Protein 7ANV (pdb70)

Secondary structure (DSSP, 8-state):
----GGGSBTTTTT----SEEEEEEEEES-HHHHHHHHHHHGGGPPBHHHHHHHHHHHHT----EEEEEEE-HHHHHHHT---TTSS-HHHHH-HHHHHHHHT--B----B---HHHHHS---EEEEEEESSHHHHHHHHHHHHHHTTTTSTT--EEEEEEEEEEPPPGGGTTB-TTS-B-S----EETTT--SPPTT--EE-GGGTSTTSTT------GGGTT-EEEEEEEEEE-HHHHHHHHHH-----TT--S-HHHHHHHHHHHHHSB-TTS-BTTTSSSS--HHHHT-TTTTT---S-TT-TTSTTTTSSS-TTSHHHHH--GGGTTTS-HHHHHTT--EE--EEESPPPPHHHHHHT---S--EEEEEEEES-TTTTHHHIIIIIIT-TT--TTS-TT---B--TTT---SSSS---EE---STTSTT--EEPPSS-SEEEEEEEEEEE--HHHIIIII--

Radius of gyration: 21.98 Å; Cα contacts (8 Å, |Δi|>4): 1091; chains: 1; bounding box: 57×52×67 Å

Nearest PDB structures (foldseek):
  7anv-assembly1_A  TM=1.002E+00  e=0.000E+00  Geotrichum candidum
  4uzi-assembly1_A  TM=9.443E-01  e=9.315E-54  Auricularia auricula-judae
  5ikg-assembly1_A  TM=9.451E-01  e=1.792E-53  Auricularia auricula-judae
  4w7m-assembly2_B  TM=9.453E-01  e=2.273E-53  Auricularia auricula-judae
  4w7k-assembly2_B  TM=9.443E-01  e=9.476E-53  Auricularia auricula-judae

B-factor: mean 27.67, std 11.86, range [14.43, 96.62]

Solvent-accessible surface area: 19637 Å² total; per-residue (Å²): 127,124,23,79,43,92,24,0,0,0,0,0,0,17,1,5,18,45,114,4,0,6,0,7,0,0,80,1,72,64,28,77,24,0,73,118,32,0,123,107,0,13,109,34,12,10,11,0,37,75,0,79,140,12,85,133,41,70,124,121,161,83,113,34,28,5,2,0,0,0,0,2,51,32,0,0,155,95,16,66,17,104,8,104,72,0,12,76,95,6,2,68,56,13,0,70,75,15,0,104,110,0,14,5,30,4,123,69,101,78,1,47,11,36,89,8,10,52,126,95,76,10,5,0,0,1,0,0,0,0,40,30,84,132,22,2,75,164,48,19,115,74,4,39,75,31,0,12,41,87,35,136,138,38,0,5,100,75,12,42,56,17,81,0,38,34,24,82,64,144,58,104,31,22,22,8,8,8,8,55,49,50,40,23,32,3,0,0,102,56,32,50,110,135,51,47,53,40,30,33,68,0,62,18,0,8,0,0,0,34,30,95,18,24,90,71,103,46,23,108,28,0,102,5,0,0,1,0,0,0,5,21,16,20,7,14,8,5,26,0,48,82,13,10,94,109,43,31,12,146,30,94,67,112,130,47,65,89,131,78,0,13,91,2,1,1,2,0,0,16,1,11,12,82,33,0,0,0,0,15,59,14,24,95,129,52,42,76,138,3,8,170,42,70,107,105,12,6,83,17,83,1,34,145,33,83,5,106,78,155,81,4,3,61,64,1,0,3,0,0,47,27,5,2,32,22,3,10,12,5,41,57,152,54,53,108,76,50,25,15,29,48,26,21,5,72,40,25,2,15,9,28,70,65,45,42,108,99,0,139,128,56,92,135,22,128,78,67,0,0,32,0,31,0,0,0,2,4,20,3,52,38,0,11,15,58,10,11,58,39,7,0,23,53,41,78,15,2,107,37,26,28,139,126,38,58,0,0,21,0,0,20,35,1,11,16,104,112,113,116,15,79,6,54,0,3,0,8,26,11,87,73,22,92,90,95,28,80,8,42,123,102,29,2,11,20,5,66,0,2,29,1,0,0,0,0,2,15,49,5,0,121,119,37,0,9,52

Sequence (467 aa):
APLDLNNIQGDILGGLPKKTETYFFFKITDAAAFRKHLKQQLIPLITTTAQVQKDRKAIDEHLPLAGVNIAFSHAGLKKLGINDDNLGDTAFKAGQLADAQNLGDPGTGFVPDWDPAFKEKDIHGVILVAGDSHETVDKKLQEIEAIFGVGGPHASIHEVLTIQGDVRPGDEKGHEHFGFQDGISQPAVKGFDTNPNPGQAPVRPGVILVGRDGDSVARPSWAKDGSFLVFRKLQQLVPEFNKFLEENPIKLPGNNLTPEEGSELLGARLVGRWKSGAPIDITPLQDDPELAKDPQRNNNFRRFDHPFADEQDSQTRCPFAAHIRKTNPRADLEDASPTSVESRRIIRRGIPYGPEVTPEEKESKKTKHDRGLLFVCYQSNIENGFQFIQKSWANNPNFPPSKPNPVTTPGFDPIIGQAANNDGARTMSGTDPNNQANELSLPTELFVVPRGGEYFFSPSISALKDTFAA

Foldseek 3Di:
DFDPQQFAQQCQFLRADAQKKKKFFKDFPALQLVQALLLVCLVQGQTVVNSVVVVVVVVVPDWDKHKFKWFALLLCVVNVNDFVFAFDCDRNVKVQNCCLLLQAFPPPVGHQFACLQRPHRGTMIMMMHTHDPVSRVVVVVVSCVSQQNPHPSHRIDGSDMAMFGADDDPQGCFWQLLARDDQAAAQEPSRNPPAAAQRHYFHNLQFFPPGPLVPGPGPPQRGSKWKKWWWQKWFWNLLLLVLLLVQFFQAPVRPDDSVLRSQLLVLQLAQHRSLLQGQQVVQRDHDNVQSVDSNRSNNGQLVVPHQADVLSLLRHQCLRLCCLQQVRRLCVVDDPSLNSNAGKAWHKGKHDDHQDPCCNVVSGDDTTIGMGTIIITSHCVSYVVCSSNVGQQQQCPDPSHHPVDRQWHSLQSHHYNDSQGFTWGASSRSVGRNDIDTRDSDHRIRTNRIIMIMGTTSVSSVPPSHD

Structure (mmCIF, N/CA/C/O backbone):
data_7ANV
#
_entry.id   7ANV
#
_cell.length_a   59.085
_cell.length_b   69.107
_cell.length_c   114.390
_cell.angle_alpha   90.000
_cell.angle_beta   90.000
_cell.angle_gamma   90.000
#
_symmetry.space_group_name_H-M   'P 21 21 21'
#
loop_
_entity.id
_entity.type
_entity.pdbx_description
1 polymer 'ancestral D-type dye decolorizing peroxidase'
2 non-polymer 'PROTOPORPHYRIN IX CONTAINING FE'
3 non-polymer GLYCEROL
4 non-polymer 'SULFATE ION'
5 non-polymer 'OXYGEN MOLECULE'
6 water water
#
loop_
_atom_site.group_PDB
_atom_site.id
_atom_site.type_symbol
_atom_site.label_atom_id
_atom_site.label_alt_id
_atom_site.label_comp_id
_atom_site.label_asym_id
_atom_site.label_entity_id
_atom_site.label_seq_id
_atom_site.pdbx_PDB_ins_code
_atom_site.Cartn_x
_atom_site.Cartn_y
_atom_site.Cartn_z
_atom_site.occupancy
_atom_site.B_iso_or_equiv
_atom_site.auth_seq_id
_atom_site.auth_comp_id
_atom_site.auth_asym_id
_atom_site.auth_atom_id
_atom_site.pdbx_PDB_model_num
ATOM 1 N N . ALA A 1 1 ? -18.250 5.634 -23.680 1.00 45.19 24 ALA A N 1
ATOM 2 C CA . ALA A 1 1 ? -18.170 6.836 -22.793 1.00 44.14 24 ALA A CA 1
ATOM 3 C C . ALA A 1 1 ? -16.714 7.265 -22.635 1.00 42.07 24 ALA A C 1
ATOM 4 O O . ALA A 1 1 ? -15.796 6.438 -22.782 1.00 39.08 24 ALA A O 1
ATOM 6 N N . PRO A 1 2 ? -16.456 8.560 -22.314 1.00 38.95 25 PRO A N 1
ATOM 7 C CA . PRO A 1 2 ? -15.095 9.013 -22.055 1.00 37.66 25 PRO A CA 1
ATOM 8 C C . PRO A 1 2 ? -14.531 8.200 -20.876 1.00 35.22 25 PRO A C 1
ATOM 9 O O . PRO A 1 2 ? -15.276 7.637 -20.081 1.00 34.87 25 PRO A O 1
ATOM 13 N N . LEU A 1 3 ? -13.222 8.106 -20.817 1.00 32.70 26 LEU A N 1
ATOM 14 C CA . LEU A 1 3 ? -12.556 7.422 -19.684 1.00 31.96 26 LEU A CA 1
ATOM 15 C C . LEU A 1 3 ? -12.634 8.321 -18.456 1.00 32.36 26 LEU A C 1
ATOM 16 O O . LEU A 1 3 ? -12.391 9.557 -18.595 1.00 34.21 26 LEU A O 1
ATOM 21 N N . ASP A 1 4 ? -12.958 7.746 -17.302 1.00 29.91 27 ASP A N 1
ATOM 22 C CA . ASP A 1 4 ? -12.901 8.503 -16.040 1.00 27.87 27 ASP A CA 1
ATOM 23 C C . ASP A 1 4 ? -11.535 8.218 -15.448 1.00 24.47 27 ASP A C 1
ATOM 24 O O . ASP A 1 4 ? -11.334 7.154 -14.853 1.00 22.82 27 ASP A O 1
ATOM 29 N N . LEU A 1 5 ? -10.618 9.145 -15.642 1.00 22.30 28 LEU A N 1
ATOM 30 C CA . LEU A 1 5 ? -9.218 8.881 -15.267 1.00 21.05 28 LEU A CA 1
ATOM 31 C C . LEU A 1 5 ? -9.071 8.892 -13.745 1.00 19.79 28 LEU A C 1
ATOM 32 O O . LEU A 1 5 ? -8.051 8.417 -13.285 1.00 19.05 28 LEU A O 1
ATOM 37 N N . ASN A 1 6 ? -10.053 9.396 -12.990 1.00 19.67 29 ASN A N 1
ATOM 38 C CA . ASN A 1 6 ? -10.002 9.353 -11.524 1.00 20.08 29 ASN A CA 1
ATOM 39 C C . ASN A 1 6 ? -10.552 8.028 -10.991 1.00 20.11 29 ASN A C 1
ATOM 40 O O . ASN A 1 6 ? -10.583 7.895 -9.734 1.00 19.60 29 ASN A O 1
ATOM 45 N N . ASN A 1 7 ? -10.937 7.102 -11.876 1.00 19.90 30 ASN A N 1
ATOM 46 C CA . ASN A 1 7 ? -11.364 5.742 -11.472 1.00 20.21 30 ASN A CA 1
ATOM 47 C C . ASN A 1 7 ? -10.310 4.688 -11.790 1.00 20.60 30 ASN A C 1
ATOM 48 O O . ASN A 1 7 ? -10.519 3.502 -11.436 1.00 20.21 30 ASN A O 1
ATOM 53 N N . ILE A 1 8 ? -9.235 5.058 -12.476 1.00 19.31 31 ILE A N 1
ATOM 54 C CA . ILE A 1 8 ? -8.261 4.107 -13.049 1.00 19.22 31 ILE A CA 1
ATOM 55 C C . ILE A 1 8 ? -6.987 4.274 -12.237 1.00 18.17 31 ILE A C 1
ATOM 56 O O . ILE A 1 8 ? -6.546 5.419 -12.046 1.00 19.02 31 ILE A O 1
ATOM 61 N N . GLN A 1 9 ? -6.423 3.197 -11.766 1.00 16.96 32 GLN A N 1
ATOM 62 C CA . GLN A 1 9 ? -5.125 3.254 -11.074 1.00 16.92 32 GLN A CA 1
ATOM 63 C C . GLN A 1 9 ? -4.030 3.792 -12.005 1.00 16.61 32 GLN A C 1
ATOM 64 O O . GLN A 1 9 ? -3.895 3.311 -13.141 1.00 16.36 32 GLN A O 1
ATOM 70 N N . GLY A 1 10 ? -3.223 4.737 -11.499 1.00 17.21 33 GLY A N 1
ATOM 71 C CA . GLY A 1 10 ? -2.336 5.577 -12.323 1.00 17.45 33 GLY A CA 1
ATOM 72 C C . GLY A 1 10 ? -1.142 4.874 -12.924 1.00 17.40 33 GLY A C 1
ATOM 73 O O . GLY A 1 10 ? -0.483 5.485 -13.777 1.00 17.81 33 GLY A O 1
ATOM 74 N N . ASP A 1 11 ? -0.787 3.658 -12.535 1.00 17.64 34 ASP A N 1
ATOM 75 C CA . ASP A 1 11 ? 0.325 2.976 -13.264 1.00 17.20 34 ASP A CA 1
ATOM 76 C C . ASP A 1 11 ? -0.156 2.476 -14.622 1.00 17.04 34 ASP A C 1
ATOM 77 O O . ASP A 1 11 ? 0.694 2.219 -15.489 1.00 17.30 34 ASP A O 1
ATOM 82 N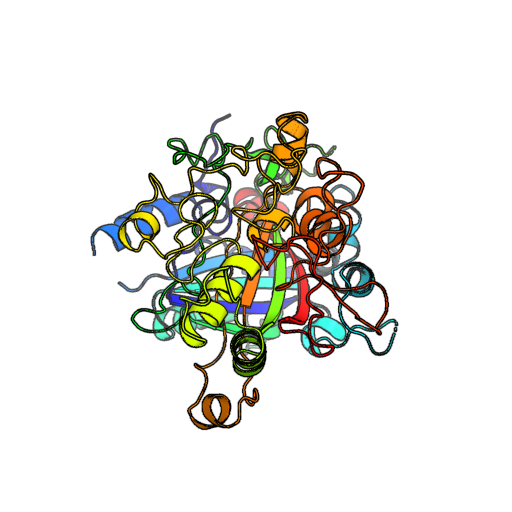 N . ILE A 1 12 ? -1.478 2.309 -14.799 1.00 17.26 35 ILE A N 1
ATOM 83 C CA . ILE A 1 12 ? -2.047 1.671 -16.012 1.00 17.58 35 ILE A CA 1
ATOM 84 C C . ILE A 1 12 ? -1.963 2.668 -17.173 1.00 18.48 35 ILE A C 1
ATOM 85 O O . ILE A 1 12 ? -1.241 2.412 -18.169 1.00 18.67 35 ILE A O 1
ATOM 90 N N . LEU A 1 13 ? -2.705 3.762 -17.079 1.00 18.72 36 LEU A N 1
ATOM 91 C CA . LEU A 1 13 ? -2.683 4.861 -18.060 1.00 18.81 36 LEU A CA 1
ATOM 92 C C . LEU A 1 13 ? -1.845 5.984 -17.440 1.00 19.46 36 LEU A C 1
ATOM 93 O O . LEU A 1 13 ? -2.118 6.341 -16.265 1.00 20.14 36 LEU A O 1
ATOM 98 N N . GLY A 1 14 ? -0.872 6.498 -18.198 1.00 19.02 37 GLY A N 1
ATOM 99 C CA . GLY A 1 14 ? 0.079 7.533 -17.755 1.00 20.00 37 GLY A CA 1
ATOM 100 C C . GLY A 1 14 ? 1.325 6.925 -17.153 1.00 19.22 37 GLY A C 1
ATOM 101 O O . GLY A 1 14 ? 2.429 7.179 -17.669 1.00 19.44 37 GLY A O 1
ATOM 102 N N . GLY A 1 15 ? 1.127 6.066 -16.163 1.00 18.73 38 GLY A N 1
ATOM 103 C CA . GLY A 1 15 ? 2.200 5.393 -15.413 1.00 18.31 38 GLY A CA 1
ATOM 104 C C . GLY A 1 15 ? 2.740 6.229 -14.277 1.00 18.95 38 GLY A C 1
ATOM 105 O O . GLY A 1 15 ? 2.852 7.459 -14.399 1.00 18.66 38 GLY A O 1
ATOM 106 N N . LEU A 1 16 ? 3.064 5.572 -13.163 1.00 18.59 39 LEU A N 1
ATOM 107 C CA . LEU A 1 16 ? 3.605 6.275 -11.976 1.00 18.74 39 LEU A CA 1
ATOM 108 C C . LEU A 1 16 ? 5.004 6.782 -12.279 1.00 19.46 39 LEU A C 1
ATOM 109 O O . LEU A 1 16 ? 5.871 6.012 -12.654 1.00 18.85 39 LEU A O 1
ATOM 114 N N . PRO A 1 17 ? 5.248 8.096 -12.200 1.00 20.47 40 PRO A N 1
ATOM 115 C CA . PRO A 1 17 ? 6.581 8.642 -12.461 1.00 21.38 40 PRO A CA 1
ATOM 116 C C . PRO A 1 17 ? 7.525 8.235 -11.328 1.00 20.98 40 PRO A C 1
ATOM 117 O O . PRO A 1 17 ? 7.053 8.061 -10.208 1.00 20.72 40 PRO A O 1
ATOM 121 N N . LYS A 1 18 ? 8.796 8.010 -11.642 1.00 21.12 41 LYS A N 1
ATOM 122 C CA . LYS A 1 18 ? 9.686 7.377 -10.642 1.00 20.38 41 LYS A CA 1
ATOM 123 C C . LYS A 1 18 ? 11.162 7.539 -10.989 1.00 20.83 41 LYS A C 1
ATOM 124 O O . LYS A 1 18 ? 11.538 7.524 -12.199 1.00 20.84 41 LYS A O 1
ATOM 130 N N . LYS A 1 19 ? 11.980 7.589 -9.947 1.00 20.97 42 LYS A N 1
ATOM 131 C CA . LYS A 1 19 ? 13.437 7.288 -10.022 1.00 22.94 42 LYS A CA 1
ATOM 132 C C . LYS A 1 19 ? 13.680 5.947 -9.313 1.00 21.64 42 LYS A C 1
ATOM 133 O O . LYS A 1 19 ? 14.676 5.311 -9.569 1.00 21.07 42 LYS A O 1
ATOM 139 N N . THR A 1 20 ? 12.785 5.568 -8.404 1.00 21.03 43 THR A N 1
ATOM 140 C CA . THR A 1 20 ? 12.878 4.309 -7.637 1.00 20.12 43 THR A CA 1
ATOM 141 C C . THR A 1 20 ? 11.463 3.798 -7.381 1.00 19.60 43 THR A C 1
ATOM 142 O O . THR A 1 20 ? 10.510 4.600 -7.313 1.00 18.42 43 THR A O 1
ATOM 146 N N . GLU A 1 21 ? 11.325 2.500 -7.214 1.00 18.93 44 GLU A N 1
ATOM 147 C CA . GLU A 1 21 ? 9.988 1.911 -7.031 1.00 19.54 44 GLU A CA 1
ATOM 148 C C . GLU A 1 21 ? 10.187 0.639 -6.226 1.00 20.09 44 GLU A C 1
ATOM 149 O O . GLU A 1 21 ? 11.085 -0.136 -6.585 1.00 21.91 44 GLU A O 1
ATOM 155 N N . THR A 1 22 ? 9.321 0.396 -5.254 1.00 18.67 45 THR A N 1
ATOM 156 C CA . THR A 1 22 ? 9.384 -0.811 -4.426 1.00 19.22 45 THR A CA 1
ATOM 157 C C . THR A 1 22 ? 8.113 -1.605 -4.680 1.00 19.15 45 THR A C 1
ATOM 158 O O . THR A 1 22 ? 7.025 -1.018 -4.770 1.00 19.57 45 THR A O 1
ATOM 162 N N . TYR A 1 23 ? 8.272 -2.900 -4.908 1.00 18.55 46 TYR A N 1
ATOM 163 C CA . TYR A 1 23 ? 7.155 -3.853 -5.010 1.00 18.47 46 TYR A CA 1
ATOM 164 C C . TYR A 1 23 ? 7.093 -4.616 -3.699 1.00 18.56 46 TYR A C 1
ATOM 165 O O . TYR A 1 23 ? 8.056 -5.309 -3.375 1.00 19.45 46 TYR A O 1
ATOM 174 N N . PHE A 1 24 ? 5.979 -4.477 -2.989 1.00 18.60 47 PHE A N 1
ATOM 175 C CA . PHE A 1 24 ? 5.718 -5.145 -1.688 1.00 19.50 47 PHE A CA 1
ATOM 176 C C . PHE A 1 24 ? 4.703 -6.260 -1.932 1.00 19.21 47 PHE A C 1
ATOM 177 O O . PHE A 1 24 ? 3.479 -5.988 -2.112 1.00 19.36 47 PHE A O 1
ATOM 185 N N . PHE A 1 25 ? 5.201 -7.498 -1.991 1.00 19.31 48 PHE A N 1
ATOM 186 C CA . PHE A 1 25 ? 4.356 -8.678 -2.294 1.00 20.23 48 PHE A CA 1
ATOM 187 C C . PHE A 1 25 ? 3.875 -9.208 -0.949 1.00 20.33 48 PHE A C 1
ATOM 188 O O . PHE A 1 25 ? 4.674 -9.389 -0.004 1.00 21.44 48 PHE A O 1
ATOM 196 N N . PHE A 1 26 ? 2.578 -9.402 -0.815 1.00 20.64 49 PHE A N 1
ATOM 197 C CA . PHE A 1 26 ? 2.010 -9.735 0.504 1.00 21.12 49 PHE A CA 1
ATOM 198 C C . PHE A 1 26 ? 1.061 -10.912 0.411 1.00 22.34 49 PHE A C 1
ATOM 199 O O . PHE A 1 26 ? 0.524 -11.237 -0.649 1.00 21.13 49 PHE A O 1
ATOM 207 N N . LYS A 1 27 ? 0.932 -11.562 1.562 1.00 23.47 50 LYS A N 1
ATOM 208 C CA . LYS A 1 27 ? -0.090 -12.581 1.844 1.00 25.28 50 LYS A CA 1
ATOM 209 C C . LYS A 1 27 ? -1.077 -11.937 2.804 1.00 24.70 50 LYS A C 1
ATOM 210 O O . LYS A 1 27 ? -0.638 -11.262 3.768 1.00 24.78 50 LYS A O 1
ATOM 216 N N . ILE A 1 28 ? -2.365 -12.128 2.544 1.00 23.60 51 ILE A N 1
ATOM 217 C CA . ILE A 1 28 ? -3.459 -11.712 3.454 1.00 23.84 51 ILE A CA 1
ATOM 218 C C . ILE A 1 28 ? -3.584 -12.783 4.537 1.00 25.34 51 ILE A C 1
ATOM 219 O O . ILE A 1 28 ? -3.899 -13.950 4.200 1.00 26.17 51 ILE A O 1
ATOM 224 N N . THR A 1 29 ? -3.384 -12.394 5.799 1.00 25.94 52 THR A N 1
ATOM 225 C CA . THR A 1 29 ? -3.443 -13.336 6.954 1.00 27.40 52 THR A CA 1
ATOM 226 C C . THR A 1 29 ? -4.757 -13.147 7.710 1.00 28.30 52 THR A C 1
ATOM 227 O O . THR A 1 29 ? -5.071 -13.993 8.552 1.00 28.26 52 THR A O 1
ATOM 231 N N . ASP A 1 30 ? -5.460 -12.036 7.510 1.00 27.27 53 ASP A N 1
ATOM 232 C CA . ASP A 1 30 ? -6.749 -11.777 8.221 1.00 28.80 53 ASP A CA 1
ATOM 233 C C . ASP A 1 30 ? -7.634 -11.027 7.222 1.00 28.10 53 ASP A C 1
ATOM 234 O O . ASP A 1 30 ? -7.469 -9.808 7.150 1.00 27.60 53 ASP A O 1
ATOM 239 N N . ALA A 1 31 ? -8.525 -11.739 6.513 1.00 28.53 54 ALA A N 1
ATOM 240 C CA . ALA A 1 31 ? -9.392 -11.212 5.430 1.00 28.49 54 ALA A CA 1
ATOM 241 C C . ALA A 1 31 ? -10.294 -10.085 5.931 1.00 28.24 54 ALA A C 1
ATOM 242 O O . ALA A 1 31 ? -10.341 -9.046 5.273 1.00 27.46 54 ALA A O 1
ATOM 244 N N . ALA A 1 32 ? -10.996 -10.265 7.057 1.00 28.76 55 ALA A N 1
ATOM 245 C CA . ALA A 1 32 ? -11.930 -9.249 7.589 1.00 28.18 55 ALA A CA 1
ATOM 246 C C . ALA A 1 32 ? -11.158 -7.981 7.927 1.00 27.60 55 ALA A C 1
ATOM 247 O O . ALA A 1 32 ? -11.572 -6.879 7.491 1.00 27.53 55 ALA A O 1
ATOM 249 N N . ALA A 1 33 ? -10.006 -8.117 8.576 1.00 26.68 56 ALA A N 1
ATOM 250 C CA . ALA A 1 33 ? -9.218 -6.930 8.960 1.00 26.56 56 ALA A CA 1
ATOM 251 C C . ALA A 1 33 ? -8.670 -6.274 7.704 1.00 24.65 56 ALA A C 1
ATOM 252 O O . ALA A 1 33 ? -8.671 -5.040 7.617 1.00 25.43 56 ALA A O 1
ATOM 254 N N . PHE A 1 34 ? -8.221 -7.075 6.741 1.00 24.80 57 PHE A N 1
ATOM 255 C CA . PHE A 1 34 ? -7.642 -6.556 5.481 1.00 23.97 57 PHE A CA 1
ATOM 256 C C . PHE A 1 34 ? -8.661 -5.664 4.754 1.00 23.89 57 PHE A C 1
ATOM 257 O O . PHE A 1 34 ? -8.327 -4.580 4.267 1.00 23.33 57 PHE A O 1
ATOM 265 N N . ARG A 1 35 ? -9.913 -6.093 4.709 1.00 24.94 58 ARG A N 1
ATOM 266 C CA . ARG A 1 35 ? -10.957 -5.343 3.982 1.00 26.47 58 ARG A CA 1
ATOM 267 C C . ARG A 1 35 ? -11.203 -4.016 4.708 1.00 25.94 58 ARG A C 1
ATOM 268 O O . ARG A 1 35 ? -11.445 -3.013 4.016 1.00 25.22 58 ARG A O 1
ATOM 276 N N . LYS A 1 36 ? -11.111 -3.970 6.037 1.00 27.57 59 LYS A N 1
ATOM 277 C CA . LYS A 1 36 ? -11.285 -2.709 6.817 1.00 28.29 59 LYS A CA 1
ATOM 278 C C . LYS A 1 36 ? -10.096 -1.804 6.560 1.00 26.24 59 LYS A C 1
ATOM 279 O O . LYS A 1 36 ? -10.311 -0.598 6.296 1.00 25.95 59 LYS A O 1
ATOM 285 N N . HIS A 1 37 ? -8.883 -2.365 6.637 1.00 24.89 60 HIS A N 1
ATOM 286 C CA . HIS A 1 37 ? -7.614 -1.632 6.403 1.00 23.54 60 HIS A CA 1
ATOM 287 C C . HIS A 1 37 ? -7.593 -1.008 5.012 1.00 23.84 60 HIS A C 1
ATOM 288 O O . HIS A 1 37 ? -7.163 0.150 4.867 1.00 23.21 60 HIS A O 1
ATOM 295 N N . LEU A 1 38 ? -8.062 -1.754 4.017 1.00 24.04 61 LEU A N 1
ATOM 296 C CA . LEU A 1 38 ? -8.054 -1.299 2.609 1.00 23.69 61 LEU A CA 1
ATOM 297 C C . LEU A 1 38 ? -8.850 -0.006 2.455 1.00 23.32 61 LEU A C 1
ATOM 298 O O . LEU A 1 38 ? -8.450 0.838 1.642 1.00 22.31 61 LEU A O 1
ATOM 303 N N . LYS A 1 39 ? -9.877 0.217 3.268 1.00 25.10 62 LYS A N 1
ATOM 304 C CA . LYS A 1 39 ? -10.672 1.472 3.229 1.00 25.74 62 LYS A CA 1
ATOM 305 C C . LYS A 1 39 ? -9.751 2.684 3.472 1.00 24.78 62 LYS A C 1
ATOM 306 O O . LYS A 1 39 ? -9.947 3.736 2.843 1.00 24.33 62 LYS A O 1
ATOM 312 N N A GLN A 1 40 ? -8.764 2.526 4.352 0.50 23.82 63 GLN A N 1
ATOM 313 N N B GLN A 1 40 ? -8.764 2.534 4.358 0.50 23.40 63 GLN A N 1
ATOM 314 C CA A GLN A 1 40 ? -7.799 3.584 4.718 0.50 24.41 63 GLN A CA 1
ATOM 315 C CA B GLN A 1 40 ? -7.805 3.602 4.715 0.50 23.73 63 GLN A CA 1
ATOM 316 C C A GLN A 1 40 ? -6.696 3.691 3.660 0.50 22.70 63 GLN A C 1
ATOM 317 C C B GLN A 1 40 ? -6.657 3.670 3.701 0.50 22.32 63 GLN A C 1
ATOM 318 O O A GLN A 1 40 ? -6.131 4.783 3.537 0.50 23.14 63 GLN A O 1
ATOM 319 O O B GLN A 1 40 ? -5.990 4.704 3.677 0.50 22.86 63 GLN A O 1
ATOM 330 N N . LEU A 1 41 ? -6.436 2.646 2.876 1.00 22.26 64 LEU A N 1
ATOM 331 C CA . LEU A 1 41 ? -5.433 2.748 1.783 1.00 21.32 64 LEU A CA 1
ATOM 332 C C . LEU A 1 41 ? -6.019 3.531 0.602 1.00 21.36 64 LEU A C 1
ATOM 333 O O . LEU A 1 41 ? -5.267 4.177 -0.110 1.00 22.20 64 LEU A O 1
ATOM 338 N N . ILE A 1 42 ? -7.306 3.401 0.341 1.00 22.02 65 ILE A N 1
ATOM 339 C CA . ILE A 1 42 ? -7.901 3.939 -0.915 1.00 22.90 65 ILE A CA 1
ATOM 340 C C . ILE A 1 42 ? -7.530 5.405 -1.148 1.00 23.80 65 ILE A C 1
ATOM 341 O O . ILE A 1 42 ? -7.181 5.768 -2.276 1.00 22.45 65 ILE A O 1
ATOM 346 N N . PRO A 1 43 ? -7.592 6.317 -0.152 1.00 24.94 66 PRO A N 1
ATOM 347 C CA . PRO A 1 43 ? -7.191 7.706 -0.388 1.00 25.21 66 PRO A CA 1
ATOM 348 C C . PRO A 1 43 ? -5.737 7.889 -0.834 1.00 23.96 66 PRO A C 1
ATOM 349 O O . PRO A 1 43 ? -5.444 8.907 -1.364 1.00 24.97 66 PRO A O 1
ATOM 353 N N . LEU A 1 44 ? -4.865 6.915 -0.619 1.00 23.59 67 LEU A N 1
ATOM 354 C CA . LEU A 1 44 ? -3.419 6.983 -0.982 1.00 22.38 67 LEU A CA 1
ATOM 355 C C . LEU A 1 44 ? -3.235 6.508 -2.418 1.00 21.41 67 LEU A C 1
ATOM 356 O O . LEU A 1 44 ? -2.133 6.722 -2.957 1.00 20.46 67 LEU A O 1
ATOM 361 N N . ILE A 1 45 ? -4.229 5.839 -3.000 1.00 21.15 68 ILE A N 1
ATOM 362 C CA . ILE A 1 45 ? -4.043 5.184 -4.330 1.00 20.66 68 ILE A CA 1
ATOM 363 C C . ILE A 1 45 ? -4.021 6.304 -5.377 1.00 20.11 68 ILE A C 1
ATOM 364 O O . ILE A 1 45 ? -4.972 7.076 -5.459 1.00 21.11 68 ILE A O 1
ATOM 369 N N . THR A 1 46 ? -2.961 6.348 -6.167 1.00 18.84 69 THR A N 1
ATOM 370 C CA . THR A 1 46 ? -2.742 7.353 -7.222 1.00 18.41 69 THR A CA 1
ATOM 371 C C . THR A 1 46 ? -3.516 6.954 -8.472 1.00 18.03 69 THR A C 1
ATOM 372 O O . THR A 1 46 ? -3.264 5.854 -9.003 1.00 17.62 69 THR A O 1
ATOM 376 N N . THR A 1 47 ? -4.425 7.809 -8.881 1.00 18.44 70 THR A N 1
ATOM 377 C CA . THR A 1 47 ? -5.240 7.568 -10.098 1.00 18.19 70 THR A CA 1
ATOM 378 C C . THR A 1 47 ? -4.509 8.134 -11.304 1.00 18.17 70 THR A C 1
ATOM 379 O O . THR A 1 47 ? -3.584 8.959 -11.130 1.00 19.03 70 THR A O 1
ATOM 383 N N . THR A 1 48 ? -4.985 7.792 -12.493 1.00 17.90 71 THR A N 1
ATOM 384 C CA . THR A 1 48 ? -4.410 8.371 -13.731 1.00 18.33 71 THR A CA 1
ATOM 385 C C . THR A 1 48 ? -4.603 9.888 -13.694 1.00 18.33 71 THR A C 1
ATOM 386 O O . THR A 1 48 ? -3.683 10.626 -14.146 1.00 18.83 71 THR A O 1
ATOM 390 N N . ALA A 1 49 ? -5.756 10.375 -13.218 1.00 18.33 72 ALA A N 1
ATOM 391 C CA . ALA A 1 49 ? -5.994 11.827 -13.085 1.00 19.27 72 ALA A CA 1
ATOM 392 C C . ALA A 1 49 ? -4.841 12.449 -12.280 1.00 19.11 72 ALA A C 1
ATOM 393 O O . ALA A 1 49 ? -4.285 13.489 -12.717 1.00 19.67 72 ALA A O 1
ATOM 395 N N . GLN A 1 50 ? -4.493 11.869 -11.122 1.00 18.98 73 GLN A N 1
ATOM 396 C CA . GLN A 1 50 ? -3.446 12.424 -10.248 1.00 19.69 73 GLN A CA 1
ATOM 397 C C . GLN A 1 50 ? -2.095 12.312 -10.952 1.00 19.63 73 GLN A C 1
ATOM 398 O O . GLN A 1 50 ? -1.309 13.246 -10.891 1.00 19.66 73 GLN A O 1
ATOM 404 N N . VAL A 1 51 ? -1.831 11.212 -11.637 1.00 19.40 74 VAL A N 1
ATOM 405 C CA . VAL A 1 51 ? -0.546 11.088 -12.402 1.00 20.58 74 VAL A CA 1
ATOM 406 C C . VAL A 1 51 ? -0.396 12.235 -13.403 1.00 21.57 74 VAL A C 1
ATOM 407 O O . VAL A 1 51 ? 0.703 12.791 -13.556 1.00 22.44 74 VAL A O 1
ATOM 411 N N . GLN A 1 52 ? -1.462 12.577 -14.110 1.00 22.11 75 GLN A N 1
ATOM 412 C CA . GLN A 1 52 ? -1.401 13.651 -15.129 1.00 24.03 75 GLN A CA 1
ATOM 413 C C . GLN A 1 52 ? -1.089 14.973 -14.438 1.00 24.72 75 GLN A C 1
ATOM 414 O O . GLN A 1 52 ? -0.304 15.754 -14.992 1.00 25.53 75 GLN A O 1
ATOM 420 N N . LYS A 1 53 ? -1.667 15.210 -13.265 1.00 25.79 76 LYS A N 1
ATOM 421 C CA . LYS A 1 53 ? -1.282 16.379 -12.447 1.00 27.22 76 LYS A CA 1
ATOM 422 C C . LYS A 1 53 ? 0.182 16.294 -12.047 1.00 28.28 76 LYS A C 1
ATOM 423 O O . LYS A 1 53 ? 0.868 17.314 -12.172 1.00 31.01 76 LYS A O 1
ATOM 429 N N . ASP A 1 54 ? 0.613 15.149 -11.533 1.00 27.87 77 ASP A N 1
ATOM 430 C CA . ASP A 1 54 ? 2.006 14.927 -11.051 1.00 29.07 77 ASP A CA 1
ATOM 431 C C . ASP A 1 54 ? 3.004 15.170 -12.194 1.00 31.41 77 ASP A C 1
ATOM 432 O O . ASP A 1 54 ? 4.023 15.823 -11.964 1.00 34.02 77 ASP A O 1
ATOM 437 N N . ARG A 1 55 ? 2.714 14.662 -13.391 1.00 31.22 78 ARG A N 1
ATOM 438 C CA . ARG A 1 55 ? 3.632 14.774 -14.557 1.00 33.59 78 ARG A CA 1
ATOM 439 C C . ARG A 1 55 ? 3.708 16.247 -14.971 1.00 36.09 78 ARG A C 1
ATOM 440 O O . ARG A 1 55 ? 4.818 16.698 -15.296 1.00 37.88 78 ARG A O 1
ATOM 448 N N . LYS A 1 56 ? 2.586 16.975 -14.936 1.00 37.51 79 LYS A N 1
ATOM 449 C CA . LYS A 1 56 ? 2.542 18.442 -15.177 1.00 41.24 79 LYS A CA 1
ATOM 450 C C . LYS A 1 56 ? 3.457 19.140 -14.157 1.00 43.54 79 LYS A C 1
ATOM 451 O O . LYS A 1 56 ? 4.147 20.077 -14.565 1.00 46.01 79 LYS A O 1
ATOM 457 N N . ALA A 1 57 ? 3.500 18.690 -12.898 1.00 43.27 80 ALA A N 1
ATOM 458 C CA . ALA A 1 57 ? 4.340 19.306 -11.838 1.00 45.11 80 ALA A CA 1
ATOM 459 C C . ALA A 1 57 ? 5.823 18.969 -12.065 1.00 47.11 80 ALA A C 1
ATOM 460 O O . ALA A 1 57 ? 6.674 19.874 -11.906 1.00 47.21 80 ALA A O 1
ATOM 462 N N . ILE A 1 58 ? 6.154 17.726 -12.421 1.00 46.01 81 ILE A N 1
ATOM 463 C CA . ILE A 1 58 ? 7.560 17.341 -12.741 1.00 48.89 81 ILE A CA 1
ATOM 464 C C . ILE A 1 58 ? 8.023 18.165 -13.949 1.00 52.11 81 ILE A C 1
ATOM 465 O O . ILE A 1 58 ? 9.109 18.754 -13.856 1.00 54.50 81 ILE A O 1
ATOM 470 N N . ASP A 1 59 ? 7.223 18.236 -15.024 1.00 55.58 82 ASP A N 1
ATOM 471 C CA . ASP A 1 59 ? 7.587 18.942 -16.287 1.00 58.51 82 ASP A CA 1
ATOM 472 C C . ASP A 1 59 ? 7.834 20.437 -16.039 1.00 61.98 82 ASP A C 1
ATOM 473 O O . ASP A 1 59 ? 8.454 21.059 -16.906 1.00 64.90 82 ASP A O 1
ATOM 478 N N . GLU A 1 60 ? 7.374 20.989 -14.913 1.00 63.16 83 GLU A N 1
ATOM 479 C CA . GLU A 1 60 ? 7.508 22.427 -14.568 1.00 65.65 83 GLU A CA 1
ATOM 480 C C . GLU A 1 60 ? 8.629 22.665 -13.545 1.00 70.14 83 GLU A C 1
ATOM 481 O O . GLU A 1 60 ? 8.766 23.830 -13.105 1.00 72.45 83 GLU A O 1
ATOM 487 N N . HIS A 1 61 ? 9.398 21.633 -13.177 1.00 72.07 84 HIS A N 1
ATOM 488 C CA . HIS A 1 61 ? 10.385 21.656 -12.058 1.00 74.58 84 HIS A CA 1
ATOM 489 C C . HIS A 1 61 ? 11.802 21.466 -12.615 1.00 75.48 84 HIS A C 1
ATOM 490 O O . HIS A 1 61 ? 11.995 21.785 -13.812 1.00 76.82 84 HIS A O 1
ATOM 497 N N . LEU A 1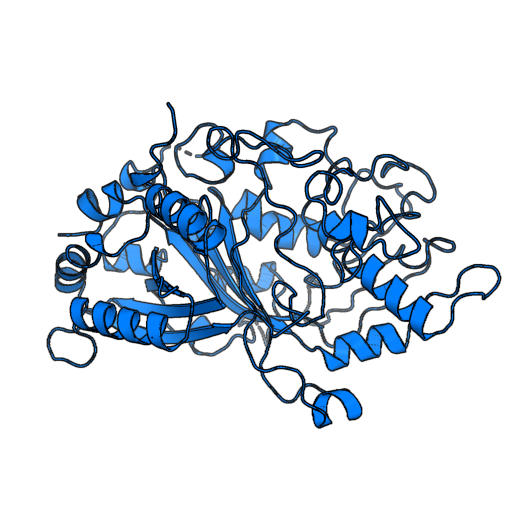 75 ? 11.755 17.169 -6.338 1.00 56.27 98 LEU A N 1
ATOM 498 C CA . LEU A 1 75 ? 10.300 17.304 -6.031 1.00 53.94 98 LEU A CA 1
ATOM 499 C C . LEU A 1 75 ? 9.803 16.037 -5.334 1.00 47.37 98 LEU A C 1
ATOM 500 O O . LEU A 1 75 ? 9.682 14.998 -5.983 1.00 44.78 98 LEU A O 1
ATOM 505 N N . PRO A 1 76 ? 9.507 16.077 -4.009 1.00 46.08 99 PRO A N 1
ATOM 506 C CA . PRO A 1 76 ? 9.068 14.887 -3.277 1.00 43.18 99 PRO A CA 1
ATOM 507 C C . PRO A 1 76 ? 7.704 14.452 -3.826 1.00 41.69 99 PRO A C 1
ATOM 508 O O . PRO A 1 76 ? 6.769 15.232 -3.775 1.00 41.54 99 PRO A O 1
ATOM 512 N N . LEU A 1 77 ? 7.627 13.234 -4.362 1.00 35.88 100 LEU A N 1
ATOM 513 C CA . LEU A 1 77 ? 6.416 12.757 -5.052 1.00 34.17 100 LEU A CA 1
ATOM 514 C C . LEU A 1 77 ? 6.363 11.238 -4.940 1.00 30.18 100 LEU A C 1
ATOM 515 O O . LEU A 1 77 ? 7.370 10.618 -5.354 1.00 29.61 100 LEU A O 1
ATOM 520 N N . ALA A 1 78 ? 5.271 10.684 -4.404 1.00 27.73 101 ALA A N 1
ATOM 521 C CA . ALA A 1 78 ? 5.068 9.226 -4.268 1.00 26.19 101 ALA A CA 1
ATOM 522 C C . ALA A 1 78 ? 3.844 8.822 -5.085 1.00 26.34 101 ALA A C 1
ATOM 523 O O . ALA A 1 78 ? 2.923 9.631 -5.238 1.00 30.06 101 ALA A O 1
ATOM 525 N N . GLY A 1 79 ? 3.852 7.625 -5.649 1.00 21.54 102 GLY A N 1
ATOM 526 C CA . GLY A 1 79 ? 2.642 7.082 -6.266 1.00 21.28 102 GLY A CA 1
ATOM 527 C C . GLY A 1 79 ? 2.394 5.695 -5.709 1.00 19.13 102 GLY A C 1
ATOM 528 O O . GLY A 1 79 ? 3.372 5.013 -5.420 1.00 20.30 102 GLY A O 1
ATOM 529 N N . VAL A 1 80 ? 1.151 5.318 -5.502 1.00 18.38 103 VAL A N 1
ATOM 530 C CA . VAL A 1 80 ? 0.773 4.033 -4.844 1.00 17.70 103 VAL A CA 1
ATOM 531 C C . VAL A 1 80 ? -0.287 3.356 -5.685 1.00 17.15 103 VAL A C 1
ATOM 532 O O . VAL A 1 80 ? -1.294 3.984 -5.974 1.00 17.39 103 VAL A O 1
ATOM 536 N N . ASN A 1 81 ? -0.070 2.084 -6.038 1.00 17.00 104 ASN A N 1
ATOM 537 C CA . ASN A 1 81 ? -1.116 1.250 -6.669 1.00 16.55 104 ASN A CA 1
ATOM 538 C C . ASN A 1 81 ? -1.124 -0.093 -5.933 1.00 16.51 104 ASN A C 1
ATOM 539 O O . ASN A 1 81 ? -0.167 -0.432 -5.204 1.00 16.58 104 ASN A O 1
ATOM 544 N N . ILE A 1 82 ? -2.189 -0.847 -6.139 1.00 16.90 105 ILE A N 1
ATOM 545 C CA . ILE A 1 82 ? -2.350 -2.180 -5.530 1.00 17.25 105 ILE A CA 1
ATOM 546 C C . ILE A 1 82 ? -2.990 -3.124 -6.537 1.00 17.37 105 ILE A C 1
ATOM 547 O O . ILE A 1 82 ? -3.923 -2.733 -7.263 1.00 18.29 105 ILE A O 1
ATOM 552 N N . ALA A 1 83 ? -2.557 -4.388 -6.488 1.00 17.14 106 ALA A N 1
ATOM 553 C CA . ALA A 1 83 ? -3.064 -5.417 -7.411 1.00 16.42 106 ALA A CA 1
ATOM 554 C C . ALA A 1 83 ? -3.141 -6.729 -6.634 1.00 16.36 106 ALA A C 1
ATOM 555 O O . ALA A 1 83 ? -2.348 -6.942 -5.710 1.00 17.19 106 ALA A O 1
ATOM 557 N N . PHE A 1 84 ? -4.018 -7.606 -7.091 1.00 17.16 107 PHE A N 1
ATOM 558 C CA . PHE A 1 84 ? -4.384 -8.866 -6.406 1.00 17.50 107 PHE A CA 1
ATOM 559 C C . PHE A 1 84 ? -4.146 -10.021 -7.362 1.00 18.48 107 PHE A C 1
ATOM 560 O O . PHE A 1 84 ? -4.544 -9.953 -8.524 1.00 19.03 107 PHE A O 1
ATOM 568 N N . SER A 1 85 ? -3.604 -11.121 -6.840 1.00 19.13 108 SER A N 1
ATOM 569 C CA . SER A 1 85 ? -3.526 -12.406 -7.582 1.00 19.41 108 SER A CA 1
ATOM 570 C C . SER A 1 85 ? -4.874 -13.116 -7.442 1.00 20.62 108 SER A C 1
ATOM 571 O O . SER A 1 85 ? -5.656 -12.792 -6.495 1.00 20.44 108 SER A O 1
ATOM 574 N N . HIS A 1 86 ? -5.107 -14.152 -8.253 1.00 21.44 109 HIS A N 1
ATOM 575 C CA . HIS A 1 86 ? -6.278 -15.042 -8.054 1.00 23.43 109 HIS A CA 1
ATOM 576 C C . HIS A 1 86 ? -6.295 -15.581 -6.608 1.00 23.79 109 HIS A C 1
ATOM 577 O O . HIS A 1 86 ? -7.413 -15.632 -6.007 1.00 24.20 109 HIS A O 1
ATOM 584 N N . ALA A 1 87 ? -5.150 -16.034 -6.059 1.00 23.86 110 ALA A N 1
ATOM 585 C CA . ALA A 1 87 ? -5.043 -16.568 -4.672 1.00 25.05 110 ALA A CA 1
ATOM 586 C C . ALA A 1 87 ? -5.533 -15.514 -3.651 1.00 23.68 110 ALA A C 1
ATOM 587 O O . ALA A 1 87 ? -6.237 -15.871 -2.690 1.00 24.44 110 ALA A O 1
ATOM 589 N N . GLY A 1 88 ? -5.256 -14.229 -3.906 1.00 22.62 111 GLY A N 1
ATOM 590 C CA . GLY A 1 88 ? -5.725 -13.128 -3.045 1.00 21.79 111 GLY A CA 1
ATOM 591 C C . GLY A 1 88 ? -7.226 -12.959 -3.127 1.00 22.21 111 GLY A C 1
ATOM 592 O O . GLY A 1 88 ? -7.842 -12.792 -2.082 1.00 23.36 111 GLY A O 1
ATOM 593 N N . LEU A 1 89 ? -7.814 -12.994 -4.328 1.00 22.66 112 LEU A N 1
ATOM 594 C CA . LEU A 1 89 ? -9.281 -12.841 -4.496 1.00 23.74 112 LEU A CA 1
ATOM 595 C C . LEU A 1 89 ? -9.937 -14.013 -3.786 1.00 25.29 112 LEU A C 1
ATOM 596 O O . LEU A 1 89 ? -10.982 -13.827 -3.146 1.00 25.28 112 LEU A O 1
ATOM 601 N N . LYS A 1 90 ? -9.367 -15.207 -3.931 1.00 27.42 113 LYS A N 1
ATOM 602 C CA . LYS A 1 90 ? -9.980 -16.397 -3.270 1.00 29.81 113 LYS A CA 1
ATOM 603 C C . LYS A 1 90 ? -9.990 -16.169 -1.757 1.00 29.45 113 LYS A C 1
ATOM 604 O O . LYS A 1 90 ? -11.031 -16.395 -1.100 1.00 29.64 113 LYS A O 1
ATOM 610 N N . LYS A 1 91 ? -8.849 -15.771 -1.208 1.00 28.21 114 LYS A N 1
ATOM 611 C CA . LYS A 1 91 ? -8.703 -15.500 0.230 1.00 29.00 114 LYS A CA 1
ATOM 612 C C . LYS A 1 91 ? -9.777 -14.511 0.702 1.00 27.54 114 LYS A C 1
ATOM 613 O O . LYS A 1 91 ? -10.299 -14.682 1.831 1.00 27.62 114 LYS A O 1
ATOM 619 N N . LEU A 1 92 ? -10.092 -13.499 -0.093 1.00 26.92 115 LEU A N 1
ATOM 620 C CA . LEU A 1 92 ? -11.074 -12.440 0.261 1.00 26.91 115 LEU A CA 1
ATOM 621 C C . LEU A 1 92 ? -12.519 -12.894 -0.010 1.00 28.85 115 LEU A C 1
ATOM 622 O O . LEU A 1 92 ? -13.442 -12.116 0.343 1.00 29.53 115 LEU A O 1
ATOM 627 N N . GLY A 1 93 ? -12.710 -14.048 -0.637 1.00 29.42 116 GLY A N 1
ATOM 628 C CA . GLY A 1 93 ? -14.035 -14.589 -0.992 1.00 30.89 116 GLY A CA 1
ATOM 629 C C . GLY A 1 93 ? -14.646 -13.841 -2.163 1.00 31.32 116 GLY A C 1
ATOM 630 O O . GLY A 1 93 ? -15.870 -13.843 -2.301 1.00 32.16 116 GLY A O 1
ATOM 631 N N . ILE A 1 94 ? -13.825 -13.231 -3.013 1.00 30.33 117 ILE A N 1
ATOM 632 C CA . ILE A 1 94 ? -14.320 -12.520 -4.225 1.00 30.85 117 ILE A CA 1
ATOM 633 C C . ILE A 1 94 ? -14.364 -13.536 -5.358 1.00 30.86 117 ILE A C 1
ATOM 634 O O . ILE A 1 94 ? -13.317 -14.081 -5.715 1.00 31.47 117 ILE A O 1
ATOM 639 N N . ASN A 1 95 ? -15.557 -13.829 -5.861 1.00 33.31 118 ASN A N 1
ATOM 640 C CA . ASN A 1 95 ? -15.759 -14.860 -6.900 1.00 35.57 118 ASN A CA 1
ATOM 641 C C . ASN A 1 95 ? -15.197 -14.325 -8.223 1.00 34.91 118 ASN A C 1
ATOM 642 O O . ASN A 1 95 ? -15.780 -13.400 -8.793 1.00 35.72 118 ASN A O 1
ATOM 647 N N . ASP A 1 96 ? -14.124 -14.912 -8.733 1.00 35.24 119 ASP A N 1
ATOM 648 C CA . ASP A 1 96 ? -13.525 -14.387 -9.984 1.00 36.27 119 ASP A CA 1
ATOM 649 C C . ASP A 1 96 ? -13.745 -15.403 -11.110 1.00 39.98 119 ASP A C 1
ATOM 650 O O . ASP A 1 96 ? -12.883 -15.524 -11.969 1.00 40.60 119 ASP A O 1
ATOM 655 N N . ASP A 1 97 ? -14.869 -16.109 -11.098 1.00 45.86 120 ASP A N 1
ATOM 656 C CA . ASP A 1 97 ? -15.203 -17.134 -12.128 1.00 50.90 120 ASP A CA 1
ATOM 657 C C . ASP A 1 97 ? -15.164 -16.541 -13.543 1.00 52.47 120 ASP A C 1
ATOM 658 O O . ASP A 1 97 ? -14.775 -17.314 -14.443 1.00 55.59 120 ASP A O 1
ATOM 663 N N . ASN A 1 98 ? -15.502 -15.252 -13.731 1.00 51.37 121 ASN A N 1
ATOM 664 C CA . ASN A 1 98 ? -15.553 -14.534 -15.042 1.00 49.15 121 ASN A CA 1
ATOM 665 C C . ASN A 1 98 ? -14.388 -13.541 -15.198 1.00 48.17 121 ASN A C 1
ATOM 666 O O . ASN A 1 98 ? -14.342 -12.782 -16.209 1.00 48.86 121 ASN A O 1
ATOM 671 N N . LEU A 1 99 ? -13.458 -13.515 -14.262 1.00 42.31 122 LEU A N 1
ATOM 672 C CA . LEU A 1 99 ? -12.296 -12.606 -14.392 1.00 44.02 122 LEU A CA 1
ATOM 673 C C . LEU A 1 99 ? -11.169 -13.253 -15.215 1.00 42.47 122 LEU A C 1
ATOM 674 O O . LEU A 1 99 ? -10.618 -14.323 -14.827 1.00 43.52 122 LEU A O 1
ATOM 679 N N . GLY A 1 100 ? -10.772 -12.561 -16.278 1.00 40.18 123 GLY A N 1
ATOM 680 C CA . GLY A 1 100 ? -9.706 -13.030 -17.169 1.00 38.76 123 GLY A CA 1
ATOM 681 C C . GLY A 1 100 ? -10.029 -14.424 -17.638 1.00 35.29 123 GLY A C 1
ATOM 682 O O . GLY A 1 100 ? -11.191 -14.681 -18.036 1.00 35.47 123 GLY A O 1
ATOM 683 N N . ASP A 1 101 ? -8.992 -15.239 -17.764 1.00 35.49 124 ASP A N 1
ATOM 684 C CA . ASP A 1 101 ? -9.141 -16.599 -18.356 1.00 36.21 124 ASP A CA 1
ATOM 685 C C . ASP A 1 101 ? -8.110 -17.428 -17.621 1.00 33.17 124 ASP A C 1
ATOM 686 O O . ASP A 1 101 ? -7.724 -16.969 -16.474 1.00 36.63 124 ASP A O 1
ATOM 691 N N . THR A 1 102 ? -7.801 -18.598 -18.171 1.00 32.13 125 THR A N 1
ATOM 692 C CA . THR A 1 102 ? -6.999 -19.624 -17.480 1.00 29.89 125 THR A CA 1
ATOM 693 C C . THR A 1 102 ? -5.768 -18.900 -16.946 1.00 27.31 125 THR A C 1
ATOM 694 O O . THR A 1 102 ? -5.363 -19.244 -15.854 1.00 26.50 125 THR A O 1
ATOM 698 N N . ALA A 1 103 ? -5.182 -17.914 -17.652 1.00 25.64 126 ALA A N 1
ATOM 699 C CA . ALA A 1 103 ? -3.823 -17.488 -17.248 1.00 23.07 126 ALA A CA 1
ATOM 700 C C . ALA A 1 103 ? -3.865 -16.900 -15.831 1.00 22.20 126 ALA A C 1
ATOM 701 O O . ALA A 1 103 ? -3.057 -17.289 -14.996 1.00 21.60 126 ALA A O 1
ATOM 703 N N . PHE A 1 104 ? -4.713 -15.913 -15.590 1.00 22.09 127 PHE A N 1
ATOM 704 C CA . PHE A 1 104 ? -4.783 -15.245 -14.282 1.00 21.76 127 PHE A CA 1
ATOM 705 C C . PHE A 1 104 ? -5.180 -16.277 -13.220 1.00 22.97 127 PHE A C 1
ATOM 706 O O . PHE A 1 104 ? -4.605 -16.316 -12.118 1.00 21.32 127 PHE A O 1
ATOM 714 N N . LYS A 1 105 ? -6.173 -17.108 -13.542 1.00 23.91 128 LYS A N 1
ATOM 715 C CA . LYS A 1 105 ? -6.722 -18.062 -12.540 1.00 26.59 128 LYS A CA 1
ATOM 716 C C . LYS A 1 105 ? -5.652 -19.089 -12.172 1.00 24.80 128 LYS A C 1
ATOM 717 O O . LYS A 1 105 ? -5.582 -19.479 -11.004 1.00 24.45 128 LYS A O 1
ATOM 723 N N . ALA A 1 106 ? -4.831 -19.517 -13.121 1.00 23.69 129 ALA A N 1
ATOM 724 C CA . ALA A 1 106 ? -3.865 -20.614 -12.917 1.00 23.98 129 ALA A CA 1
ATOM 725 C C . ALA A 1 106 ? -2.602 -20.109 -12.194 1.00 22.75 129 ALA A C 1
ATOM 726 O O . ALA A 1 106 ? -1.963 -20.940 -11.482 1.00 23.95 129 ALA A O 1
ATOM 728 N N . GLY A 1 107 ? -2.268 -18.829 -12.324 1.00 21.98 130 GLY A N 1
ATOM 729 C CA . GLY A 1 107 ? -1.071 -18.227 -11.716 1.00 20.60 130 GLY A CA 1
ATOM 730 C C . GLY A 1 107 ? 0.136 -18.413 -12.610 1.00 21.11 130 GLY A C 1
ATOM 731 O O . GLY A 1 107 ? 0.131 -19.339 -13.469 1.00 21.10 130 GLY A O 1
ATOM 732 N N . GLN A 1 108 ? 1.149 -17.586 -12.451 1.00 20.12 131 GLN A N 1
ATOM 733 C CA . GLN A 1 108 ? 2.320 -17.644 -13.364 1.00 20.16 131 GLN A CA 1
ATOM 734 C C . GLN A 1 108 ? 3.159 -18.912 -13.158 1.00 21.26 131 GLN A C 1
ATOM 735 O O . GLN A 1 108 ? 3.787 -19.385 -14.136 1.00 20.55 131 GLN A O 1
ATOM 741 N N . LEU A 1 109 ? 3.238 -19.456 -11.930 1.00 22.03 132 LEU A N 1
ATOM 742 C CA . LEU A 1 109 ? 4.085 -20.640 -11.687 1.00 23.64 132 LEU A CA 1
ATOM 743 C C . LEU A 1 109 ? 3.645 -21.763 -12.617 1.00 24.04 132 LEU A C 1
ATOM 744 O O . LEU A 1 109 ? 4.528 -22.379 -13.222 1.00 24.51 132 LEU A O 1
ATOM 749 N N . ALA A 1 110 ? 2.334 -21.972 -12.759 1.00 23.36 133 ALA A N 1
ATOM 750 C CA . ALA A 1 110 ? 1.738 -22.989 -13.637 1.00 24.40 133 ALA A CA 1
ATOM 751 C C . ALA A 1 110 ? 2.125 -22.737 -15.113 1.00 24.17 133 ALA A C 1
ATOM 752 O O . ALA A 1 110 ? 2.079 -23.681 -15.934 1.00 25.68 133 ALA A O 1
ATOM 754 N N . ASP A 1 111 ? 2.414 -21.494 -15.479 1.00 22.96 134 ASP A N 1
ATOM 755 C CA . ASP A 1 111 ? 2.703 -21.108 -16.882 1.00 22.20 134 ASP A CA 1
ATOM 756 C C . ASP A 1 111 ? 4.216 -21.137 -17.143 1.00 21.56 134 ASP A C 1
ATOM 757 O O . ASP A 1 111 ? 4.635 -21.048 -18.327 1.00 20.62 134 ASP A O 1
ATOM 762 N N . ALA A 1 112 ? 5.048 -21.259 -16.119 1.00 21.29 135 ALA A N 1
ATOM 763 C CA . ALA A 1 112 ? 6.520 -21.128 -16.296 1.00 22.07 135 ALA A CA 1
ATOM 764 C C . ALA A 1 112 ? 7.060 -22.068 -17.384 1.00 22.85 135 ALA A C 1
ATOM 765 O O . ALA A 1 112 ? 7.940 -21.653 -18.155 1.00 22.68 135 ALA A O 1
ATOM 767 N N . GLN A 1 113 ? 6.624 -23.327 -17.402 1.00 23.42 136 GLN A N 1
ATOM 768 C CA . GLN A 1 113 ? 7.184 -24.308 -18.358 1.00 25.32 136 GLN A CA 1
ATOM 769 C C . GLN A 1 113 ? 6.929 -23.797 -19.782 1.00 23.66 136 GLN A C 1
ATOM 770 O O . GLN A 1 113 ? 7.851 -23.758 -20.575 1.00 22.37 136 GLN A O 1
ATOM 776 N N . ASN A 1 114 ? 5.705 -23.374 -20.074 1.00 23.62 137 ASN A N 1
ATOM 777 C CA . ASN A 1 114 ? 5.281 -22.966 -21.434 1.00 22.76 137 ASN A CA 1
ATOM 778 C C . ASN A 1 114 ? 5.914 -21.617 -21.782 1.00 21.86 137 ASN A C 1
ATOM 779 O O . ASN A 1 114 ? 6.184 -21.387 -22.969 1.00 21.93 137 ASN A O 1
ATOM 784 N N . LEU A 1 115 ? 6.182 -20.758 -20.798 1.00 20.39 138 LEU A N 1
ATOM 785 C CA . LEU A 1 115 ? 6.894 -19.487 -21.040 1.00 19.98 138 LEU A CA 1
ATOM 786 C C . LEU A 1 115 ? 8.326 -19.814 -21.466 1.00 20.53 138 LEU A C 1
ATOM 787 O O . LEU A 1 115 ? 8.977 -18.913 -22.001 1.00 19.32 138 LEU A O 1
ATOM 792 N N . GLY A 1 116 ? 8.797 -21.022 -21.138 1.00 20.78 139 GLY A N 1
ATOM 793 C CA . GLY A 1 116 ? 10.160 -21.500 -21.472 1.00 22.08 139 GLY A CA 1
ATOM 794 C C . GLY A 1 116 ? 11.165 -21.253 -20.360 1.00 22.53 139 GLY A C 1
ATOM 795 O O . GLY A 1 116 ? 12.393 -21.433 -20.593 1.00 22.83 139 GLY A O 1
ATOM 796 N N . ASP A 1 117 ? 10.704 -20.956 -19.156 1.00 22.56 140 ASP A N 1
ATOM 797 C CA . ASP A 1 117 ? 11.634 -20.641 -18.041 1.00 23.45 140 ASP A CA 1
ATOM 798 C C . ASP A 1 117 ? 12.496 -21.864 -17.760 1.00 26.20 140 ASP A C 1
ATOM 799 O O . ASP A 1 117 ? 12.043 -23.011 -17.853 1.00 26.55 140 ASP A O 1
ATOM 804 N N . PRO A 1 118 ? 13.771 -21.643 -17.417 1.00 27.57 141 PRO A N 1
ATOM 805 C CA . PRO A 1 118 ? 14.637 -22.741 -17.024 1.00 31.03 141 PRO A CA 1
ATOM 806 C C . PRO A 1 118 ? 14.017 -23.479 -15.828 1.00 32.80 141 PRO A C 1
ATOM 807 O O . PRO A 1 118 ? 13.404 -22.865 -14.932 1.00 32.94 141 PRO A O 1
ATOM 811 N N . GLY A 1 119 ? 14.142 -24.800 -15.839 1.00 35.02 142 GLY A N 1
ATOM 812 C CA . GLY A 1 119 ? 13.682 -25.638 -14.723 1.00 38.98 142 GLY A CA 1
ATOM 813 C C . GLY A 1 119 ? 14.737 -26.682 -14.410 1.00 42.70 142 GLY A C 1
ATOM 814 O O . GLY A 1 119 ? 15.684 -26.844 -15.224 1.00 43.00 142 GLY A O 1
ATOM 815 N N . THR A 1 120 ? 14.613 -27.314 -13.249 1.00 66.28 143 THR A N 1
ATOM 816 C CA . THR A 1 120 ? 15.200 -28.648 -12.950 1.00 73.25 143 THR A CA 1
ATOM 817 C C . THR A 1 120 ? 14.057 -29.671 -13.039 1.00 76.92 143 THR A C 1
ATOM 818 O O . THR A 1 120 ? 14.252 -30.827 -12.625 1.00 84.35 143 THR A O 1
ATOM 822 N N . GLY A 1 121 ? 12.919 -29.255 -13.619 1.00 76.68 144 GLY A N 1
ATOM 823 C CA . GLY A 1 121 ? 11.703 -30.073 -13.792 1.00 80.24 144 GLY A CA 1
ATOM 824 C C . GLY A 1 121 ? 12.009 -31.527 -14.120 1.00 86.31 144 GLY A C 1
ATOM 825 O O . GLY A 1 121 ? 12.726 -31.745 -15.114 1.00 88.52 144 GLY A O 1
ATOM 826 N N . PHE A 1 127 ? 7.752 -30.697 -13.190 1.00 64.70 150 PHE A N 1
ATOM 827 C CA . PHE A 1 127 ? 8.440 -29.428 -13.587 1.00 58.57 150 PHE A CA 1
ATOM 828 C C . PHE A 1 127 ? 8.300 -28.333 -12.517 1.00 55.30 150 PHE A C 1
ATOM 829 O O . PHE A 1 127 ? 7.169 -27.842 -12.249 1.00 55.84 150 PHE A O 1
ATOM 837 N N . VAL A 1 128 ? 9.448 -27.855 -12.029 1.00 52.81 151 VAL A N 1
ATOM 838 C CA . VAL A 1 128 ? 9.562 -26.691 -11.105 1.00 48.89 151 VAL A CA 1
ATOM 839 C C . VAL A 1 128 ? 10.558 -25.714 -11.713 1.00 44.82 151 VAL A C 1
ATOM 840 O O . VAL A 1 128 ? 11.672 -26.100 -12.051 1.00 45.86 151 VAL A O 1
ATOM 844 N N . PRO A 1 129 ? 10.177 -24.442 -11.920 1.00 40.26 152 PRO A N 1
ATOM 845 C CA . PRO A 1 129 ? 11.078 -23.480 -12.546 1.00 38.27 152 PRO A CA 1
ATOM 846 C C . PRO A 1 129 ? 12.183 -23.091 -11.575 1.00 38.11 152 PRO A C 1
ATOM 847 O O . PRO A 1 129 ? 11.932 -23.164 -10.373 1.00 37.99 152 PRO A O 1
ATOM 851 N N . ASP A 1 130 ? 13.314 -22.616 -12.091 1.00 38.43 153 ASP A N 1
ATOM 852 C CA . ASP A 1 130 ? 14.460 -22.172 -11.251 1.00 39.71 153 ASP A CA 1
ATOM 853 C C . ASP A 1 130 ? 14.202 -20.746 -10.740 1.00 36.87 153 ASP A C 1
ATOM 854 O O . ASP A 1 130 ? 15.071 -19.861 -10.930 1.00 37.49 153 ASP A O 1
ATOM 859 N N . TRP A 1 131 ? 13.065 -20.529 -10.082 1.00 34.03 154 TRP A N 1
ATOM 860 C CA . TRP A 1 131 ? 12.640 -19.195 -9.576 1.00 31.08 154 TRP A CA 1
ATOM 861 C C . TRP A 1 131 ? 13.247 -18.886 -8.203 1.00 32.73 154 TRP A C 1
ATOM 862 O O . TRP A 1 131 ? 13.692 -19.850 -7.507 1.00 34.92 154 TRP A O 1
ATOM 873 N N . ASP A 1 132 ? 13.225 -17.614 -7.784 1.00 31.84 155 ASP A N 1
ATOM 874 C CA . ASP A 1 132 ? 13.522 -17.245 -6.376 1.00 34.51 155 ASP A CA 1
ATOM 875 C C . ASP A 1 132 ? 12.469 -17.947 -5.518 1.00 35.43 155 ASP A C 1
ATOM 876 O O . ASP A 1 132 ? 11.302 -18.023 -5.919 1.00 33.33 155 ASP A O 1
ATOM 881 N N . PRO A 1 133 ? 12.848 -18.437 -4.319 1.00 39.60 156 PRO A N 1
ATOM 882 C CA . PRO A 1 133 ? 11.926 -19.142 -3.422 1.00 41.74 156 PRO A CA 1
ATOM 883 C C . PRO A 1 133 ? 10.572 -18.448 -3.195 1.00 40.94 156 PRO A C 1
ATOM 884 O O . PRO A 1 133 ? 9.575 -19.114 -3.222 1.00 41.47 156 PRO A O 1
ATOM 888 N N . ALA A 1 134 ? 10.555 -17.119 -3.030 1.00 41.41 157 ALA A N 1
ATOM 889 C CA . ALA A 1 134 ? 9.337 -16.350 -2.687 1.00 41.49 157 ALA A CA 1
ATOM 890 C C . ALA A 1 134 ? 8.284 -16.520 -3.784 1.00 39.34 157 ALA A C 1
ATOM 891 O O . ALA A 1 134 ? 7.112 -16.577 -3.462 1.00 40.50 157 ALA A O 1
ATOM 893 N N . PHE A 1 135 ? 8.692 -16.633 -5.053 1.00 36.47 158 PHE A N 1
ATOM 894 C CA . PHE A 1 135 ? 7.767 -16.723 -6.208 1.00 35.58 158 PHE A CA 1
ATOM 895 C C . PHE A 1 135 ? 7.317 -18.172 -6.452 1.00 39.46 158 PHE A C 1
ATOM 896 O O . PHE A 1 135 ? 6.275 -18.433 -7.113 1.00 37.62 158 PHE A O 1
ATOM 904 N N . LYS A 1 136 ? 8.117 -19.094 -5.922 1.00 43.82 159 LYS A N 1
ATOM 905 C CA . LYS A 1 136 ? 8.074 -20.536 -6.252 1.00 50.20 159 LYS A CA 1
ATOM 906 C C . LYS A 1 136 ? 7.320 -21.199 -5.106 1.00 54.91 159 LYS A C 1
ATOM 907 O O . LYS A 1 136 ? 6.362 -21.939 -5.377 1.00 60.59 159 LYS A O 1
ATOM 913 N N . GLU A 1 137 ? 7.700 -20.868 -3.870 1.00 57.75 160 GLU A N 1
ATOM 914 C CA . GLU A 1 137 ? 7.284 -21.585 -2.634 1.00 63.08 160 GLU A CA 1
ATOM 915 C C . GLU A 1 137 ? 5.984 -20.999 -2.076 1.00 63.08 160 GLU A C 1
ATOM 916 O O . GLU A 1 137 ? 5.207 -21.761 -1.485 1.00 66.16 160 GLU A O 1
ATOM 922 N N . LYS A 1 138 ? 5.746 -19.705 -2.271 1.00 59.84 161 LYS A N 1
ATOM 923 C CA . LYS A 1 138 ? 4.953 -18.913 -1.299 1.00 61.42 161 LYS A CA 1
ATOM 924 C C . LYS A 1 138 ? 3.633 -18.422 -1.913 1.00 60.80 161 LYS A C 1
ATOM 925 O O . LYS A 1 138 ? 3.557 -18.316 -3.154 1.00 60.67 161 LYS A O 1
ATOM 931 N N . ASP A 1 139 ? 2.640 -18.156 -1.049 1.00 61.35 162 ASP A N 1
ATOM 932 C CA . ASP A 1 139 ? 1.263 -17.748 -1.421 1.00 62.50 162 ASP A CA 1
ATOM 933 C C . ASP A 1 139 ? 1.215 -16.210 -1.487 1.00 58.92 162 ASP A C 1
ATOM 934 O O . ASP A 1 139 ? 0.938 -15.528 -0.473 1.00 60.25 162 ASP A O 1
ATOM 939 N N . ILE A 1 140 ? 1.512 -15.683 -2.666 1.00 26.55 163 ILE A N 1
ATOM 940 C CA . ILE A 1 140 ? 1.416 -14.225 -2.943 1.00 23.69 163 ILE A CA 1
ATOM 941 C C . ILE A 1 140 ? -0.047 -13.905 -3.292 1.00 22.59 163 ILE A C 1
ATOM 942 O O . ILE A 1 140 ? -0.595 -14.423 -4.324 1.00 22.09 163 ILE A O 1
ATOM 947 N N . HIS A 1 141 ? -0.635 -13.015 -2.505 1.00 20.53 164 HIS A N 1
ATOM 948 C CA . HIS A 1 141 ? -2.053 -12.594 -2.626 1.00 20.48 164 HIS A CA 1
ATOM 949 C C . HIS A 1 141 ? -2.170 -11.258 -3.356 1.00 19.03 164 HIS A C 1
ATOM 950 O O . HIS A 1 141 ? -3.227 -10.977 -3.896 1.00 18.80 164 HIS A O 1
ATOM 957 N N . GLY A 1 142 ? -1.097 -10.493 -3.384 1.00 18.52 165 GLY A N 1
ATOM 958 C CA . GLY A 1 142 ? -1.159 -9.156 -3.995 1.00 18.51 165 GLY A CA 1
ATOM 959 C C . GLY A 1 142 ? 0.188 -8.492 -3.989 1.00 18.41 165 GLY A C 1
ATOM 960 O O . GLY A 1 142 ? 1.134 -9.007 -3.360 1.00 18.37 165 GLY A O 1
ATOM 961 N N . VAL A 1 143 ? 0.210 -7.296 -4.541 1.00 17.92 166 VAL A N 1
ATOM 962 C CA . VAL A 1 143 ? 1.420 -6.475 -4.551 1.00 18.21 166 VAL A CA 1
ATOM 963 C C . VAL A 1 143 ? 0.974 -5.038 -4.407 1.00 17.92 166 VAL A C 1
ATOM 964 O O . VAL A 1 143 ? 0.000 -4.604 -5.037 1.00 18.26 166 VAL A O 1
ATOM 968 N N . ILE A 1 144 ? 1.713 -4.330 -3.590 1.00 18.05 167 ILE A N 1
ATOM 969 C CA . ILE A 1 144 ? 1.585 -2.857 -3.477 1.00 18.09 167 ILE A CA 1
ATOM 970 C C . ILE A 1 144 ? 2.795 -2.300 -4.177 1.00 18.20 167 ILE A C 1
ATOM 971 O O . ILE A 1 144 ? 3.921 -2.689 -3.836 1.00 18.36 167 ILE A O 1
ATOM 976 N N . LEU A 1 145 ? 2.559 -1.375 -5.101 1.00 17.72 168 LEU A N 1
ATOM 977 C CA . LEU A 1 145 ? 3.612 -0.659 -5.856 1.00 18.49 168 LEU A CA 1
ATOM 978 C C . LEU A 1 145 ? 3.776 0.715 -5.230 1.00 18.28 168 LEU A C 1
ATOM 979 O O . LEU A 1 145 ? 2.770 1.464 -5.131 1.00 18.56 168 LEU A O 1
ATOM 984 N N . VAL A 1 146 ? 4.972 1.080 -4.846 1.00 17.44 169 VAL A N 1
ATOM 985 C CA . VAL A 1 146 ? 5.225 2.453 -4.350 1.00 18.45 169 VAL A CA 1
ATOM 986 C C . VAL A 1 146 ? 6.368 3.049 -5.189 1.00 18.96 169 VAL A C 1
ATOM 987 O O . VAL A 1 146 ? 7.507 2.570 -5.111 1.00 19.87 169 VAL A O 1
ATOM 991 N N . ALA A 1 147 ? 6.058 4.076 -5.961 1.00 19.62 170 ALA A N 1
ATOM 992 C CA . ALA A 1 147 ? 6.982 4.743 -6.900 1.00 20.41 170 ALA A CA 1
ATOM 993 C C . ALA A 1 147 ? 7.292 6.139 -6.345 1.00 22.16 170 ALA A C 1
ATOM 994 O O . ALA A 1 147 ? 6.445 6.720 -5.694 1.00 25.24 170 ALA A O 1
ATOM 996 N N . GLY A 1 148 ? 8.514 6.621 -6.474 1.00 21.03 171 GLY A N 1
ATOM 997 C CA . GLY A 1 148 ? 8.843 7.942 -5.937 1.00 21.69 171 GLY A CA 1
ATOM 998 C C . GLY A 1 148 ? 10.082 8.528 -6.556 1.00 21.43 171 GLY A C 1
ATOM 999 O O . GLY A 1 148 ? 10.804 7.853 -7.324 1.00 20.63 171 GLY A O 1
ATOM 1000 N N . ASP A 1 149 ? 10.335 9.761 -6.173 1.00 21.75 172 ASP A N 1
ATOM 1001 C CA . ASP A 1 149 ? 11.504 10.542 -6.606 1.00 23.71 172 ASP A CA 1
ATOM 1002 C C . ASP A 1 149 ? 12.783 10.049 -5.917 1.00 23.44 172 ASP A C 1
ATOM 1003 O O . ASP A 1 149 ? 13.860 10.351 -6.417 1.00 23.83 172 ASP A O 1
ATOM 1008 N N . SER A 1 150 ? 12.673 9.370 -4.773 1.00 22.94 173 SER A N 1
ATOM 1009 C CA . SER A 1 150 ? 13.844 9.067 -3.911 1.00 23.75 173 SER A CA 1
ATOM 1010 C C . SER A 1 150 ? 13.523 7.878 -3.011 1.00 23.56 173 SER A C 1
ATOM 1011 O O . SER A 1 150 ? 12.319 7.584 -2.779 1.00 22.34 173 SER A O 1
ATOM 1014 N N . HIS A 1 151 ? 14.553 7.238 -2.493 1.00 23.70 174 HIS A N 1
ATOM 1015 C CA . HIS A 1 151 ? 14.375 6.175 -1.464 1.00 24.27 174 HIS A CA 1
ATOM 1016 C C . HIS A 1 151 ? 13.649 6.771 -0.255 1.00 24.62 174 HIS A C 1
ATOM 1017 O O . HIS A 1 151 ? 12.768 6.099 0.292 1.00 24.95 174 HIS A O 1
ATOM 1024 N N . GLU A 1 152 ? 13.978 8.001 0.141 1.00 24.92 175 GLU A N 1
ATOM 1025 C CA . GLU A 1 152 ? 13.364 8.661 1.320 1.00 26.55 175 GLU A CA 1
ATOM 1026 C C . GLU A 1 152 ? 11.841 8.720 1.147 1.00 24.44 175 GLU A C 1
ATOM 1027 O O . GLU A 1 152 ? 11.066 8.335 2.084 1.00 23.78 175 GLU A O 1
ATOM 1033 N N . THR A 1 153 ? 11.394 9.187 -0.020 1.00 23.80 176 THR A N 1
ATOM 1034 C CA . THR A 1 153 ? 9.953 9.341 -0.332 1.00 23.54 176 THR A CA 1
ATOM 1035 C C . THR A 1 153 ? 9.257 7.980 -0.297 1.00 22.14 176 THR A C 1
ATOM 1036 O O . THR A 1 153 ? 8.171 7.844 0.317 1.00 21.92 176 THR A O 1
ATOM 1040 N N . VAL A 1 154 ? 9.836 6.988 -0.954 1.00 21.37 177 VAL A N 1
ATOM 1041 C CA . VAL A 1 154 ? 9.205 5.642 -1.039 1.00 21.05 177 VAL A CA 1
ATOM 1042 C C . VAL A 1 154 ? 9.169 5.016 0.363 1.00 21.71 177 VAL A C 1
ATOM 1043 O O . VAL A 1 154 ? 8.134 4.503 0.756 1.00 20.56 177 VAL A O 1
ATOM 1047 N N . ASP A 1 155 ? 10.265 5.091 1.107 1.00 22.81 178 ASP A N 1
ATOM 1048 C CA . ASP A 1 155 ? 10.379 4.453 2.449 1.00 23.57 178 ASP A CA 1
ATOM 1049 C C . ASP A 1 155 ? 9.344 5.054 3.389 1.00 23.33 178 ASP A C 1
ATOM 1050 O O . ASP A 1 155 ? 8.734 4.307 4.162 1.00 21.65 178 ASP A O 1
ATOM 1055 N N . LYS A 1 156 ? 9.168 6.369 3.329 1.00 22.83 179 LYS A N 1
ATOM 1056 C CA . LYS A 1 156 ? 8.205 7.081 4.186 1.00 23.65 179 LYS A CA 1
ATOM 1057 C C . LYS A 1 156 ? 6.811 6.588 3.840 1.00 21.70 179 LYS A C 1
ATOM 1058 O O . LYS A 1 156 ? 6.009 6.292 4.755 1.00 21.30 179 LYS A O 1
ATOM 1064 N N . LYS A 1 157 ? 6.501 6.505 2.539 1.00 20.85 180 LYS A N 1
ATOM 1065 C CA . LYS A 1 157 ? 5.152 6.077 2.121 1.00 20.79 180 LYS A CA 1
ATOM 1066 C C . LYS A 1 157 ? 4.923 4.603 2.525 1.00 20.11 180 LYS A C 1
ATOM 1067 O O . LYS A 1 157 ? 3.801 4.229 2.948 1.00 19.76 180 LYS A O 1
ATOM 1073 N N . LEU A 1 158 ? 5.920 3.753 2.344 1.00 20.31 181 LEU A N 1
ATOM 1074 C CA . LEU A 1 158 ? 5.829 2.340 2.780 1.00 21.82 181 LEU A CA 1
ATOM 1075 C C . LEU A 1 158 ? 5.560 2.251 4.289 1.00 21.87 181 LEU A C 1
ATOM 1076 O O . LEU A 1 158 ? 4.810 1.368 4.686 1.00 22.73 181 LEU A O 1
ATOM 1081 N N . GLN A 1 159 ? 6.177 3.080 5.139 1.00 22.61 182 GLN A N 1
ATOM 1082 C CA . GLN A 1 159 ? 5.900 3.017 6.600 1.00 23.02 182 GLN A CA 1
ATOM 1083 C C . GLN A 1 159 ? 4.420 3.351 6.827 1.00 22.43 182 GLN A C 1
ATOM 1084 O O . GLN A 1 159 ? 3.809 2.781 7.722 1.00 22.33 182 GLN A O 1
ATOM 1090 N N . GLU A 1 160 ? 3.878 4.305 6.087 1.00 21.09 183 GLU A N 1
ATOM 1091 C CA . GLU A 1 160 ? 2.457 4.707 6.233 1.00 21.48 183 GLU A CA 1
ATOM 1092 C C . GLU A 1 160 ? 1.557 3.528 5.826 1.00 20.89 183 GLU A C 1
ATOM 1093 O O . GLU A 1 160 ? 0.587 3.200 6.564 1.00 20.83 183 GLU A O 1
ATOM 1099 N N . ILE A 1 161 ? 1.858 2.897 4.696 1.00 20.45 184 ILE A N 1
ATOM 1100 C CA . ILE A 1 161 ? 1.066 1.745 4.169 1.00 19.98 184 ILE A CA 1
ATOM 1101 C C . ILE A 1 161 ? 1.196 0.566 5.132 1.00 19.91 184 ILE A C 1
ATOM 1102 O O . ILE A 1 161 ? 0.171 -0.037 5.442 1.00 20.24 184 ILE A O 1
ATOM 1107 N N . GLU A 1 162 ? 2.404 0.284 5.622 1.00 19.61 185 GLU A N 1
ATOM 1108 C CA . GLU A 1 162 ? 2.549 -0.764 6.654 1.00 21.09 185 GLU A CA 1
ATOM 1109 C C . GLU A 1 162 ? 1.637 -0.451 7.859 1.00 20.93 185 GLU A C 1
ATOM 1110 O O . GLU A 1 162 ? 0.955 -1.381 8.364 1.00 22.06 185 GLU A O 1
ATOM 1116 N N . ALA A 1 163 ? 1.589 0.793 8.328 1.00 21.21 186 ALA A N 1
ATOM 1117 C CA . ALA A 1 163 ? 0.757 1.174 9.495 1.00 21.66 186 ALA A CA 1
ATOM 1118 C C . ALA A 1 163 ? -0.711 0.867 9.188 1.00 21.52 186 ALA A C 1
ATOM 1119 O O . ALA A 1 163 ? -1.458 0.377 10.083 1.00 20.79 186 ALA A O 1
ATOM 1121 N N . ILE A 1 164 ? -1.145 1.242 7.999 1.00 21.31 187 ILE A N 1
ATOM 1122 C CA . ILE A 1 164 ? -2.566 1.045 7.591 1.00 21.30 187 ILE A CA 1
ATOM 1123 C C . ILE A 1 164 ? -2.902 -0.438 7.716 1.00 20.39 187 ILE A C 1
ATOM 1124 O O . ILE A 1 164 ? -3.991 -0.734 8.185 1.00 21.72 187 ILE A O 1
ATOM 1129 N N . PHE A 1 165 ? -2.022 -1.356 7.305 1.00 20.52 188 PHE A N 1
ATOM 1130 C CA . PHE A 1 165 ? -2.284 -2.820 7.362 1.00 20.65 188 PHE A CA 1
ATOM 1131 C C . PHE A 1 165 ? -1.793 -3.454 8.673 1.00 21.30 188 PHE A C 1
ATOM 1132 O O . PHE A 1 165 ? -1.839 -4.684 8.814 1.00 21.88 188 PHE A O 1
ATOM 1140 N N . GLY A 1 166 ? -1.338 -2.652 9.624 1.00 21.37 189 GLY A N 1
ATOM 1141 C CA . GLY A 1 166 ? -0.965 -3.144 10.959 1.00 21.83 189 GLY A CA 1
ATOM 1142 C C . GLY A 1 166 ? 0.324 -3.950 10.970 1.00 22.43 189 GLY A C 1
ATOM 1143 O O . GLY A 1 166 ? 0.582 -4.636 11.994 1.00 23.46 189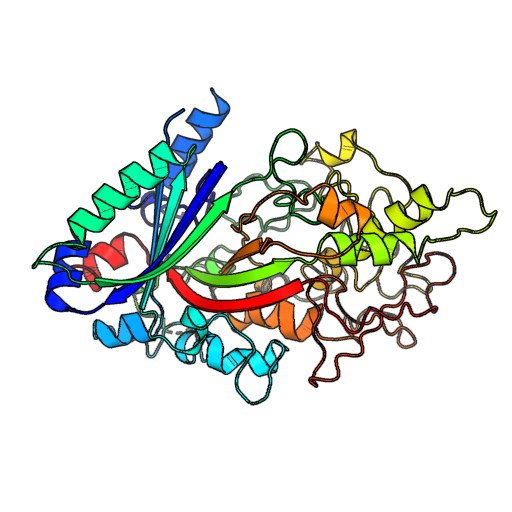 GLY A O 1
ATOM 1144 N N . VAL A 1 167 ? 1.154 -3.835 9.931 1.00 21.64 190 VAL A N 1
ATOM 1145 C CA . VAL A 1 167 ? 2.420 -4.606 9.809 1.00 22.32 190 VAL A CA 1
ATOM 1146 C C . VAL A 1 167 ? 3.342 -4.203 10.958 1.00 23.35 190 VAL A C 1
ATOM 1147 O O . VAL A 1 167 ? 3.564 -3.001 11.132 1.00 24.79 190 VAL A O 1
ATOM 1151 N N . GLY A 1 168 ? 3.895 -5.177 11.669 1.00 24.65 191 GLY A N 1
ATOM 1152 C CA . GLY A 1 168 ? 4.800 -4.933 12.808 1.00 24.94 191 GLY A CA 1
ATOM 1153 C C . GLY A 1 168 ? 4.076 -4.789 14.137 1.00 25.28 191 GLY A C 1
ATOM 1154 O O . GLY A 1 168 ? 4.736 -4.423 15.132 1.00 25.63 191 GLY A O 1
ATOM 1155 N N . GLY A 1 169 ? 2.759 -4.962 14.157 1.00 24.77 192 GLY A N 1
ATOM 1156 C CA . GLY A 1 169 ? 1.913 -4.798 15.338 1.00 26.30 192 GLY A CA 1
ATOM 1157 C C . GLY A 1 169 ? 0.856 -5.893 15.391 1.00 27.28 192 GLY A C 1
ATOM 1158 O O . GLY A 1 169 ? 0.725 -6.710 14.482 1.00 26.64 192 GLY A O 1
ATOM 1159 N N . PRO A 1 170 ? 0.053 -5.929 16.467 1.00 30.10 193 PRO A N 1
ATOM 1160 C CA . PRO A 1 170 ? -0.883 -7.027 16.672 1.00 30.67 193 PRO A CA 1
ATOM 1161 C C . PRO A 1 170 ? -2.149 -6.900 15.815 1.00 29.96 193 PRO A C 1
ATOM 1162 O O . PRO A 1 170 ? -2.879 -7.864 15.773 1.00 30.59 193 PRO A O 1
ATOM 1166 N N . HIS A 1 171 ? -2.342 -5.777 15.111 1.00 28.20 194 HIS A N 1
ATOM 1167 C CA . HIS A 1 171 ? -3.476 -5.600 14.161 1.00 27.63 194 HIS A CA 1
ATOM 1168 C C . HIS A 1 171 ? -3.106 -6.074 12.745 1.00 25.87 194 HIS A C 1
ATOM 1169 O O . HIS A 1 171 ? -3.958 -5.887 11.844 1.00 25.95 194 HIS A O 1
ATOM 1176 N N . ALA A 1 172 ? -1.917 -6.617 12.492 1.00 24.88 195 ALA A N 1
ATOM 1177 C CA . ALA A 1 172 ? -1.488 -6.948 11.108 1.00 24.11 195 ALA A CA 1
ATOM 1178 C C . ALA A 1 172 ? -2.569 -7.786 10.406 1.00 24.90 195 ALA A C 1
ATOM 1179 O O . ALA A 1 172 ? -3.030 -8.812 10.971 1.00 25.16 195 ALA A O 1
ATOM 1181 N N . SER A 1 173 ? -2.911 -7.411 9.183 1.00 23.57 196 SER A N 1
ATOM 1182 C CA . SER A 1 173 ? -3.840 -8.141 8.299 1.00 23.68 196 SER A CA 1
ATOM 1183 C C . SER A 1 173 ? -3.069 -8.775 7.143 1.00 22.95 196 SER A C 1
ATOM 1184 O O . SER A 1 173 ? -3.687 -9.543 6.387 1.00 22.93 196 SER A O 1
ATOM 1187 N N . ILE A 1 174 ? -1.794 -8.435 6.959 1.00 22.99 197 ILE A N 1
ATOM 1188 C CA . ILE A 1 174 ? -0.947 -8.993 5.873 1.00 23.66 197 ILE A CA 1
ATOM 1189 C C . ILE A 1 174 ? 0.427 -9.328 6.439 1.00 24.96 197 ILE A C 1
ATOM 1190 O O . ILE A 1 174 ? 0.802 -8.765 7.484 1.00 24.92 197 ILE A O 1
ATOM 1195 N N . HIS A 1 175 ? 1.130 -10.180 5.709 1.00 25.45 198 HIS A N 1
ATOM 1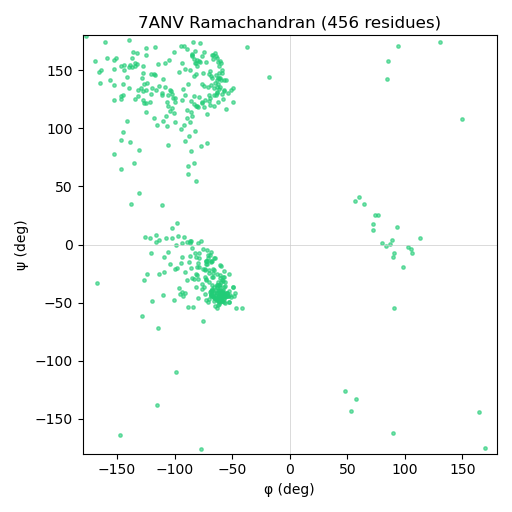196 C CA . HIS A 1 175 ? 2.510 -10.647 5.965 1.00 27.31 198 HIS A CA 1
ATOM 1197 C C . HIS A 1 175 ? 3.290 -10.335 4.689 1.00 25.57 198 HIS A C 1
ATOM 1198 O O . HIS A 1 175 ? 2.812 -10.681 3.568 1.00 26.16 198 HIS A O 1
ATOM 1205 N N . GLU A 1 176 ? 4.461 -9.745 4.818 1.00 25.24 199 GLU A N 1
ATOM 1206 C CA . GLU A 1 176 ? 5.378 -9.486 3.677 1.00 25.27 199 GLU A CA 1
ATOM 1207 C C . GLU A 1 176 ? 5.934 -10.830 3.183 1.00 25.86 199 GLU A C 1
ATOM 1208 O O . GLU A 1 176 ? 6.507 -11.572 4.010 1.00 26.11 199 GLU A O 1
ATOM 1214 N N . VAL A 1 177 ? 5.806 -11.144 1.900 1.00 24.33 200 VAL A N 1
ATOM 1215 C CA . VAL A 1 177 ? 6.414 -12.358 1.278 1.00 25.10 200 VAL A CA 1
ATOM 1216 C C . VAL A 1 177 ? 7.763 -11.967 0.706 1.00 24.92 200 VAL A C 1
ATOM 1217 O O . VAL A 1 177 ? 8.744 -12.704 0.846 1.00 26.35 200 VAL A O 1
ATOM 1221 N N . LEU A 1 178 ? 7.821 -10.795 0.086 1.00 24.11 201 LEU A N 1
ATOM 1222 C CA . LEU A 1 178 ? 9.019 -10.361 -0.654 1.00 25.22 201 LEU A CA 1
ATOM 1223 C C . LEU A 1 178 ? 8.876 -8.859 -0.892 1.00 24.22 201 LEU A C 1
ATOM 1224 O O . LEU A 1 178 ? 7.762 -8.397 -1.248 1.00 22.16 201 LEU A O 1
ATOM 1229 N N . THR A 1 179 ? 9.978 -8.142 -0.739 1.00 23.02 202 THR A N 1
ATOM 1230 C CA . THR A 1 179 ? 10.069 -6.752 -1.228 1.00 24.02 202 THR A CA 1
ATOM 1231 C C . THR A 1 179 ? 11.195 -6.680 -2.247 1.00 23.75 202 THR A C 1
ATOM 1232 O O . THR A 1 179 ? 12.274 -7.271 -1.976 1.00 22.87 202 THR A O 1
ATOM 1236 N N . ILE A 1 180 ? 10.954 -6.022 -3.382 1.00 22.64 203 ILE A N 1
ATOM 1237 C CA . ILE A 1 180 ? 12.014 -5.839 -4.411 1.00 22.12 203 ILE A CA 1
ATOM 1238 C C . ILE A 1 180 ? 12.028 -4.343 -4.688 1.00 21.93 203 ILE A C 1
ATOM 1239 O O . ILE A 1 180 ? 10.974 -3.789 -5.010 1.00 20.89 203 ILE A O 1
ATOM 1244 N N . GLN A 1 181 ? 13.202 -3.763 -4.691 1.00 21.66 204 GLN A N 1
ATOM 1245 C CA . GLN A 1 181 ? 13.389 -2.353 -5.060 1.00 21.07 204 GLN A CA 1
ATOM 1246 C C . GLN A 1 181 ? 13.968 -2.233 -6.466 1.00 21.60 204 GLN A C 1
ATOM 1247 O O . GLN A 1 181 ? 14.999 -2.884 -6.767 1.00 21.55 204 GLN A O 1
ATOM 1253 N N . GLY A 1 182 ? 13.385 -1.351 -7.273 1.00 20.78 205 GLY A N 1
ATOM 1254 C CA . GLY A 1 182 ? 13.955 -0.967 -8.559 1.00 20.76 205 GLY A CA 1
ATOM 1255 C C . GLY A 1 182 ? 14.492 0.433 -8.493 1.00 20.98 205 GLY A C 1
ATOM 1256 O O . GLY A 1 182 ? 14.075 1.210 -7.646 1.00 20.70 205 GLY A O 1
ATOM 1257 N N . ASP A 1 183 ? 15.42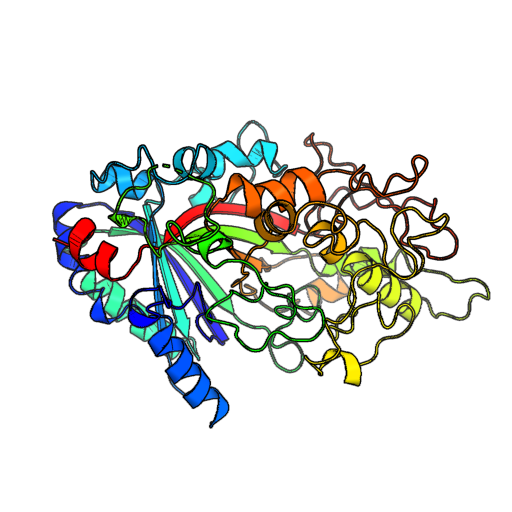2 0.733 -9.367 1.00 20.73 206 ASP A N 1
ATOM 1258 C CA . ASP A 1 183 ? 16.105 2.033 -9.418 1.00 21.60 206 ASP A CA 1
ATOM 1259 C C . ASP A 1 183 ? 16.420 2.330 -10.874 1.00 21.65 206 ASP A C 1
ATOM 1260 O O . ASP A 1 183 ? 17.027 1.461 -11.549 1.00 22.76 206 ASP A O 1
ATOM 1265 N N . VAL A 1 184 ? 16.024 3.499 -11.334 1.00 21.25 207 VAL A N 1
ATOM 1266 C CA . VAL A 1 184 ? 16.439 4.008 -12.664 1.00 21.98 207 VAL A CA 1
ATOM 1267 C C . VAL A 1 184 ? 17.956 4.129 -12.612 1.00 21.59 207 VAL A C 1
ATOM 1268 O O . VAL A 1 184 ? 18.552 4.429 -11.543 1.00 21.19 207 VAL A O 1
ATOM 1272 N N . ARG A 1 185 ? 18.601 3.915 -13.759 1.00 21.21 208 ARG A N 1
ATOM 1273 C CA . ARG A 1 185 ? 20.080 3.867 -13.820 1.00 22.87 208 ARG A CA 1
ATOM 1274 C C . ARG A 1 185 ? 20.614 5.284 -13.779 1.00 24.35 208 ARG A C 1
ATOM 1275 O O . ARG A 1 185 ? 19.891 6.217 -14.092 1.00 25.47 208 ARG A O 1
ATOM 1283 N N . PRO A 1 186 ? 21.881 5.474 -13.352 1.00 26.21 209 PRO A N 1
ATOM 1284 C CA . PRO A 1 186 ? 22.399 6.816 -13.097 1.00 28.33 209 PRO A CA 1
ATOM 1285 C C . PRO A 1 186 ? 22.878 7.586 -14.331 1.00 28.67 209 PRO A C 1
ATOM 1286 O O . PRO A 1 186 ? 23.209 6.996 -15.385 1.00 27.65 209 PRO A O 1
ATOM 1290 N N . GLY A 1 187 ? 22.873 8.916 -14.190 1.00 29.04 210 GLY A N 1
ATOM 1291 C CA . GLY A 1 187 ? 23.493 9.844 -15.155 1.00 30.08 210 GLY A CA 1
ATOM 1292 C C . GLY A 1 187 ? 22.931 9.679 -16.556 1.00 30.65 210 GLY A C 1
ATOM 1293 O O . GLY A 1 187 ? 21.701 9.590 -16.692 1.00 30.04 210 GLY A O 1
ATOM 1294 N N . ASP A 1 188 ? 23.803 9.608 -17.554 1.00 31.04 211 ASP A N 1
ATOM 1295 C CA . ASP A 1 188 ? 23.407 9.503 -18.980 1.00 33.20 211 ASP A CA 1
ATOM 1296 C C . ASP A 1 188 ? 22.746 8.155 -19.280 1.00 30.35 211 ASP A C 1
ATOM 1297 O O . ASP A 1 188 ? 22.318 8.014 -20.436 1.00 28.14 211 ASP A O 1
ATOM 1302 N N . GLU A 1 189 ? 22.703 7.196 -18.337 1.00 26.89 212 GLU A N 1
ATOM 1303 C CA . GLU A 1 189 ? 21.993 5.889 -18.535 1.00 25.36 212 GLU A CA 1
ATOM 1304 C C . GLU A 1 189 ? 20.597 5.924 -17.915 1.00 25.14 212 GLU A C 1
ATOM 1305 O O . GLU A 1 189 ? 19.907 4.911 -17.943 1.00 22.84 212 GLU A O 1
ATOM 1311 N N . LYS A 1 190 ? 20.142 7.086 -17.450 1.00 27.65 213 LYS A N 1
ATOM 1312 C CA . LYS A 1 190 ? 18.763 7.243 -16.927 1.00 28.18 213 LYS A CA 1
ATOM 1313 C C . LYS A 1 190 ? 17.783 6.874 -18.046 1.00 27.03 213 LYS A C 1
ATOM 1314 O O . LYS A 1 190 ? 17.902 7.388 -19.162 1.00 26.27 213 LYS A O 1
ATOM 1320 N N . GLY A 1 191 ? 16.828 6.004 -17.763 1.00 25.71 214 GLY A N 1
ATOM 1321 C CA . GLY A 1 191 ? 15.837 5.517 -18.736 1.00 25.12 214 GLY A CA 1
ATOM 1322 C C . GLY A 1 191 ? 16.376 4.414 -19.638 1.00 22.46 214 GLY A C 1
ATOM 1323 O O . GLY A 1 191 ? 15.620 3.916 -20.441 1.00 21.48 214 GLY A O 1
ATOM 1324 N N . HIS A 1 192 ? 17.622 3.990 -19.469 1.00 20.50 215 HIS A N 1
ATOM 1325 C CA . HIS A 1 192 ? 18.182 2.802 -20.161 1.00 19.64 215 HIS A CA 1
ATOM 1326 C C . HIS A 1 192 ? 18.094 1.580 -19.252 1.00 19.40 215 HIS A C 1
ATOM 1327 O O . HIS A 1 192 ? 18.224 1.753 -17.999 1.00 18.79 215 HIS A O 1
ATOM 1334 N N . GLU A 1 193 ? 17.932 0.408 -19.863 1.00 18.81 216 GLU A N 1
ATOM 1335 C CA . GLU A 1 193 ? 17.920 -0.857 -19.107 1.00 19.69 216 GLU A CA 1
ATOM 1336 C C . GLU A 1 193 ? 19.391 -1.246 -18.944 1.00 19.54 216 GLU A C 1
ATOM 1337 O O . GLU A 1 193 ? 20.262 -0.557 -19.513 1.00 18.76 216 GLU A O 1
ATOM 1343 N N . HIS A 1 194 ? 19.665 -2.302 -18.199 1.00 18.70 217 HIS A N 1
ATOM 1344 C CA . HIS A 1 194 ? 21.058 -2.638 -17.785 1.00 19.77 217 HIS A CA 1
ATOM 1345 C C . HIS A 1 194 ? 21.948 -3.031 -18.964 1.00 20.09 217 HIS A C 1
ATOM 1346 O O . HIS A 1 194 ? 23.180 -2.842 -18.814 1.00 20.08 217 HIS A O 1
ATOM 1353 N N . PHE A 1 195 ? 21.413 -3.531 -20.095 1.00 19.80 218 PHE A N 1
ATOM 1354 C CA . PHE A 1 195 ? 22.283 -3.818 -21.254 1.00 19.91 218 PHE A CA 1
ATOM 1355 C C . PHE A 1 195 ? 22.760 -2.500 -21.911 1.00 21.09 218 PHE A C 1
ATOM 1356 O O . PHE A 1 195 ? 23.715 -2.530 -22.746 1.00 21.40 218 PHE A O 1
ATOM 1364 N N . GLY A 1 196 ? 22.097 -1.379 -21.611 1.00 20.44 219 GLY A N 1
ATOM 1365 C CA . GLY A 1 196 ? 22.514 -0.040 -22.033 1.00 20.38 219 GLY A CA 1
ATOM 1366 C C . GLY A 1 196 ? 21.573 0.610 -23.030 1.00 19.97 219 GLY A C 1
ATOM 1367 O O . GLY A 1 196 ? 21.882 1.736 -23.476 1.00 18.83 219 GLY A O 1
ATOM 1368 N N . PHE A 1 197 ? 20.436 -0.014 -23.329 1.00 20.30 220 PHE A N 1
ATOM 1369 C CA . PHE A 1 197 ? 19.489 0.482 -24.358 1.00 19.96 220 PHE A CA 1
ATOM 1370 C C . PHE A 1 197 ? 18.419 1.365 -23.712 1.00 19.98 220 PHE A C 1
ATOM 1371 O O . PHE A 1 197 ? 17.794 0.987 -22.721 1.00 19.54 220 PHE A O 1
ATOM 1379 N N . GLN A 1 198 ? 18.167 2.517 -24.339 1.00 20.86 221 GLN A N 1
ATOM 1380 C CA . GLN A 1 198 ? 17.033 3.415 -24.018 1.00 22.11 221 GLN A CA 1
ATOM 1381 C C . GLN A 1 198 ? 15.764 2.581 -24.069 1.00 23.12 221 GLN A C 1
ATOM 1382 O O . GLN A 1 198 ? 15.524 1.854 -25.051 1.00 21.08 221 GLN A O 1
ATOM 1388 N N . ASP A 1 199 ? 14.969 2.704 -23.010 1.00 24.28 222 ASP A N 1
ATOM 1389 C CA . ASP A 1 199 ? 13.689 2.003 -22.856 1.00 27.57 222 ASP A CA 1
ATOM 1390 C C . ASP A 1 199 ? 12.573 3.058 -22.783 1.00 26.89 222 ASP A C 1
ATOM 1391 O O . ASP A 1 199 ? 12.854 4.309 -22.685 1.00 29.48 222 ASP A O 1
ATOM 1396 N N . GLY A 1 200 ? 11.346 2.568 -22.849 1.00 27.14 223 GLY A N 1
ATOM 1397 C CA . GLY A 1 200 ? 10.119 3.345 -22.638 1.00 27.43 223 GLY A CA 1
ATOM 1398 C C . GLY A 1 200 ? 9.772 4.219 -23.834 1.00 27.17 223 GLY A C 1
ATOM 1399 O O . GLY A 1 200 ? 9.058 5.176 -23.643 1.00 29.88 223 GLY A O 1
ATOM 1400 N N . ILE A 1 201 ? 10.207 3.875 -25.048 1.00 22.49 224 ILE A N 1
ATOM 1401 C CA . ILE A 1 201 ? 9.929 4.720 -26.226 1.00 21.63 224 ILE A CA 1
ATOM 1402 C C . ILE A 1 201 ? 8.539 4.394 -26.775 1.00 19.75 224 ILE A C 1
ATOM 1403 O O . ILE A 1 201 ? 7.816 5.336 -27.059 1.00 20.50 224 ILE A O 1
ATOM 1408 N N . SER A 1 202 ? 8.285 3.119 -27.053 1.00 18.10 225 SER A N 1
ATOM 1409 C CA . SER A 1 202 ? 7.123 2.666 -27.845 1.00 18.23 225 SER A CA 1
ATOM 1410 C C . SER A 1 202 ? 6.066 2.084 -26.916 1.00 17.88 225 SER A C 1
ATOM 1411 O O . SER A 1 202 ? 6.271 0.973 -26.383 1.00 17.80 225 SER A O 1
ATOM 1414 N N . GLN A 1 203 ? 4.918 2.744 -26.860 1.00 17.65 226 GLN A N 1
ATOM 1415 C CA . GLN A 1 203 ? 3.747 2.249 -26.102 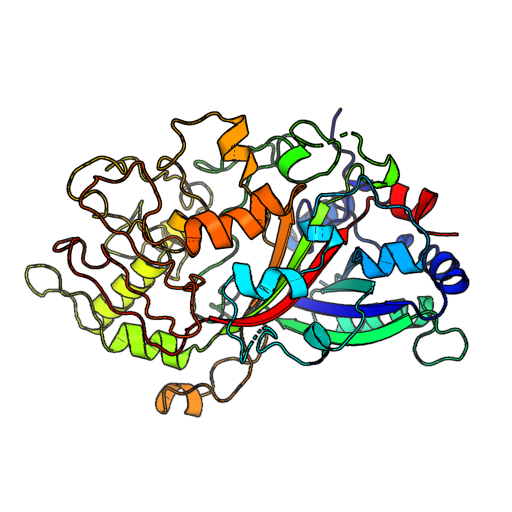1.00 17.66 226 GLN A CA 1
ATOM 1416 C C . GLN A 1 203 ? 2.567 2.428 -27.031 1.00 17.97 226 GLN A C 1
ATOM 1417 O O . GLN A 1 203 ? 2.567 3.350 -27.838 1.00 17.83 226 GLN A O 1
ATOM 1423 N N . PRO A 1 204 ? 1.511 1.623 -26.874 1.00 17.73 227 PRO A N 1
ATOM 1424 C CA . PRO A 1 204 ? 0.303 1.823 -27.675 1.00 17.63 227 PRO A CA 1
ATOM 1425 C C . PRO A 1 204 ? -0.344 3.133 -27.229 1.00 17.78 227 PRO A C 1
ATOM 1426 O O . PRO A 1 204 ? -0.334 3.510 -26.038 1.00 18.31 227 PRO A O 1
ATOM 1430 N N . ALA A 1 205 ? -0.935 3.842 -28.182 1.00 18.34 228 ALA A N 1
ATOM 1431 C CA . ALA A 1 205 ? -1.722 5.047 -27.868 1.00 18.71 228 ALA A CA 1
ATOM 1432 C C . ALA A 1 205 ? -3.133 4.592 -27.531 1.00 19.30 228 ALA A C 1
ATOM 1433 O O . ALA A 1 205 ? -3.865 4.155 -28.416 1.00 21.72 228 ALA A O 1
ATOM 1435 N N . VAL A 1 206 ? -3.562 4.772 -26.309 1.00 18.03 229 VAL A N 1
ATOM 1436 C CA . VAL A 1 206 ? -4.930 4.372 -25.893 1.00 18.77 229 VAL A CA 1
ATOM 1437 C C . VAL A 1 206 ? -5.947 5.429 -26.339 1.00 20.44 229 VAL A C 1
ATOM 1438 O O . VAL A 1 206 ? -5.926 6.588 -25.862 1.00 19.98 229 VAL A O 1
ATOM 1442 N N . LYS A 1 207 ? -6.878 5.028 -27.191 1.00 20.82 230 LYS A N 1
ATOM 1443 C CA . LYS A 1 207 ? -7.934 5.929 -27.664 1.00 21.60 230 LYS A CA 1
ATOM 1444 C C . LYS A 1 207 ? -8.712 6.477 -26.470 1.00 20.97 230 LYS A C 1
ATOM 1445 O O . LYS A 1 207 ? -9.114 5.702 -25.592 1.00 21.42 230 LYS A O 1
ATOM 1451 N N . GLY A 1 208 ? -8.923 7.788 -26.467 1.00 23.04 231 GLY A N 1
ATOM 1452 C CA . GLY A 1 208 ? -9.619 8.470 -25.363 1.00 23.16 231 GLY A CA 1
ATOM 1453 C C . GLY A 1 208 ? -8.639 8.935 -24.301 1.00 23.73 231 GLY A C 1
ATOM 1454 O O . GLY A 1 208 ? -9.070 9.673 -23.412 1.00 24.06 231 GLY A O 1
ATOM 1455 N N . PHE A 1 209 ? -7.358 8.571 -24.398 1.00 22.19 232 PHE A N 1
ATOM 1456 C CA . PHE A 1 209 ? -6.351 8.977 -23.380 1.00 21.34 232 PHE A CA 1
ATOM 1457 C C . PHE A 1 209 ? -5.161 9.618 -24.086 1.00 21.19 232 PHE A C 1
ATOM 1458 O O . PHE A 1 209 ? -4.854 10.807 -23.841 1.00 20.81 232 PHE A O 1
ATOM 1466 N N . ASP A 1 210 ? -4.497 8.847 -24.930 1.00 20.74 233 ASP A N 1
ATOM 1467 C CA . ASP A 1 210 ? -3.382 9.330 -25.778 1.00 21.50 233 ASP A CA 1
ATOM 1468 C C . ASP A 1 210 ? -4.009 9.917 -27.045 1.00 21.73 233 ASP A C 1
ATOM 1469 O O . ASP A 1 210 ? -4.012 9.235 -28.093 1.00 20.80 233 ASP A O 1
ATOM 1474 N N . THR A 1 211 ? -4.496 11.159 -26.971 1.00 20.27 234 THR A N 1
ATOM 1475 C CA . THR A 1 211 ? -5.316 11.785 -28.040 1.00 20.85 234 THR A CA 1
ATOM 1476 C C . THR A 1 211 ? -4.410 12.405 -29.115 1.00 20.76 234 THR A C 1
ATOM 1477 O O . THR A 1 211 ? -4.920 12.851 -30.140 1.00 21.13 234 THR A O 1
ATOM 1481 N N . ASN A 1 212 ? -3.093 12.355 -28.922 1.00 20.53 235 ASN A N 1
ATOM 1482 C CA . ASN A 1 212 ? -2.146 12.936 -29.893 1.00 20.11 235 ASN A CA 1
ATOM 1483 C C . ASN A 1 212 ? -1.020 11.937 -30.115 1.00 20.29 235 ASN A C 1
ATOM 1484 O O . ASN A 1 212 ? 0.123 12.147 -29.700 1.00 20.80 235 ASN A O 1
ATOM 1489 N N . PRO A 1 213 ? -1.320 10.818 -30.789 1.00 20.45 236 PRO A N 1
ATOM 1490 C CA . PRO A 1 213 ? -0.320 9.780 -30.999 1.00 20.70 236 PRO A CA 1
ATOM 1491 C C . PRO A 1 213 ? 0.850 10.328 -31.806 1.00 20.48 236 PRO A C 1
ATOM 1492 O O . PRO A 1 213 ? 0.630 11.132 -32.726 1.00 20.93 236 PRO A O 1
ATOM 1496 N N . ASN A 1 214 ? 2.059 9.881 -31.466 1.00 20.19 237 ASN A N 1
ATOM 1497 C CA . ASN A 1 214 ? 3.252 10.187 -32.286 1.00 20.69 237 ASN A CA 1
ATOM 1498 C C . ASN A 1 214 ? 3.170 9.509 -33.655 1.00 20.70 237 ASN A C 1
ATOM 1499 O O . ASN A 1 214 ? 2.512 8.480 -33.838 1.00 20.71 237 ASN A O 1
ATOM 1504 N N . PRO A 1 215 ? 3.930 9.990 -34.659 1.00 21.28 238 PRO A N 1
ATOM 1505 C CA . PRO A 1 215 ? 4.051 9.280 -35.931 1.00 21.90 238 PRO A CA 1
ATOM 1506 C C . PRO A 1 215 ? 4.589 7.875 -35.709 1.00 20.52 238 PRO A C 1
ATOM 1507 O O . PRO A 1 215 ? 5.592 7.693 -35.013 1.00 21.45 238 PRO A O 1
ATOM 1511 N N . GLY A 1 216 ? 3.851 6.893 -36.211 1.00 21.44 239 GLY A N 1
ATOM 1512 C CA . GLY A 1 216 ? 4.180 5.482 -36.011 1.00 20.92 239 GLY A CA 1
ATOM 1513 C C . GLY A 1 216 ? 3.569 4.844 -34.781 1.00 21.22 239 GLY A C 1
ATOM 1514 O O . GLY A 1 216 ? 3.726 3.610 -34.648 1.00 22.00 239 GLY A O 1
ATOM 1515 N N . GLN A 1 217 ? 2.981 5.628 -33.871 1.00 21.30 240 GLN A N 1
ATOM 1516 C CA . GLN A 1 217 ? 2.385 5.108 -32.616 1.00 21.40 240 GLN A CA 1
ATOM 1517 C C . GLN A 1 217 ? 0.936 4.689 -32.904 1.00 22.91 240 GLN A C 1
ATOM 1518 O O . GLN A 1 217 ? 0.082 5.553 -33.137 1.00 24.62 240 GLN A O 1
ATOM 1524 N N . ALA A 1 218 ? 0.677 3.398 -32.983 1.00 23.03 241 ALA A N 1
ATOM 1525 C CA . ALA A 1 218 ? -0.663 2.867 -33.321 1.00 24.76 241 ALA A CA 1
ATOM 1526 C C . ALA A 1 218 ? -1.633 3.088 -32.166 1.00 25.62 241 ALA A C 1
ATOM 1527 O O . ALA A 1 218 ? -1.281 2.857 -30.997 1.00 25.14 241 ALA A O 1
ATOM 1529 N N . PRO A 1 219 ? -2.863 3.548 -32.466 1.00 28.27 242 PRO A N 1
ATOM 1530 C CA . PRO A 1 219 ? -3.903 3.724 -31.464 1.00 27.88 242 PRO A CA 1
ATOM 1531 C C . PRO A 1 219 ? -4.542 2.351 -31.228 1.00 28.16 242 PRO A C 1
ATOM 1532 O O . PRO A 1 219 ? -4.572 1.534 -32.160 1.00 27.42 242 PRO A O 1
ATOM 1536 N N . VAL A 1 220 ? -4.965 2.105 -29.991 1.00 23.80 243 VAL A N 1
ATOM 1537 C CA . VAL A 1 220 ? -5.694 0.873 -29.607 1.00 22.80 243 VAL A CA 1
ATOM 1538 C C . VAL A 1 220 ? -6.964 1.317 -28.890 1.00 21.30 243 VAL A C 1
ATOM 1539 O O . VAL A 1 220 ? -6.948 2.357 -28.202 1.00 20.49 243 VAL A O 1
ATOM 1543 N N . ARG A 1 221 ? -8.024 0.533 -29.052 1.00 20.41 244 ARG A N 1
ATOM 1544 C CA . ARG A 1 221 ? -9.252 0.759 -28.290 1.00 21.17 244 ARG A CA 1
ATOM 1545 C C . ARG A 1 221 ? -8.938 0.539 -26.813 1.00 19.21 244 ARG A C 1
ATOM 1546 O O . ARG A 1 221 ? -8.076 -0.258 -26.437 1.00 18.69 244 ARG A O 1
ATOM 1554 N N . PRO A 1 222 ? -9.598 1.307 -25.938 1.00 19.35 245 PRO A N 1
ATOM 1555 C CA . PRO A 1 222 ? -9.233 1.315 -24.514 1.00 19.49 245 PRO A CA 1
ATOM 1556 C C . PRO A 1 222 ? -9.315 -0.067 -23.869 1.00 19.17 245 PRO A C 1
ATOM 1557 O O . PRO A 1 222 ? -8.551 -0.334 -22.941 1.00 18.29 245 PRO A O 1
ATOM 1561 N N . GLY A 1 223 ? -10.240 -0.912 -24.345 1.00 19.82 246 GLY A N 1
ATOM 1562 C CA . GLY A 1 223 ? -10.469 -2.265 -23.815 1.00 19.52 246 GLY A CA 1
ATOM 1563 C C . GLY A 1 223 ? -9.366 -3.253 -24.151 1.00 19.25 246 GLY A C 1
ATOM 1564 O O . GLY A 1 223 ? -9.400 -4.384 -23.672 1.00 19.60 246 GLY A O 1
ATOM 1565 N N . VAL A 1 224 ? -8.372 -2.874 -24.940 1.00 18.59 247 VAL A N 1
ATOM 1566 C CA . VAL A 1 224 ? -7.141 -3.682 -25.013 1.00 18.39 247 VAL A CA 1
ATOM 1567 C C . VAL A 1 224 ? -6.415 -3.632 -23.656 1.00 17.90 247 VAL A C 1
ATOM 1568 O O . VAL A 1 224 ? -5.651 -4.549 -23.372 1.00 18.30 247 VAL A O 1
ATOM 1572 N N . ILE A 1 225 ? -6.590 -2.554 -22.904 1.00 18.00 248 ILE A N 1
ATOM 1573 C CA . ILE A 1 225 ? -5.829 -2.296 -21.641 1.00 17.80 248 ILE A CA 1
ATOM 1574 C C . ILE A 1 225 ? -6.784 -2.432 -20.455 1.00 17.72 248 ILE A C 1
ATOM 1575 O O . ILE A 1 225 ? -6.411 -3.045 -19.436 1.00 17.28 248 ILE A O 1
ATOM 1580 N N . LEU A 1 226 ? -7.988 -1.884 -20.576 1.00 18.80 249 LEU A N 1
ATOM 1581 C CA . LEU A 1 226 ? -8.961 -1.793 -19.465 1.00 19.02 249 LEU A CA 1
ATOM 1582 C C . LEU A 1 226 ? -10.101 -2.784 -19.643 1.00 19.47 249 LEU A C 1
ATOM 1583 O O . LEU A 1 226 ? -10.768 -2.773 -20.705 1.00 19.14 249 LEU A O 1
ATOM 1588 N N . VAL A 1 227 ? -10.289 -3.645 -18.654 1.00 19.58 250 VAL A N 1
ATOM 1589 C CA . VAL A 1 227 ? -11.372 -4.658 -18.698 1.00 20.82 250 VAL A CA 1
ATOM 1590 C C . VAL A 1 227 ? -12.700 -3.891 -18.789 1.00 21.44 250 VAL A C 1
ATOM 1591 O O . VAL A 1 227 ? -12.849 -2.822 -18.184 1.00 21.07 250 VAL A O 1
ATOM 1595 N N . GLY A 1 228 ? -13.589 -4.337 -19.659 1.00 23.32 251 GLY A N 1
ATOM 1596 C CA . GLY A 1 228 ? -14.958 -3.816 -19.733 1.00 25.16 251 GLY A CA 1
ATOM 1597 C C . GLY A 1 228 ? -15.102 -2.599 -20.612 1.00 27.76 251 GLY A C 1
ATOM 1598 O O . GLY A 1 228 ? -16.217 -2.126 -20.730 1.00 31.69 251 GLY A O 1
ATOM 1599 N N . ARG A 1 229 ? -14.037 -2.121 -21.235 1.00 26.24 252 ARG A N 1
ATOM 1600 C CA . ARG A 1 229 ? -14.118 -0.981 -22.165 1.00 27.15 252 ARG A CA 1
ATOM 1601 C C . ARG A 1 229 ? -14.119 -1.503 -23.603 1.00 26.13 252 ARG A C 1
ATOM 1602 O O . ARG A 1 229 ? -13.818 -2.691 -23.859 1.00 24.20 252 ARG A O 1
ATOM 1610 N N . ASP A 1 230 ? -14.489 -0.620 -24.524 1.00 28.07 253 ASP A N 1
ATOM 1611 C CA . ASP A 1 230 ? -14.582 -0.917 -25.975 1.00 28.08 253 ASP A CA 1
ATOM 1612 C C . ASP A 1 230 ? -13.292 -1.588 -26.434 1.00 26.36 253 ASP A C 1
ATOM 1613 O O . ASP A 1 230 ? -12.187 -1.010 -26.284 1.00 24.59 253 ASP A O 1
ATOM 1618 N N . GLY A 1 231 ? -13.415 -2.781 -26.997 1.00 26.54 254 GLY A N 1
ATOM 1619 C CA . GLY A 1 231 ? -12.273 -3.518 -27.539 1.00 27.96 254 GLY A CA 1
ATOM 1620 C C . GLY A 1 231 ? -11.817 -4.634 -26.607 1.00 28.45 254 GLY A C 1
ATOM 1621 O O . GLY A 1 231 ? -10.855 -5.322 -26.983 1.00 27.57 254 GLY A O 1
ATOM 1622 N N . ASP A 1 232 ? -12.451 -4.780 -25.443 1.00 29.58 255 ASP A N 1
ATOM 1623 C CA . ASP A 1 232 ? -12.191 -5.899 -24.500 1.00 33.30 255 ASP A CA 1
ATOM 1624 C C . ASP A 1 232 ? -13.011 -7.077 -25.001 1.00 40.21 255 ASP A C 1
ATOM 1625 O O . ASP A 1 232 ? -14.226 -7.142 -24.675 1.00 44.02 255 ASP A O 1
ATOM 1630 N N . SER A 1 233 ? -12.355 -7.955 -25.741 1.00 45.81 256 SER A N 1
ATOM 1631 C CA . SER A 1 233 ? -12.944 -9.176 -26.340 1.00 54.70 256 SER A CA 1
ATOM 1632 C C . SER A 1 233 ? -12.949 -10.284 -25.285 1.00 58.59 256 SER A C 1
ATOM 1633 O O . SER A 1 233 ? -12.110 -11.193 -25.390 1.00 61.80 256 SER A O 1
ATOM 1636 N N . VAL A 1 234 ? -13.814 -10.111 -24.273 1.00 60.25 257 VAL A N 1
ATOM 1637 C CA . VAL A 1 234 ? -14.257 -11.077 -23.216 1.00 61.94 257 VAL A CA 1
ATOM 1638 C C . VAL A 1 234 ? -15.513 -10.459 -22.572 1.00 60.72 257 VAL A C 1
ATOM 1639 O O . VAL A 1 234 ? -16.297 -11.209 -21.957 1.00 59.43 257 VAL A O 1
ATOM 1643 N N . ALA A 1 238 ? -19.255 -11.837 -20.684 1.00 39.62 261 ALA A N 1
ATOM 1644 C CA . ALA A 1 238 ? -19.565 -11.443 -19.290 1.00 37.92 261 ALA A CA 1
ATOM 1645 C C . ALA A 1 238 ? -18.261 -10.981 -18.619 1.00 37.30 261 ALA A C 1
ATOM 1646 O O . ALA A 1 238 ? -17.176 -11.464 -19.027 1.00 35.92 261 ALA A O 1
ATOM 1648 N N . ARG A 1 239 ? -18.347 -9.975 -17.748 1.00 33.08 262 ARG A N 1
ATOM 1649 C CA . ARG A 1 239 ? -17.253 -9.576 -16.820 1.00 31.92 262 ARG A CA 1
ATOM 1650 C C . ARG A 1 239 ? -17.950 -9.316 -15.492 1.00 30.38 262 ARG A C 1
ATOM 1651 O O . ARG A 1 239 ? -19.096 -8.904 -15.478 1.00 31.67 262 ARG A O 1
ATOM 1659 N N . PRO A 1 240 ? -17.292 -9.468 -14.331 1.00 29.98 263 PRO A N 1
ATOM 1660 C CA . PRO A 1 240 ? -17.890 -8.966 -13.093 1.00 29.17 263 PRO A CA 1
ATOM 1661 C C . PRO A 1 240 ? -17.870 -7.433 -13.187 1.00 28.35 263 PRO A C 1
ATOM 1662 O O . PRO A 1 240 ? -16.939 -6.849 -13.778 1.00 26.18 263 PRO A O 1
ATOM 1666 N N . SER A 1 241 ? -18.843 -6.781 -12.565 1.00 28.72 264 SER A N 1
ATOM 1667 C CA . SER A 1 241 ? -18.939 -5.300 -12.583 1.00 30.82 264 SER A CA 1
ATOM 1668 C C . SER A 1 241 ? -17.685 -4.742 -11.895 1.00 29.33 264 SER A C 1
ATOM 1669 O O . SER A 1 241 ? -17.214 -3.694 -12.364 1.00 33.29 264 SER A O 1
ATOM 1672 N N . TRP A 1 242 ? -17.146 -5.452 -10.907 1.00 27.64 265 TRP A N 1
ATOM 1673 C CA . TRP A 1 242 ? -15.959 -4.989 -10.129 1.00 27.93 265 TRP A CA 1
ATOM 1674 C C . TRP A 1 242 ? -14.686 -5.038 -11.001 1.00 28.10 265 TRP A C 1
ATOM 1675 O O . TRP A 1 242 ? -13.616 -4.579 -10.511 1.00 30.90 265 TRP A O 1
ATOM 1686 N N . ALA A 1 243 ? -14.732 -5.612 -12.196 1.00 26.93 266 ALA A N 1
ATOM 1687 C CA . ALA A 1 243 ? -13.515 -5.716 -13.051 1.00 25.14 266 ALA A CA 1
ATOM 1688 C C . ALA A 1 243 ? -13.452 -4.547 -14.024 1.00 24.78 266 ALA A C 1
ATOM 1689 O O . ALA A 1 243 ? -12.363 -4.276 -14.565 1.00 21.78 266 ALA A O 1
ATOM 1691 N N . LYS A 1 244 ? -14.537 -3.822 -14.239 1.00 24.68 267 LYS A N 1
ATOM 1692 C CA . LYS A 1 244 ? -14.501 -2.676 -15.166 1.00 26.08 267 LYS A CA 1
ATOM 1693 C C . LYS A 1 244 ? -13.436 -1.672 -14.740 1.00 23.07 267 LYS A C 1
ATOM 1694 O O . LYS A 1 244 ? -13.363 -1.324 -13.545 1.00 21.42 267 LYS A O 1
ATOM 1700 N N . ASP A 1 245 ? -12.636 -1.260 -15.716 1.00 21.66 268 ASP A N 1
ATOM 1701 C CA . ASP A 1 245 ? -11.620 -0.191 -15.596 1.00 21.66 268 ASP A CA 1
ATOM 1702 C C . ASP A 1 245 ? -10.437 -0.693 -14.768 1.00 19.83 268 ASP A C 1
ATOM 1703 O O . ASP A 1 245 ? -9.654 0.128 -14.381 1.00 19.56 268 ASP A O 1
ATOM 1708 N N . GLY A 1 246 ? -10.358 -2.000 -14.513 1.00 18.76 269 GLY A N 1
ATOM 1709 C CA . GLY A 1 246 ? -9.136 -2.634 -14.009 1.00 18.34 269 GLY A CA 1
ATOM 1710 C C . GLY A 1 246 ? -8.296 -3.131 -15.169 1.00 17.76 269 GLY A C 1
ATOM 1711 O O . GLY A 1 246 ? -8.743 -3.132 -16.327 1.00 17.28 269 GLY A O 1
ATOM 1712 N N . SER A 1 247 ? -7.091 -3.552 -14.870 1.00 17.55 270 SER A N 1
ATOM 1713 C CA . SER A 1 247 ? -6.162 -4.092 -15.883 1.00 16.91 270 SER A CA 1
ATOM 1714 C C . SER A 1 247 ? -5.375 -5.224 -15.218 1.00 16.85 270 SER A C 1
ATOM 1715 O O . SER A 1 247 ? -5.071 -5.149 -13.966 1.00 16.77 270 SER A O 1
ATOM 1718 N N . PHE A 1 248 ? -4.968 -6.223 -16.006 1.00 16.67 271 PHE A N 1
ATOM 1719 C CA . PHE A 1 248 ? -4.083 -7.301 -15.508 1.00 16.66 271 PHE A CA 1
ATOM 1720 C C . PHE A 1 248 ? -2.629 -6.827 -15.554 1.00 17.15 271 PHE A C 1
ATOM 1721 O O . PHE A 1 248 ? -2.161 -6.303 -16.593 1.00 17.39 271 PHE A O 1
ATOM 1729 N N . LEU A 1 249 ? -1.976 -6.972 -14.403 1.00 16.37 272 LEU A N 1
ATOM 1730 C CA . LEU A 1 249 ? -0.579 -6.614 -14.157 1.00 16.87 272 LEU A CA 1
ATOM 1731 C C . LEU A 1 249 ? 0.232 -7.900 -14.221 1.00 17.19 272 LEU A C 1
ATOM 1732 O O . LEU A 1 249 ? 0.124 -8.716 -13.321 1.00 17.11 272 LEU A O 1
ATOM 1737 N N . VAL A 1 250 ? 1.088 -8.019 -15.212 1.00 16.95 273 VAL A N 1
ATOM 1738 C CA . VAL A 1 250 ? 2.092 -9.111 -15.283 1.00 17.41 273 VAL A CA 1
ATOM 1739 C C . VAL A 1 250 ? 3.383 -8.601 -14.660 1.00 17.84 273 VAL A C 1
ATOM 1740 O O . VAL A 1 250 ? 3.931 -7.613 -15.162 1.00 17.77 273 VAL A O 1
ATOM 1744 N N . PHE A 1 251 ? 3.879 -9.319 -13.660 1.00 17.77 274 PHE A N 1
ATOM 1745 C CA . PHE A 1 251 ? 5.189 -9.053 -13.042 1.00 17.40 274 PHE A CA 1
ATOM 1746 C C . PHE A 1 251 ? 6.162 -10.183 -13.386 1.00 17.11 274 PHE A C 1
ATOM 1747 O O . PHE A 1 251 ? 5.838 -11.324 -13.133 1.00 18.38 274 PHE A O 1
ATOM 1755 N N . ARG A 1 252 ? 7.342 -9.840 -13.882 1.00 17.45 275 ARG A N 1
ATOM 1756 C CA . ARG A 1 252 ? 8.453 -10.784 -14.046 1.00 18.10 275 ARG A CA 1
ATOM 1757 C C . ARG A 1 252 ? 9.751 -10.154 -13.546 1.00 17.90 275 ARG A C 1
ATOM 1758 O O . ARG A 1 252 ? 10.108 -9.067 -13.987 1.00 18.21 275 ARG A O 1
ATOM 1766 N N . LYS A 1 253 ? 10.412 -10.841 -12.637 1.00 17.92 276 LYS A N 1
ATOM 1767 C CA . LYS A 1 253 ? 11.789 -10.491 -12.242 1.00 18.38 276 LYS A CA 1
ATOM 1768 C C . LYS A 1 253 ? 12.743 -11.145 -13.238 1.00 17.55 276 LYS A C 1
ATOM 1769 O O . LYS A 1 253 ? 12.814 -12.393 -13.282 1.00 18.52 276 LYS A O 1
ATOM 1775 N N . LEU A 1 254 ? 13.397 -10.343 -14.070 1.00 17.85 277 LEU A N 1
ATOM 1776 C CA . LEU A 1 254 ? 14.252 -10.846 -15.171 1.00 18.72 277 LEU A CA 1
ATOM 1777 C C . LEU A 1 254 ? 15.695 -10.410 -14.865 1.00 19.47 277 LEU A C 1
ATOM 1778 O O . LEU A 1 254 ? 16.060 -9.232 -15.066 1.00 20.38 277 LEU A O 1
ATOM 1783 N N . GLN A 1 255 ? 16.480 -11.365 -14.388 1.00 19.96 278 GLN A N 1
ATOM 1784 C CA . GLN A 1 255 ? 17.912 -11.121 -14.101 1.00 20.55 278 GLN A CA 1
ATOM 1785 C C . GLN A 1 255 ? 18.663 -10.912 -15.423 1.00 20.08 278 GLN A C 1
ATOM 1786 O O . GLN A 1 255 ? 18.417 -11.688 -16.371 1.00 20.38 278 GLN A O 1
ATOM 1792 N N . GLN A 1 256 ? 19.573 -9.938 -15.498 1.00 19.89 279 GLN A N 1
ATOM 1793 C CA . GLN A 1 256 ? 20.380 -9.682 -16.710 1.00 20.14 279 GLN A CA 1
ATOM 1794 C C . GLN A 1 256 ? 21.852 -9.975 -16.437 1.00 21.06 279 GLN A C 1
ATOM 1795 O O . GLN A 1 256 ? 22.348 -9.601 -15.379 1.00 21.34 279 GLN A O 1
ATOM 1801 N N . LEU A 1 257 ? 22.497 -10.646 -17.392 1.00 22.10 280 LEU A N 1
ATOM 1802 C CA . LEU A 1 257 ? 23.930 -11.018 -17.318 1.00 23.65 280 LEU A CA 1
ATOM 1803 C C . LEU A 1 257 ? 24.666 -10.079 -18.279 1.00 22.85 280 LEU A C 1
ATOM 1804 O O . LEU A 1 257 ? 24.810 -10.390 -19.480 1.00 21.98 280 LEU A O 1
ATOM 1809 N N . VAL A 1 258 ? 25.019 -8.894 -17.771 1.00 22.18 281 VAL A N 1
ATOM 1810 C CA . VAL A 1 258 ? 25.481 -7.759 -18.608 1.00 21.12 281 VAL A CA 1
ATOM 1811 C C . VAL A 1 258 ? 26.872 -8.033 -19.173 1.00 21.42 281 VAL A C 1
ATOM 1812 O O . VAL A 1 258 ? 27.081 -7.973 -20.397 1.00 20.05 281 VAL A O 1
ATOM 1816 N N . PRO A 1 259 ? 27.867 -8.439 -18.370 1.00 22.02 282 PRO A N 1
ATOM 1817 C CA . PRO A 1 259 ? 29.184 -8.726 -18.941 1.00 22.59 282 PRO A CA 1
ATOM 1818 C C . PRO A 1 259 ? 29.128 -9.861 -19.973 1.00 23.86 282 PRO A C 1
ATOM 1819 O O . PRO A 1 259 ? 29.851 -9.779 -20.986 1.00 23.84 282 PRO A O 1
ATOM 1823 N N . GLU A 1 260 ? 28.251 -10.842 -19.730 1.00 24.20 283 GLU A N 1
ATOM 1824 C CA . GLU A 1 260 ? 28.047 -12.004 -20.641 1.00 24.46 283 GLU A CA 1
ATOM 1825 C C . GLU A 1 260 ? 27.440 -11.520 -21.968 1.00 23.94 283 GLU A C 1
ATOM 1826 O O . GLU A 1 260 ? 27.925 -11.916 -23.040 1.00 24.32 283 GLU A O 1
ATOM 1832 N N . PHE A 1 261 ? 26.448 -10.636 -21.922 1.00 23.43 284 PHE A N 1
ATOM 1833 C CA . PHE A 1 261 ? 25.872 -10.019 -23.140 1.00 22.76 284 PHE A CA 1
ATOM 1834 C C . PHE A 1 261 ? 26.983 -9.284 -23.900 1.00 22.82 284 PHE A C 1
ATOM 1835 O O . PHE A 1 261 ? 27.152 -9.420 -25.147 1.00 22.42 284 PHE A O 1
ATOM 1843 N N . ASN A 1 262 ? 27.743 -8.474 -23.167 1.00 22.94 285 ASN A N 1
ATOM 1844 C CA . ASN A 1 262 ? 28.818 -7.651 -23.775 1.00 24.86 285 ASN A CA 1
ATOM 1845 C C . ASN A 1 262 ? 29.859 -8.570 -24.420 1.00 25.74 285 ASN A C 1
ATOM 1846 O O . ASN A 1 262 ? 30.356 -8.237 -25.502 1.00 26.30 285 ASN A O 1
ATOM 1851 N N . LYS A 1 263 ? 30.206 -9.667 -23.753 1.00 27.64 286 LYS A N 1
ATOM 1852 C CA . LYS A 1 263 ? 31.202 -10.636 -24.267 1.00 27.54 286 LYS A CA 1
ATOM 1853 C C . LYS A 1 263 ? 30.701 -11.200 -25.593 1.00 26.48 286 LYS A C 1
ATOM 1854 O O . LYS A 1 263 ? 31.490 -11.323 -26.525 1.00 27.62 286 LYS A O 1
ATOM 1860 N N . PHE A 1 264 ? 29.420 -11.531 -25.674 1.00 24.85 287 PHE A N 1
ATOM 1861 C CA . PHE A 1 264 ? 28.828 -12.048 -26.920 1.00 25.11 287 PHE A CA 1
ATOM 1862 C C . PHE A 1 264 ? 28.972 -11.013 -28.050 1.00 23.96 287 PHE A C 1
ATOM 1863 O O . PHE A 1 264 ? 29.357 -11.376 -29.191 1.00 24.16 287 PHE A O 1
ATOM 1871 N N . LEU A 1 265 ? 28.628 -9.745 -27.792 1.00 23.32 288 LEU A N 1
ATOM 1872 C CA . LEU A 1 265 ? 28.764 -8.708 -28.843 1.00 22.68 288 LEU A CA 1
ATOM 1873 C C . LEU A 1 265 ? 30.246 -8.627 -29.239 1.00 23.51 288 LEU A C 1
ATOM 1874 O O . LEU A 1 265 ? 30.545 -8.569 -30.424 1.00 24.46 288 LEU A O 1
ATOM 1879 N N . GLU A 1 266 ? 31.137 -8.604 -28.256 1.00 25.75 289 GLU A N 1
ATOM 1880 C CA . GLU A 1 266 ? 32.597 -8.401 -28.463 1.00 28.24 289 GLU A CA 1
ATOM 1881 C C . GLU A 1 266 ? 33.131 -9.529 -29.342 1.00 27.88 289 GLU A C 1
ATOM 1882 O O . GLU A 1 266 ? 33.974 -9.273 -30.227 1.00 27.76 289 GLU A O 1
ATOM 1888 N N . GLU A 1 267 ? 32.654 -10.753 -29.135 1.00 28.35 290 GLU A N 1
ATOM 1889 C CA . GLU A 1 267 ? 33.166 -11.944 -29.875 1.00 28.95 290 GLU A CA 1
ATOM 1890 C C . GLU A 1 267 ? 32.527 -12.063 -31.269 1.00 27.99 290 GLU A C 1
ATOM 1891 O O . GLU A 1 267 ? 32.979 -12.905 -32.060 1.00 28.10 290 GLU A O 1
ATOM 1897 N N . ASN A 1 268 ? 31.491 -11.287 -31.577 1.00 25.69 291 ASN A N 1
ATOM 1898 C CA . ASN A 1 268 ? 30.687 -11.526 -32.800 1.00 24.88 291 ASN A CA 1
ATOM 1899 C C . ASN A 1 268 ? 30.489 -10.254 -33.607 1.00 24.45 291 ASN A C 1
ATOM 1900 O O . ASN A 1 268 ? 29.376 -10.013 -34.107 1.00 24.06 291 ASN A O 1
ATOM 1905 N N . PRO A 1 269 ? 31.523 -9.423 -33.817 1.00 24.01 292 PRO A N 1
ATOM 1906 C CA . PRO A 1 269 ? 31.310 -8.190 -34.590 1.00 23.87 292 PRO A CA 1
ATOM 1907 C C . PRO A 1 269 ? 30.873 -8.523 -36.026 1.00 23.77 292 PRO A C 1
ATOM 1908 O O . PRO A 1 269 ? 31.435 -9.452 -36.659 1.00 24.30 292 PRO A O 1
ATOM 1912 N N . ILE A 1 270 ? 29.913 -7.767 -36.526 1.00 22.97 293 ILE A N 1
ATOM 1913 C CA . ILE A 1 270 ? 29.515 -7.801 -37.955 1.00 22.97 293 ILE A CA 1
ATOM 1914 C C . ILE A 1 270 ? 30.650 -7.186 -38.779 1.00 23.22 293 ILE A C 1
ATOM 1915 O O . ILE A 1 270 ? 31.129 -6.086 -38.436 1.00 22.86 293 ILE A O 1
ATOM 1920 N N . LYS A 1 271 ? 31.075 -7.911 -39.797 1.00 23.44 294 LYS A N 1
ATOM 1921 C CA . LYS A 1 271 ? 31.963 -7.396 -40.866 1.00 25.55 294 LYS A CA 1
ATOM 1922 C C . LYS A 1 271 ? 31.168 -7.234 -42.158 1.00 23.85 294 LYS A C 1
ATOM 1923 O O . LYS A 1 271 ? 30.739 -8.232 -42.746 1.00 23.38 294 LYS A O 1
ATOM 1929 N N . LEU A 1 272 ? 30.950 -5.996 -42.553 1.00 22.99 295 LEU A N 1
ATOM 1930 C CA . LEU A 1 272 ? 30.228 -5.635 -43.788 1.00 22.22 295 LEU A CA 1
ATOM 1931 C C . LEU A 1 272 ? 31.204 -5.715 -44.941 1.00 22.25 295 LEU A C 1
ATOM 1932 O O . LEU A 1 272 ? 32.417 -5.654 -44.729 1.00 21.86 295 LEU A O 1
ATOM 1937 N N . PRO A 1 273 ? 30.717 -5.912 -46.189 1.00 22.02 296 PRO A N 1
ATOM 1938 C CA . PRO A 1 273 ? 31.589 -5.890 -47.346 1.00 23.14 296 PRO A CA 1
ATOM 1939 C C . PRO A 1 273 ? 32.493 -4.648 -47.346 1.00 23.38 296 PRO A C 1
ATOM 1940 O O . PRO A 1 273 ? 32.053 -3.547 -47.072 1.00 22.91 296 PRO A O 1
ATOM 1944 N N . GLY A 1 274 ? 33.754 -4.867 -47.631 1.00 24.95 297 GLY A N 1
ATOM 1945 C CA . GLY A 1 274 ? 34.769 -3.808 -47.636 1.00 25.92 297 GLY A CA 1
ATOM 1946 C C . GLY A 1 274 ? 35.555 -3.801 -46.345 1.00 26.76 297 GLY A C 1
ATOM 1947 O O . GLY A 1 274 ? 36.665 -3.249 -46.340 1.00 26.59 297 GLY A O 1
ATOM 1948 N N . ASN A 1 275 ? 35.023 -4.410 -45.283 1.00 27.65 298 ASN A N 1
ATOM 1949 C CA . ASN A 1 275 ? 35.762 -4.551 -44.006 1.00 28.86 298 ASN A CA 1
ATOM 1950 C C . ASN A 1 275 ? 36.118 -3.160 -43.460 1.00 27.89 298 ASN A C 1
ATOM 1951 O O . ASN A 1 275 ? 37.200 -3.011 -42.866 1.00 28.71 298 ASN A O 1
ATOM 1956 N N . ASN A 1 276 ? 35.211 -2.190 -43.549 1.00 26.74 299 ASN A N 1
ATOM 1957 C CA . ASN A 1 276 ? 35.448 -0.811 -43.070 1.00 26.48 299 ASN A CA 1
ATOM 1958 C C . ASN A 1 276 ? 35.224 -0.692 -41.552 1.00 26.54 299 ASN A C 1
ATOM 1959 O O . ASN A 1 276 ? 35.925 0.126 -40.950 1.00 26.33 299 ASN A O 1
ATOM 1964 N N . LEU A 1 277 ? 34.245 -1.394 -40.974 1.00 24.44 300 LEU A N 1
ATOM 1965 C CA . LEU A 1 277 ? 33.923 -1.263 -39.531 1.00 25.63 300 LEU A CA 1
ATOM 1966 C C . LEU A 1 277 ? 35.099 -1.763 -38.705 1.00 25.31 300 LEU A C 1
ATOM 1967 O O . LEU A 1 277 ? 35.620 -2.849 -38.976 1.00 25.21 300 LEU A O 1
ATOM 1972 N N . THR A 1 278 ? 35.390 -1.048 -37.641 1.00 25.15 301 THR A N 1
ATOM 1973 C CA . THR A 1 278 ? 36.263 -1.599 -36.581 1.00 25.66 301 THR A CA 1
ATOM 1974 C C . THR A 1 278 ? 35.510 -2.750 -35.912 1.00 25.91 301 THR A C 1
ATOM 1975 O O . THR A 1 278 ? 34.275 -2.845 -35.985 1.00 23.75 301 THR A O 1
ATOM 1979 N N . PRO A 1 279 ? 36.212 -3.622 -35.158 1.00 26.72 302 PRO A N 1
ATOM 1980 C CA . PRO A 1 279 ? 35.542 -4.623 -34.317 1.00 26.31 302 PRO A CA 1
ATOM 1981 C C . PRO A 1 279 ? 34.547 -3.973 -33.345 1.00 25.83 302 PRO A C 1
ATOM 1982 O O . PRO A 1 279 ? 33.446 -4.507 -33.172 1.00 25.13 302 PRO A O 1
ATOM 1986 N N . GLU A 1 280 ? 34.928 -2.837 -32.743 1.00 26.16 303 GLU A N 1
ATOM 1987 C CA . GLU A 1 280 ? 34.033 -2.092 -31.834 1.00 26.64 303 GLU A CA 1
ATOM 1988 C C . GLU A 1 280 ? 32.755 -1.710 -32.582 1.00 24.34 303 GLU A C 1
ATOM 1989 O O . GLU A 1 280 ? 31.663 -1.902 -32.008 1.00 22.31 303 GLU A O 1
ATOM 1995 N N . GLU A 1 281 ? 32.870 -1.176 -33.803 1.00 23.07 304 GLU A N 1
ATOM 1996 C CA . GLU A 1 281 ? 31.652 -0.767 -34.562 1.00 22.82 304 GLU A CA 1
ATOM 1997 C C . GLU A 1 281 ? 30.823 -1.994 -34.962 1.00 21.00 304 GLU A C 1
ATOM 1998 O O . GLU A 1 281 ? 29.554 -1.925 -34.915 1.00 20.41 304 GLU A O 1
ATOM 2004 N N . GLY A 1 282 ? 31.482 -3.081 -35.331 1.00 21.36 305 GLY A N 1
ATOM 2005 C CA . GLY A 1 282 ? 30.785 -4.333 -35.687 1.00 21.85 305 GLY A CA 1
ATOM 2006 C C . GLY A 1 282 ? 29.975 -4.870 -34.521 1.00 21.92 305 GLY A C 1
ATOM 2007 O O . GLY A 1 282 ? 28.857 -5.343 -34.735 1.00 21.85 305 GLY A O 1
ATOM 2008 N N . SER A 1 283 ? 30.547 -4.836 -33.317 1.00 21.81 306 SER A N 1
ATOM 2009 C CA . SER A 1 283 ? 29.897 -5.334 -32.069 1.00 21.82 306 SER A CA 1
ATOM 2010 C C . SER A 1 283 ? 28.726 -4.420 -31.698 1.00 21.85 306 SER A C 1
ATOM 2011 O O . SER A 1 283 ? 27.652 -4.944 -31.314 1.00 22.25 306 SER A O 1
ATOM 2014 N N . GLU A 1 284 ? 28.905 -3.104 -31.858 1.00 20.85 307 GLU A N 1
ATOM 2015 C CA . GLU A 1 284 ? 27.866 -2.102 -31.569 1.00 20.98 307 GLU A CA 1
ATOM 2016 C C . GLU A 1 284 ? 26.683 -2.329 -32.515 1.00 20.05 307 GLU A C 1
ATOM 2017 O O . GLU A 1 284 ? 25.524 -2.325 -32.049 1.00 19.31 307 GLU A O 1
ATOM 2023 N N . LEU A 1 285 ? 26.971 -2.481 -33.805 1.00 19.27 308 LEU A N 1
ATOM 2024 C CA . LEU A 1 285 ? 25.931 -2.731 -34.834 1.00 19.02 308 LEU A CA 1
ATOM 2025 C C . LEU A 1 285 ? 25.202 -4.034 -34.487 1.00 18.66 308 LEU A C 1
ATOM 2026 O O . LEU A 1 285 ? 23.959 -4.079 -34.580 1.00 18.45 308 LEU A O 1
ATOM 2031 N N . LEU A 1 286 ? 25.921 -5.094 -34.118 1.00 18.89 309 LEU A N 1
ATOM 2032 C CA . LEU A 1 286 ? 25.216 -6.339 -33.718 1.00 19.19 309 LEU A CA 1
ATOM 2033 C C . LEU A 1 286 ? 24.243 -6.064 -32.558 1.00 19.13 309 LEU A C 1
ATOM 2034 O O . LEU A 1 286 ? 23.052 -6.505 -32.598 1.00 18.65 309 LEU A O 1
ATOM 2039 N N . GLY A 1 287 ? 24.677 -5.348 -31.525 1.00 19.16 310 GLY A N 1
ATOM 2040 C CA . GLY A 1 287 ? 23.783 -4.992 -30.406 1.00 18.75 310 GLY A CA 1
ATOM 2041 C C . GLY A 1 287 ? 22.528 -4.333 -30.922 1.00 18.09 310 GLY A C 1
ATOM 2042 O O . GLY A 1 287 ? 21.433 -4.696 -30.490 1.00 18.07 310 GLY A O 1
ATOM 2043 N N . ALA A 1 288 ? 22.671 -3.328 -31.789 1.00 17.98 311 ALA A N 1
ATOM 2044 C CA . ALA A 1 288 ? 21.484 -2.601 -32.319 1.00 17.64 311 ALA A CA 1
ATOM 2045 C C . ALA A 1 288 ? 20.578 -3.561 -33.076 1.00 17.95 311 ALA A C 1
ATOM 2046 O O . ALA A 1 288 ? 19.341 -3.408 -33.035 1.00 17.14 311 ALA A O 1
ATOM 2048 N N . ARG A 1 289 ? 21.167 -4.515 -33.788 1.00 17.74 312 ARG A N 1
ATOM 2049 C CA . ARG A 1 289 ? 20.372 -5.474 -34.575 1.00 17.76 312 ARG A CA 1
ATOM 2050 C C . ARG A 1 289 ? 19.793 -6.600 -33.709 1.00 17.90 312 ARG A C 1
ATOM 2051 O O . ARG A 1 289 ? 18.813 -7.198 -34.193 1.00 18.56 312 ARG A O 1
ATOM 2059 N N . LEU A 1 290 ? 20.272 -6.826 -32.475 1.00 17.49 313 LEU A N 1
ATOM 2060 C CA . LEU A 1 290 ? 19.596 -7.755 -31.546 1.00 18.12 313 LEU A CA 1
ATOM 2061 C C . LEU A 1 290 ? 18.330 -7.117 -30.951 1.00 17.62 313 LEU A C 1
ATOM 2062 O O . LEU A 1 290 ? 17.340 -7.834 -30.708 1.00 17.07 313 LEU A O 1
ATOM 2067 N N . VAL A 1 291 ? 18.336 -5.804 -30.726 1.00 16.88 314 VAL A N 1
ATOM 2068 C CA . VAL A 1 291 ? 17.218 -5.104 -30.051 1.00 17.69 314 VAL A CA 1
ATOM 2069 C C . VAL A 1 291 ? 16.252 -4.524 -31.098 1.00 17.37 314 VAL A C 1
ATOM 2070 O O . VAL A 1 291 ? 15.055 -4.548 -30.844 1.00 17.57 314 VAL A O 1
ATOM 2074 N N . GLY A 1 292 ? 16.754 -3.927 -32.180 1.00 16.71 315 GLY A N 1
ATOM 2075 C CA . GLY A 1 292 ? 15.925 -3.173 -33.114 1.00 16.71 315 GLY A CA 1
ATOM 2076 C C . GLY A 1 292 ? 16.116 -1.676 -32.970 1.00 16.47 315 GLY A C 1
ATOM 2077 O O . GLY A 1 292 ? 15.555 -0.933 -33.793 1.00 16.74 315 GLY A O 1
ATOM 2078 N N . ARG A 1 293 ? 16.921 -1.253 -31.992 1.00 16.55 316 ARG A N 1
ATOM 2079 C CA . ARG A 1 293 ? 17.283 0.166 -31.806 1.00 16.72 316 ARG A CA 1
ATOM 2080 C C . ARG A 1 293 ? 18.756 0.204 -31.429 1.00 17.06 316 ARG A C 1
ATOM 2081 O O . ARG A 1 293 ? 19.190 -0.693 -30.712 1.00 16.79 316 ARG A O 1
ATOM 2089 N N . TRP A 1 294 ? 19.421 1.297 -31.738 1.00 17.68 317 TRP A N 1
ATOM 2090 C CA . TRP A 1 294 ? 20.707 1.671 -31.116 1.00 17.91 317 TRP A CA 1
ATOM 2091 C C . TRP A 1 294 ? 20.450 1.902 -29.623 1.00 17.86 317 TRP A C 1
ATOM 2092 O O . TRP A 1 294 ? 19.304 2.174 -29.231 1.00 18.10 317 TRP A O 1
ATOM 2103 N N . LYS A 1 295 ? 21.478 1.860 -28.821 1.00 19.17 318 LYS A N 1
ATOM 2104 C CA . LYS A 1 295 ? 21.336 2.130 -27.362 1.00 19.77 318 LYS A CA 1
ATOM 2105 C C . LYS A 1 295 ? 20.755 3.519 -27.110 1.00 19.34 318 LYS A C 1
ATOM 2106 O O . LYS A 1 295 ? 20.053 3.669 -26.126 1.00 19.61 318 LYS A O 1
ATOM 2112 N N . SER A 1 296 ? 20.975 4.478 -28.005 1.00 19.51 319 SER A N 1
ATOM 2113 C CA . SER A 1 296 ? 20.384 5.833 -27.910 1.00 20.08 319 SER A CA 1
ATOM 2114 C C . SER A 1 296 ? 18.844 5.803 -27.929 1.00 19.38 319 SER A C 1
ATOM 2115 O O . SER A 1 296 ? 18.219 6.764 -27.430 1.00 20.74 319 SER A O 1
ATOM 2118 N N . GLY A 1 297 ? 18.260 4.809 -28.573 1.00 18.06 320 GLY A N 1
ATOM 2119 C CA . GLY A 1 297 ? 16.837 4.706 -28.939 1.00 18.40 320 GLY A CA 1
ATOM 2120 C C . GLY A 1 297 ? 16.552 4.923 -30.414 1.00 19.08 320 GLY A C 1
ATOM 2121 O O . GLY A 1 297 ? 15.401 4.722 -30.865 1.00 18.46 320 GLY A O 1
ATOM 2122 N N . ALA A 1 298 ? 17.535 5.317 -31.212 1.00 19.64 321 ALA A N 1
ATOM 2123 C CA . ALA A 1 298 ? 17.326 5.490 -32.662 1.00 19.37 321 ALA A CA 1
ATOM 2124 C C . ALA A 1 298 ? 16.950 4.142 -33.272 1.00 18.50 321 ALA A C 1
ATOM 2125 O O . ALA A 1 298 ? 17.673 3.170 -33.103 1.00 18.47 321 ALA A O 1
ATOM 2127 N N . PRO A 1 299 ? 15.801 4.010 -33.952 1.00 17.48 322 PRO A N 1
ATOM 2128 C CA . PRO A 1 299 ? 15.393 2.710 -34.491 1.00 17.16 322 PRO A CA 1
ATOM 2129 C C . PRO A 1 299 ? 16.193 2.350 -35.750 1.00 17.07 322 PRO A C 1
ATOM 2130 O O . PRO A 1 299 ? 16.342 3.198 -36.633 1.00 17.34 322 PRO A O 1
ATOM 2134 N N . ILE A 1 300 ? 16.608 1.101 -35.858 1.00 17.12 323 ILE A N 1
ATOM 2135 C CA . ILE A 1 300 ? 17.434 0.656 -37.021 1.00 17.97 323 ILE A CA 1
ATOM 2136 C C . ILE A 1 300 ? 16.602 0.625 -38.301 1.00 18.57 323 ILE A C 1
ATOM 2137 O O . ILE A 1 300 ? 17.205 0.766 -39.362 1.00 19.67 323 ILE A O 1
ATOM 2142 N N . ASP A 1 301 ? 15.282 0.487 -38.236 1.00 18.41 324 ASP A N 1
ATOM 2143 C CA . ASP A 1 301 ? 14.457 0.539 -39.466 1.00 17.93 324 ASP A CA 1
ATOM 2144 C C . ASP A 1 301 ? 14.575 1.922 -40.101 1.00 18.87 324 ASP A C 1
ATOM 2145 O O . ASP A 1 301 ? 14.335 2.030 -41.290 1.00 19.17 324 ASP A O 1
ATOM 2150 N N . ILE A 1 302 ? 14.887 2.953 -39.325 1.00 18.46 325 ILE A N 1
ATOM 2151 C CA . ILE A 1 302 ? 15.083 4.318 -39.861 1.00 19.62 325 ILE A CA 1
ATOM 2152 C C . ILE A 1 302 ? 16.560 4.516 -40.172 1.00 19.75 325 ILE A C 1
ATOM 2153 O O . ILE A 1 302 ? 16.838 5.086 -41.259 1.00 19.30 325 ILE A O 1
ATOM 2158 N N . THR A 1 303 ? 17.459 4.104 -39.273 1.00 19.13 326 THR A N 1
ATOM 2159 C CA . THR A 1 303 ? 18.912 4.382 -39.418 1.00 19.80 326 THR A CA 1
ATOM 2160 C C . THR A 1 303 ? 19.674 3.087 -39.210 1.00 19.11 326 THR A C 1
ATOM 2161 O O . THR A 1 303 ? 20.088 2.793 -38.104 1.00 19.43 326 THR A O 1
ATOM 2165 N N . PRO A 1 304 ? 19.765 2.237 -40.257 1.00 19.48 327 PRO A N 1
ATOM 2166 C CA . PRO A 1 304 ? 20.166 0.846 -40.043 1.00 19.14 327 PRO A CA 1
ATOM 2167 C C . PRO A 1 304 ? 21.658 0.663 -39.736 1.00 19.76 327 PRO A C 1
ATOM 2168 O O . PRO A 1 304 ? 21.991 -0.235 -39.006 1.00 20.61 327 PRO A O 1
ATOM 2172 N N . LEU A 1 305 ? 22.511 1.559 -40.218 1.00 20.11 328 LEU A N 1
ATOM 2173 C CA . LEU A 1 305 ? 23.970 1.284 -40.183 1.00 21.08 328 LEU A CA 1
ATOM 2174 C C . LEU A 1 305 ? 24.761 2.335 -39.399 1.00 21.27 328 LEU A C 1
ATOM 2175 O O . LEU A 1 305 ? 25.995 2.201 -39.300 1.00 21.13 328 LEU A O 1
ATOM 2180 N N . GLN A 1 306 ? 24.099 3.287 -38.753 1.00 21.28 329 GLN A N 1
ATOM 2181 C CA . GLN A 1 306 ? 24.754 4.276 -37.882 1.00 23.16 329 GLN A CA 1
ATOM 2182 C C . GLN A 1 306 ? 23.726 4.717 -36.834 1.00 22.06 329 GLN A C 1
ATOM 2183 O O . GLN A 1 306 ? 22.538 4.755 -37.145 1.00 21.54 329 GLN A O 1
ATOM 2189 N N . ASP A 1 307 ? 24.201 5.099 -35.671 1.00 22.62 330 ASP A N 1
ATOM 2190 C CA . ASP A 1 307 ? 23.311 5.733 -34.664 1.00 22.30 330 ASP A CA 1
ATOM 2191 C C . ASP A 1 307 ? 22.873 7.094 -35.216 1.00 22.99 330 ASP A C 1
ATOM 2192 O O . ASP A 1 307 ? 23.563 7.637 -36.111 1.00 22.92 330 ASP A O 1
ATOM 2197 N N . ASP A 1 308 ? 21.822 7.680 -34.653 1.00 22.88 331 ASP A N 1
ATOM 2198 C CA . ASP A 1 308 ? 21.385 9.066 -34.943 1.00 24.33 331 ASP A CA 1
ATOM 2199 C C . ASP A 1 308 ? 20.822 9.592 -33.643 1.00 25.67 331 ASP A C 1
ATOM 2200 O O . ASP A 1 308 ? 19.648 9.404 -33.313 1.00 24.65 331 ASP A O 1
ATOM 2205 N N . PRO A 1 309 ? 21.690 10.205 -32.826 1.00 29.03 332 PRO A N 1
ATOM 2206 C CA . PRO A 1 309 ? 21.275 10.695 -31.515 1.00 29.57 332 PRO A CA 1
ATOM 2207 C C . PRO A 1 309 ? 20.154 11.742 -31.605 1.00 30.01 332 PRO A C 1
ATOM 2208 O O . PRO A 1 309 ? 19.338 11.772 -30.678 1.00 30.18 332 PRO A O 1
ATOM 2212 N N . GLU A 1 310 ? 20.117 12.556 -32.657 1.00 32.48 333 GLU A N 1
ATOM 2213 C CA . GLU A 1 310 ? 19.065 13.610 -32.791 1.00 34.53 333 GLU A CA 1
ATOM 2214 C C . GLU A 1 310 ? 17.722 12.915 -33.024 1.00 29.83 333 GLU A C 1
ATOM 2215 O O . GLU A 1 310 ? 16.710 13.311 -32.398 1.00 30.22 333 GLU A O 1
ATOM 2221 N N . LEU A 1 311 ? 17.707 11.896 -33.877 1.00 27.18 334 LEU A N 1
ATOM 2222 C CA . LEU A 1 311 ? 16.505 11.074 -34.167 1.00 25.36 334 LEU A CA 1
ATOM 2223 C C . LEU A 1 311 ? 16.048 10.407 -32.867 1.00 24.56 334 LEU A C 1
ATOM 2224 O O . LEU A 1 311 ? 14.839 10.407 -32.589 1.00 23.08 334 LEU A O 1
ATOM 2229 N N . ALA A 1 312 ? 16.986 9.810 -32.132 1.00 24.29 335 ALA A N 1
ATOM 2230 C CA . ALA A 1 312 ? 16.680 9.024 -30.919 1.00 25.07 335 ALA A CA 1
ATOM 2231 C C . ALA A 1 312 ? 15.901 9.885 -29.923 1.00 26.31 335 ALA A C 1
ATOM 2232 O O . ALA A 1 312 ? 15.003 9.351 -29.254 1.00 25.34 335 ALA A O 1
ATOM 2234 N N . LYS A 1 313 ? 16.195 11.186 -29.835 1.00 27.83 336 LYS A N 1
ATOM 2235 C CA . LYS A 1 313 ? 15.557 12.044 -28.799 1.00 30.89 336 LYS A CA 1
ATOM 2236 C C . LYS A 1 313 ? 14.217 12.602 -29.276 1.00 30.37 336 LYS A C 1
ATOM 2237 O O . LYS A 1 313 ? 13.574 13.269 -28.474 1.00 33.75 336 LYS A O 1
ATOM 2243 N N . ASP A 1 314 ? 13.854 12.467 -30.545 1.00 28.42 337 ASP A N 1
ATOM 2244 C CA . ASP A 1 314 ? 12.684 13.166 -31.122 1.00 28.35 337 ASP A CA 1
ATOM 2245 C C . ASP A 1 314 ? 11.498 12.206 -31.189 1.00 28.02 337 ASP A C 1
ATOM 2246 O O . ASP A 1 314 ? 11.401 11.363 -32.097 1.00 25.30 337 ASP A O 1
ATOM 2251 N N . PRO A 1 315 ? 10.501 12.360 -30.294 1.00 28.47 338 PRO A N 1
ATOM 2252 C CA . PRO A 1 315 ? 9.367 11.430 -30.275 1.00 27.88 338 PRO A CA 1
ATOM 2253 C C . PRO A 1 315 ? 8.500 11.557 -31.539 1.00 27.24 338 PRO A C 1
ATOM 2254 O O . PRO A 1 315 ? 7.727 10.662 -31.765 1.00 27.36 338 PRO A O 1
ATOM 2258 N N . GLN A 1 316 ? 8.653 12.628 -32.337 1.00 26.73 339 GLN A N 1
ATOM 2259 C CA . GLN A 1 316 ? 7.914 12.807 -33.613 1.00 27.48 339 GLN A CA 1
ATOM 2260 C C . GLN A 1 316 ? 8.567 11.955 -34.695 1.00 26.60 339 GLN A C 1
ATOM 2261 O O . GLN A 1 316 ? 8.009 11.901 -35.776 1.00 26.45 339 GLN A O 1
ATOM 2267 N N . ARG A 1 317 ? 9.760 11.424 -34.416 1.00 25.22 340 ARG A N 1
ATOM 2268 C CA . ARG A 1 317 ? 10.537 10.674 -35.419 1.00 24.91 340 ARG A CA 1
ATOM 2269 C C . ARG A 1 317 ? 10.963 9.294 -34.939 1.00 22.51 340 ARG A C 1
ATOM 2270 O O . ARG A 1 317 ? 11.059 8.436 -35.808 1.00 21.60 340 ARG A O 1
ATOM 2278 N N . ASN A 1 318 ? 11.204 9.073 -33.649 1.00 21.45 341 ASN A N 1
ATOM 2279 C CA . ASN A 1 318 ? 11.937 7.860 -33.231 1.00 20.41 341 ASN A CA 1
ATOM 2280 C C . ASN A 1 318 ? 11.012 6.637 -33.222 1.00 19.72 341 ASN A C 1
ATOM 2281 O O . ASN A 1 318 ? 11.507 5.558 -32.889 1.00 19.54 341 ASN A O 1
ATOM 2286 N N . ASN A 1 319 ? 9.735 6.763 -33.591 1.00 18.98 342 ASN A N 1
ATOM 2287 C CA . ASN A 1 319 ? 8.827 5.590 -33.629 1.00 18.60 342 ASN A CA 1
ATOM 2288 C C . ASN A 1 319 ? 8.180 5.489 -35.012 1.00 19.12 342 ASN A C 1
ATOM 2289 O O . ASN A 1 319 ? 7.301 4.651 -35.192 1.00 18.98 342 ASN A O 1
ATOM 2294 N N . ASN A 1 320 ? 8.607 6.328 -35.959 1.00 19.38 343 ASN A N 1
ATOM 2295 C CA . ASN A 1 320 ? 7.899 6.454 -37.250 1.00 20.48 343 ASN A CA 1
ATOM 2296 C C . ASN A 1 320 ? 8.447 5.430 -38.242 1.00 20.36 343 ASN A C 1
ATOM 2297 O O . ASN A 1 320 ? 9.124 5.832 -39.238 1.00 20.72 343 ASN A O 1
ATOM 2302 N N . PHE A 1 321 ? 8.213 4.149 -37.984 1.00 19.19 344 PHE A N 1
ATOM 2303 C CA . PHE A 1 321 ? 8.646 3.047 -38.890 1.00 19.61 344 PHE A CA 1
ATOM 2304 C C . PHE A 1 321 ? 7.655 1.905 -38.723 1.00 19.78 344 PHE A C 1
ATOM 2305 O O . PHE A 1 321 ? 6.952 1.846 -37.668 1.00 18.94 344 PHE A O 1
ATOM 2313 N N A ARG A 1 322 ? 7.593 1.010 -39.712 0.50 19.39 345 ARG A N 1
ATOM 2314 N N B ARG A 1 322 ? 7.540 1.014 -39.719 0.50 20.32 345 ARG A N 1
ATOM 2315 C CA A ARG A 1 322 ? 6.691 -0.157 -39.611 0.50 20.23 345 ARG A CA 1
ATOM 2316 C CA B ARG A 1 322 ? 6.704 -0.205 -39.554 0.50 21.88 345 ARG A CA 1
ATOM 2317 C C A ARG A 1 322 ? 7.286 -1.416 -40.260 0.50 20.19 345 ARG A C 1
ATOM 2318 C C B ARG A 1 322 ? 7.296 -1.437 -40.245 0.50 21.13 345 ARG A C 1
ATOM 2319 O O A ARG A 1 322 ? 6.527 -2.366 -40.401 0.50 19.64 345 ARG A O 1
ATOM 2320 O O B ARG A 1 322 ? 6.538 -2.384 -40.415 0.50 20.50 345 ARG A O 1
ATOM 2335 N N . PHE A 1 323 ? 8.575 -1.429 -40.612 1.00 20.57 346 PHE A N 1
ATOM 2336 C CA . PHE A 1 323 ? 9.216 -2.564 -41.328 1.00 21.33 346 PHE A CA 1
ATOM 2337 C C . PHE A 1 323 ? 8.537 -2.710 -42.704 1.00 24.01 346 PHE A C 1
ATOM 2338 O O . PHE A 1 323 ? 8.148 -3.819 -43.083 1.00 24.46 346 PHE A O 1
ATOM 2346 N N . ASP A 1 324 ? 8.324 -1.611 -43.419 1.00 27.64 347 ASP A N 1
ATOM 2347 C CA . ASP A 1 324 ? 7.594 -1.683 -44.727 1.00 30.97 347 ASP A CA 1
ATOM 2348 C C . ASP A 1 324 ? 8.485 -1.341 -45.914 1.00 34.45 347 ASP A C 1
ATOM 2349 O O . ASP A 1 324 ? 7.904 -1.279 -47.058 1.00 37.44 347 ASP A O 1
ATOM 2354 N N . HIS A 1 325 ? 9.787 -1.096 -45.754 1.00 34.10 348 HIS A N 1
ATOM 2355 C CA . HIS A 1 325 ? 10.634 -0.745 -46.940 1.00 36.02 348 HIS A CA 1
ATOM 2356 C C . HIS A 1 325 ? 12.073 -1.171 -46.679 1.00 35.48 348 HIS A C 1
ATOM 2357 O O . HIS A 1 325 ? 12.890 -0.322 -46.310 1.00 36.17 348 HIS A O 1
ATOM 2364 N N . PRO A 1 326 ? 12.438 -2.471 -46.805 1.00 31.77 349 PRO A N 1
ATOM 2365 C CA . PRO A 1 326 ? 11.581 -3.517 -47.382 1.00 30.35 349 PRO A CA 1
ATOM 2366 C C . PRO A 1 326 ? 10.532 -4.081 -46.408 1.00 29.44 349 PRO A C 1
ATOM 2367 O O . PRO A 1 326 ? 10.735 -3.998 -45.182 1.00 26.33 349 PRO A O 1
ATOM 2371 N N . PHE A 1 327 ? 9.470 -4.682 -46.957 1.00 27.65 350 PHE A N 1
ATOM 2372 C CA . PHE A 1 327 ? 8.415 -5.437 -46.218 1.00 28.85 350 PHE A CA 1
ATOM 2373 C C . PHE A 1 327 ? 8.876 -6.884 -46.003 1.00 26.12 350 PHE A C 1
ATOM 2374 O O . PHE A 1 327 ? 9.768 -7.377 -46.755 1.00 24.76 350 PHE A O 1
ATOM 2382 N N . ALA A 1 328 ? 8.232 -7.595 -45.067 1.00 24.21 351 ALA A N 1
ATOM 2383 C CA . ALA A 1 328 ? 8.641 -8.950 -44.608 1.00 23.85 351 ALA A CA 1
ATOM 2384 C C . ALA A 1 328 ? 8.782 -9.943 -45.770 1.00 25.10 351 ALA A C 1
ATOM 2385 O O . ALA A 1 328 ? 9.752 -10.679 -45.815 1.00 24.04 351 ALA A O 1
ATOM 2387 N N . ASP A 1 329 ? 7.858 -9.921 -46.721 1.00 26.77 352 ASP A N 1
ATOM 2388 C CA . ASP A 1 329 ? 7.733 -10.946 -47.795 1.00 29.56 352 ASP A CA 1
ATOM 2389 C C . ASP A 1 329 ? 8.812 -10.789 -48.888 1.00 28.23 352 ASP A C 1
ATOM 2390 O O . ASP A 1 329 ? 8.883 -11.678 -49.757 1.00 28.64 352 ASP A O 1
ATOM 2395 N N . GLU A 1 330 ? 9.670 -9.774 -48.849 1.00 27.31 353 GLU A N 1
ATOM 2396 C CA . GLU A 1 330 ? 10.633 -9.536 -49.968 1.00 28.42 353 GLU A CA 1
ATOM 2397 C C . GLU A 1 330 ? 11.889 -10.381 -49.723 1.00 27.16 353 GLU A C 1
ATOM 2398 O O . GLU A 1 330 ? 12.247 -10.657 -48.559 1.00 25.37 353 GLU A O 1
ATOM 2404 N N . GLN A 1 331 ? 12.555 -10.802 -50.793 1.00 27.63 354 GLN A N 1
ATOM 2405 C CA . GLN A 1 331 ? 13.865 -11.483 -50.670 1.00 28.95 354 GLN A CA 1
ATOM 2406 C C . GLN A 1 331 ? 14.817 -10.512 -49.968 1.00 28.02 354 GLN A C 1
ATOM 2407 O O . GLN A 1 331 ? 14.742 -9.318 -50.247 1.00 27.10 354 GLN A O 1
ATOM 2413 N N . ASP A 1 332 ? 15.679 -11.014 -49.086 1.00 28.24 355 ASP A N 1
ATOM 2414 C CA . ASP A 1 332 ? 16.643 -10.204 -48.294 1.00 28.29 355 ASP A CA 1
ATOM 2415 C C . ASP A 1 332 ? 15.921 -9.121 -47.469 1.00 25.94 355 ASP A C 1
ATOM 2416 O O . ASP A 1 332 ? 16.500 -8.036 -47.229 1.00 24.11 355 ASP A O 1
ATOM 2421 N N . SER A 1 333 ? 14.741 -9.407 -46.917 1.00 24.10 356 SER A N 1
ATOM 2422 C CA . SER A 1 333 ? 13.956 -8.367 -46.213 1.00 23.71 356 SER A CA 1
ATOM 2423 C C . SER A 1 333 ? 14.478 -8.047 -44.798 1.00 22.10 356 SER A C 1
ATOM 2424 O O . SER A 1 333 ? 13.839 -7.217 -44.148 1.00 21.94 356 SER A O 1
ATOM 2427 N N . GLN A 1 334 ? 15.583 -8.642 -44.339 1.00 20.33 357 GLN A N 1
ATOM 2428 C CA . GLN A 1 334 ? 16.165 -8.332 -42.997 1.00 19.82 357 GLN A CA 1
ATOM 2429 C C . GLN A 1 334 ? 17.309 -7.322 -43.151 1.00 19.87 357 GLN A C 1
ATOM 2430 O O . GLN A 1 334 ? 18.069 -7.126 -42.187 1.00 18.78 357 GLN A O 1
ATOM 2436 N N . THR A 1 335 ? 17.380 -6.595 -44.270 1.00 19.09 358 THR A N 1
ATOM 2437 C CA . THR A 1 335 ? 18.477 -5.629 -44.500 1.00 20.29 358 THR A CA 1
ATOM 2438 C C . THR A 1 335 ? 18.531 -4.605 -43.362 1.00 19.95 358 THR A C 1
ATOM 2439 O O . THR A 1 335 ? 19.641 -4.294 -42.863 1.00 20.58 358 THR A O 1
ATOM 2443 N N . ARG A 1 336 ? 17.382 -4.060 -42.947 1.00 19.54 359 ARG A N 1
ATOM 2444 C CA . ARG A 1 336 ? 17.368 -2.927 -41.983 1.00 20.15 359 ARG A CA 1
ATOM 2445 C C . ARG A 1 336 ? 17.156 -3.426 -40.560 1.00 19.91 359 ARG A C 1
ATOM 2446 O O . ARG A 1 336 ? 17.747 -2.856 -39.649 1.00 19.81 359 ARG A O 1
ATOM 2454 N N . CYS A 1 337 ? 16.327 -4.449 -40.364 1.00 19.44 360 CYS A N 1
ATOM 2455 C CA . CYS A 1 337 ? 16.057 -5.001 -39.018 1.00 18.96 360 CYS A CA 1
ATOM 2456 C C . CYS A 1 337 ? 15.829 -6.491 -39.138 1.00 18.25 360 CYS A C 1
ATOM 2457 O O . CYS A 1 337 ? 14.944 -6.942 -39.869 1.00 18.79 360 CYS A O 1
ATOM 2460 N N . PRO A 1 338 ? 16.587 -7.306 -38.392 1.00 17.84 361 PRO A N 1
ATOM 2461 C CA . PRO A 1 338 ? 16.315 -8.742 -38.382 1.00 17.40 361 PRO A CA 1
ATOM 2462 C C . PRO A 1 338 ? 14.877 -9.001 -37.910 1.00 17.27 361 PRO A C 1
ATOM 2463 O O . PRO A 1 338 ? 14.370 -8.290 -37.048 1.00 17.13 361 PRO A O 1
ATOM 2467 N N . PHE A 1 339 ? 14.234 -10.043 -38.424 1.00 17.10 362 PHE A N 1
ATOM 2468 C CA . PHE A 1 339 ? 12.897 -10.457 -37.926 1.00 17.72 362 PHE A CA 1
ATOM 2469 C C . PHE A 1 339 ? 12.930 -10.678 -36.415 1.00 17.63 362 PHE A C 1
ATOM 2470 O O . PHE A 1 339 ? 11.983 -10.304 -35.684 1.00 18.43 362 PHE A O 1
ATOM 2478 N N . ALA A 1 340 ? 13.997 -11.302 -35.916 1.00 17.94 363 ALA A N 1
ATOM 2479 C CA . ALA A 1 340 ? 14.050 -11.761 -34.523 1.00 18.37 363 ALA A CA 1
ATOM 2480 C C . ALA A 1 340 ? 14.554 -10.638 -33.600 1.00 18.44 363 ALA A C 1
ATOM 2481 O O . ALA A 1 340 ? 14.710 -10.920 -32.399 1.00 18.34 363 ALA A O 1
ATOM 2483 N N . ALA A 1 341 ? 14.844 -9.432 -34.110 1.00 18.16 364 ALA A N 1
ATOM 2484 C CA . ALA A 1 341 ? 15.217 -8.318 -33.204 1.00 17.55 364 ALA A CA 1
ATOM 2485 C C . ALA A 1 341 ? 14.084 -8.168 -32.185 1.00 17.23 364 ALA A C 1
ATOM 2486 O O . ALA A 1 341 ? 12.902 -8.278 -32.572 1.00 16.82 364 ALA A O 1
ATOM 2488 N N . HIS A 1 342 ? 14.422 -7.885 -30.923 1.00 17.28 365 HIS A N 1
ATOM 2489 C CA . HIS A 1 342 ? 13.452 -7.844 -29.799 1.00 17.28 365 HIS A CA 1
ATOM 2490 C C . HIS A 1 342 ? 12.196 -7.046 -30.170 1.00 16.87 365 HIS A C 1
ATOM 2491 O O . HIS A 1 342 ? 11.093 -7.599 -30.033 1.00 17.37 365 HIS A O 1
ATOM 2498 N N . ILE A 1 343 ? 12.329 -5.794 -30.620 1.00 16.76 366 ILE A N 1
ATOM 2499 C CA . ILE A 1 343 ? 11.111 -4.967 -30.874 1.00 16.87 366 ILE A CA 1
ATOM 2500 C C . ILE A 1 343 ? 10.300 -5.508 -32.031 1.00 16.92 366 ILE A C 1
ATOM 2501 O O . ILE A 1 343 ? 9.065 -5.318 -31.996 1.00 17.31 366 ILE A O 1
ATOM 2506 N N . ARG A 1 344 ? 10.931 -6.193 -32.990 1.00 16.64 367 ARG A N 1
ATOM 2507 C CA . ARG A 1 344 ? 10.205 -6.711 -34.175 1.00 17.31 367 ARG A CA 1
ATOM 2508 C C . ARG A 1 344 ? 9.477 -7.995 -33.771 1.00 17.45 367 ARG A C 1
ATOM 2509 O O . ARG A 1 344 ? 8.368 -8.239 -34.269 1.00 17.39 367 ARG A O 1
ATOM 2517 N N . LYS A 1 345 ? 9.995 -8.748 -32.817 1.00 17.02 368 LYS A N 1
ATOM 2518 C CA . LYS A 1 345 ? 9.258 -9.890 -32.217 1.00 17.78 368 LYS A CA 1
ATOM 2519 C C . LYS A 1 345 ? 8.063 -9.381 -31.397 1.00 17.63 368 LYS A C 1
ATOM 2520 O O . LYS A 1 345 ? 7.020 -9.995 -31.494 1.00 18.23 368 LYS A O 1
ATOM 2526 N N . THR A 1 346 ? 8.221 -8.310 -30.605 1.00 16.59 369 THR A N 1
ATOM 2527 C CA . THR A 1 346 ? 7.221 -7.951 -29.573 1.00 17.06 369 THR A CA 1
ATOM 2528 C C . THR A 1 346 ? 6.153 -6.996 -30.123 1.00 16.68 369 THR A C 1
ATOM 2529 O O . THR A 1 346 ? 5.051 -7.005 -29.575 1.00 16.21 369 THR A O 1
ATOM 2533 N N . ASN A 1 347 ? 6.474 -6.256 -31.173 1.00 16.70 370 ASN A N 1
ATOM 2534 C CA . ASN A 1 347 ? 5.518 -5.418 -31.940 1.00 16.65 370 ASN A CA 1
ATOM 2535 C C . ASN A 1 347 ? 5.830 -5.582 -33.424 1.00 16.43 370 ASN A C 1
ATOM 2536 O O . ASN A 1 347 ? 6.680 -4.864 -33.959 1.00 16.44 370 ASN A O 1
ATOM 2541 N N . PRO A 1 348 ? 5.230 -6.592 -34.086 1.00 16.90 371 PRO A N 1
ATOM 2542 C CA . PRO A 1 348 ? 5.555 -6.941 -35.483 1.00 16.94 371 PRO A CA 1
ATOM 2543 C C . PRO A 1 348 ? 5.209 -5.872 -36.531 1.00 17.56 371 PRO A C 1
ATOM 2544 O O . PRO A 1 348 ? 5.720 -5.981 -37.666 1.00 17.34 371 PRO A O 1
ATOM 2548 N N . ARG A 1 349 ? 4.442 -4.840 -36.153 1.00 17.49 372 ARG A N 1
ATOM 2549 C CA . ARG A 1 349 ? 4.085 -3.724 -37.080 1.00 18.17 372 ARG A CA 1
ATOM 2550 C C . ARG A 1 349 ? 3.602 -4.333 -38.397 1.00 19.03 372 ARG A C 1
ATOM 2551 O O . ARG A 1 349 ? 2.683 -5.199 -38.360 1.00 20.06 372 ARG A O 1
ATOM 2559 N N . ALA A 1 350 ? 4.172 -3.951 -39.550 1.00 19.77 373 ALA A N 1
ATOM 2560 C CA . ALA A 1 350 ? 3.631 -4.363 -40.861 1.00 20.29 373 ALA A CA 1
ATOM 2561 C C . ALA A 1 350 ? 3.817 -5.869 -41.088 1.00 20.02 373 ALA A C 1
ATOM 2562 O O . ALA A 1 350 ? 3.215 -6.386 -42.000 1.00 21.32 373 ALA A O 1
ATOM 2564 N N . ASP A 1 351 ? 4.654 -6.572 -40.323 1.00 19.86 374 ASP A N 1
ATOM 2565 C CA . ASP A 1 351 ? 4.777 -8.044 -40.461 1.00 20.27 374 ASP A CA 1
ATOM 2566 C C . ASP A 1 351 ? 3.418 -8.727 -40.272 1.00 22.87 374 ASP A C 1
ATOM 2567 O O . ASP A 1 351 ? 3.250 -9.877 -40.785 1.00 22.31 374 ASP A O 1
ATOM 2572 N N . LEU A 1 352 ? 2.495 -8.072 -39.585 1.00 23.21 375 LEU A N 1
ATOM 2573 C CA . LEU A 1 352 ? 1.137 -8.623 -39.420 1.00 28.41 375 LEU A CA 1
ATOM 2574 C C . LEU A 1 352 ? 0.105 -7.625 -39.919 1.00 33.92 375 LEU A C 1
ATOM 2575 O O . LEU A 1 352 ? -0.903 -8.094 -40.386 1.00 36.96 375 LEU A O 1
ATOM 2580 N N . GLU A 1 353 ? 0.403 -6.317 -39.925 1.00 42.53 376 GLU A N 1
ATOM 2581 C CA . GLU A 1 353 ? -0.574 -5.235 -40.273 1.00 49.05 376 GLU A CA 1
ATOM 2582 C C . GLU A 1 353 ? -0.797 -5.338 -41.787 1.00 58.37 376 GLU A C 1
ATOM 2583 O O . GLU A 1 353 ? -0.049 -4.758 -42.574 1.00 58.42 376 GLU A O 1
ATOM 2589 N N . ASP A 1 354 ? -1.772 -6.209 -42.065 1.00 67.45 377 ASP A N 1
ATOM 2590 C CA . ASP A 1 354 ? -2.381 -6.833 -43.264 1.00 71.09 377 ASP A CA 1
ATOM 2591 C C . ASP A 1 354 ? -3.666 -7.483 -42.730 1.00 72.87 377 ASP A C 1
ATOM 2592 O O . ASP A 1 354 ? -4.654 -7.552 -43.470 1.00 75.77 377 ASP A O 1
ATOM 2597 N N . ALA A 1 355 ? -3.590 -7.956 -41.469 1.00 72.84 378 ALA A N 1
ATOM 2598 C CA . ALA A 1 355 ? -4.634 -8.538 -40.605 1.00 71.48 378 ALA A CA 1
ATOM 2599 C C . ALA A 1 355 ? -5.489 -7.404 -40.044 1.00 71.27 378 ALA A C 1
ATOM 2600 O O . ALA A 1 355 ? -5.062 -6.238 -40.121 1.00 67.69 378 ALA A O 1
ATOM 2602 N N . SER A 1 356 ? -6.564 -7.768 -39.348 1.00 70.89 379 SER A N 1
ATOM 2603 C CA . SER A 1 356 ? -7.575 -6.767 -38.911 1.00 72.21 379 SER A CA 1
ATOM 2604 C C . SER A 1 356 ? -6.992 -5.826 -37.854 1.00 74.57 379 SER A C 1
ATOM 2605 O O . SER A 1 356 ? -6.178 -6.216 -37.010 1.00 72.09 379 SER A O 1
ATOM 2608 N N . PRO A 1 357 ? -7.388 -4.534 -37.898 1.00 76.33 380 PRO A N 1
ATOM 2609 C CA . PRO A 1 357 ? -7.114 -3.601 -36.805 1.00 74.69 380 PRO A CA 1
ATOM 2610 C C . PRO A 1 357 ? -7.481 -4.123 -35.402 1.00 72.42 380 PRO A C 1
ATOM 2611 O O . PRO A 1 357 ? -6.742 -3.810 -34.488 1.00 76.22 380 PRO A O 1
ATOM 2615 N N . THR A 1 358 ? -8.580 -4.881 -35.249 1.00 67.19 381 THR A N 1
ATOM 2616 C CA . THR A 1 358 ? -9.007 -5.482 -33.949 1.00 66.17 381 THR A CA 1
ATOM 2617 C C . THR A 1 358 ? -7.992 -6.573 -33.568 1.00 63.74 381 THR A C 1
ATOM 2618 O O . THR A 1 358 ? -7.582 -6.637 -32.380 1.00 57.54 381 THR A O 1
ATOM 2622 N N . SER A 1 359 ? -7.582 -7.394 -34.542 1.00 60.49 382 SER A N 1
ATOM 2623 C CA . SER A 1 359 ? -6.606 -8.495 -34.332 1.00 59.70 382 SER A CA 1
ATOM 2624 C C . SER A 1 359 ? -5.255 -7.921 -33.868 1.00 54.61 382 SER A C 1
ATOM 2625 O O . SER A 1 359 ? -4.753 -8.412 -32.832 1.00 51.19 382 SER A O 1
ATOM 2628 N N . VAL A 1 360 ? -4.674 -6.938 -34.574 1.00 49.93 383 VAL A N 1
ATOM 2629 C CA . VAL A 1 360 ? -3.277 -6.473 -34.262 1.00 44.81 383 VAL A CA 1
ATOM 2630 C C . VAL A 1 360 ? -3.262 -5.579 -33.003 1.00 37.79 383 VAL A C 1
ATOM 2631 O O . VAL A 1 360 ? -2.275 -5.660 -32.229 1.00 34.13 383 VAL A O 1
ATOM 2635 N N . GLU A 1 361 ? -4.277 -4.730 -32.834 1.00 31.39 384 GLU A N 1
ATOM 2636 C CA . GLU A 1 361 ? -4.427 -3.917 -31.605 1.00 28.91 384 GLU A CA 1
ATOM 2637 C C . GLU A 1 361 ? -4.485 -4.893 -30.427 1.00 24.69 384 GLU A C 1
ATOM 2638 O O . GLU A 1 361 ? -4.023 -4.516 -29.363 1.00 23.25 384 GLU A O 1
ATOM 2644 N N . SER A 1 362 ? -4.958 -6.132 -30.593 1.00 23.29 385 SER A N 1
ATOM 2645 C CA . SER A 1 362 ? -5.278 -6.972 -29.394 1.00 23.13 385 SER A CA 1
ATOM 2646 C C . SER A 1 362 ? -4.003 -7.458 -28.702 1.00 21.51 385 SER A C 1
ATOM 2647 O O . SER A 1 362 ? -4.107 -7.984 -27.572 1.00 21.61 385 SER A O 1
ATOM 2650 N N . ARG A 1 363 ? -2.849 -7.394 -29.388 1.00 19.75 386 ARG A N 1
ATOM 2651 C CA . ARG A 1 363 ? -1.574 -7.937 -28.903 1.00 20.95 386 ARG A CA 1
ATOM 2652 C C . ARG A 1 363 ? -0.777 -6.854 -28.178 1.00 18.92 386 ARG A C 1
ATOM 2653 O O . ARG A 1 363 ? 0.369 -7.150 -27.763 1.00 20.07 386 ARG A O 1
ATOM 2661 N N . ARG A 1 364 ? -1.294 -5.636 -28.048 1.00 18.05 387 ARG A N 1
ATOM 2662 C CA . ARG A 1 364 ? -0.488 -4.528 -27.501 1.00 17.37 387 ARG A CA 1
ATOM 2663 C C . ARG A 1 364 ? -0.515 -4.562 -25.970 1.00 16.93 387 ARG A C 1
ATOM 2664 O O . ARG A 1 364 ? -1.551 -4.930 -25.393 1.00 16.30 387 ARG A O 1
ATOM 2672 N N . ILE A 1 365 ? 0.609 -4.193 -25.379 1.00 16.36 388 ILE A N 1
ATOM 2673 C CA . ILE A 1 365 ? 0.764 -4.074 -23.900 1.00 16.41 388 ILE A CA 1
ATOM 2674 C C . ILE A 1 365 ? 1.313 -2.696 -23.556 1.00 16.75 388 ILE A C 1
ATOM 2675 O O . ILE A 1 365 ? 1.997 -2.056 -24.392 1.00 16.28 388 ILE A O 1
ATOM 2680 N N . ILE A 1 366 ? 1.005 -2.252 -22.347 1.00 16.47 389 ILE A N 1
ATOM 2681 C CA . ILE A 1 366 ? 1.648 -1.072 -21.724 1.00 16.98 389 ILE A CA 1
ATOM 2682 C C . ILE A 1 366 ? 2.718 -1.559 -20.753 1.00 16.12 389 ILE A C 1
ATOM 2683 O O . ILE A 1 366 ? 2.395 -2.386 -19.882 1.00 16.55 389 ILE A O 1
ATOM 2688 N N . ARG A 1 367 ? 3.930 -1.079 -20.910 1.00 15.71 390 ARG A N 1
ATOM 2689 C CA . ARG A 1 367 ? 5.092 -1.507 -20.104 1.00 16.08 390 ARG A CA 1
ATOM 2690 C C . ARG A 1 367 ? 5.412 -0.444 -19.048 1.00 16.74 390 ARG A C 1
ATOM 2691 O O . ARG A 1 367 ? 5.418 0.748 -19.381 1.00 16.54 390 ARG A O 1
ATOM 2699 N N . ARG A 1 368 ? 5.608 -0.882 -17.804 1.00 17.25 391 ARG A N 1
ATOM 2700 C CA . ARG A 1 368 ? 5.865 0.058 -16.687 1.00 18.91 391 ARG A CA 1
ATOM 2701 C C . ARG A 1 368 ? 6.967 -0.487 -15.795 1.00 20.73 391 ARG A C 1
ATOM 2702 O O . ARG A 1 368 ? 6.894 -0.241 -14.542 1.00 22.73 391 ARG A O 1
ATOM 2710 N N . GLY A 1 369 ? 7.934 -1.153 -16.396 1.00 21.16 392 GLY A N 1
ATOM 2711 C CA . GLY A 1 369 ? 8.972 -1.816 -15.578 1.00 22.22 392 GLY A CA 1
ATOM 2712 C C . GLY A 1 369 ? 9.984 -0.809 -15.048 1.00 21.47 392 GLY A C 1
ATOM 2713 O O . GLY A 1 369 ? 9.860 0.430 -15.281 1.00 22.57 392 GLY A O 1
ATOM 2714 N N . ILE A 1 370 ? 11.003 -1.307 -14.380 1.00 19.28 393 ILE A N 1
ATOM 2715 C CA . ILE A 1 370 ? 12.121 -0.478 -13.871 1.00 19.34 393 ILE A CA 1
ATOM 2716 C C . ILE A 1 370 ? 13.310 -1.412 -13.721 1.00 19.03 393 ILE A C 1
ATOM 2717 O O . ILE A 1 370 ? 13.141 -2.558 -13.318 1.00 18.72 393 ILE A O 1
ATOM 2722 N N . PRO A 1 371 ? 14.540 -0.953 -14.040 1.00 18.94 394 PRO A N 1
ATOM 2723 C CA . PRO A 1 371 ? 15.715 -1.739 -13.726 1.00 19.46 394 PRO A CA 1
ATOM 2724 C C . PRO A 1 371 ? 15.846 -1.986 -12.212 1.00 19.49 394 PRO A C 1
ATOM 2725 O O . PRO A 1 371 ? 15.315 -1.201 -11.414 1.00 19.75 394 PRO A O 1
ATOM 2729 N N . TYR A 1 372 ? 16.585 -3.026 -11.842 1.00 19.72 395 TYR A N 1
ATOM 2730 C CA . TYR A 1 372 ? 16.991 -3.248 -10.442 1.00 20.77 395 TYR A CA 1
ATOM 2731 C C . TYR A 1 372 ? 18.465 -3.607 -10.388 1.00 21.24 395 TYR A C 1
ATOM 2732 O O . TYR A 1 372 ? 19.057 -4.136 -11.341 1.00 20.22 395 TYR A O 1
ATOM 2741 N N . GLY A 1 373 ? 19.022 -3.345 -9.218 1.00 21.56 396 GLY A N 1
ATOM 2742 C CA . GLY A 1 373 ? 20.375 -3.806 -8.878 1.00 22.52 396 GLY A CA 1
ATOM 2743 C C . GLY A 1 373 ? 21.422 -2.749 -9.173 1.00 23.14 396 GLY A C 1
ATOM 2744 O O . GLY A 1 373 ? 21.180 -1.713 -9.798 1.00 24.15 396 GLY A O 1
ATOM 2745 N N . PRO A 1 374 ? 22.654 -3.022 -8.716 1.00 23.31 397 PRO A N 1
ATOM 2746 C CA . PRO A 1 374 ? 23.740 -2.079 -8.860 1.00 23.88 397 PRO A CA 1
ATOM 2747 C C . PRO A 1 374 ? 24.265 -2.085 -10.299 1.00 23.58 397 PRO A C 1
ATOM 2748 O O . PRO A 1 374 ? 24.010 -3.044 -11.068 1.00 23.47 397 PRO A O 1
ATOM 2752 N N . GLU A 1 375 ? 24.978 -1.021 -10.625 1.00 24.22 398 GLU A N 1
ATOM 2753 C CA . GLU A 1 375 ? 25.786 -0.917 -11.853 1.00 23.85 398 GLU A CA 1
ATOM 2754 C C . GLU A 1 375 ? 26.871 -1.990 -11.853 1.00 24.41 398 GLU A C 1
ATOM 2755 O O . GLU A 1 375 ? 27.239 -2.470 -10.782 1.00 24.93 398 GLU A O 1
ATOM 2761 N N . VAL A 1 376 ? 27.301 -2.368 -13.057 1.00 23.34 399 VAL A N 1
ATOM 2762 C CA . VAL A 1 376 ? 28.341 -3.419 -13.272 1.00 24.00 399 VAL A CA 1
ATOM 2763 C C . VAL A 1 376 ? 29.622 -2.875 -12.633 1.00 25.10 399 VAL A C 1
ATOM 2764 O O . VAL A 1 376 ? 29.935 -1.700 -12.852 1.00 25.30 399 VAL A O 1
ATOM 2768 N N . THR A 1 377 ? 30.295 -3.665 -11.814 1.00 25.61 400 THR A N 1
ATOM 2769 C CA . THR A 1 377 ? 31.513 -3.227 -11.096 1.00 27.37 400 THR A CA 1
ATOM 2770 C C . THR A 1 377 ? 32.716 -3.379 -12.030 1.00 28.09 400 THR A C 1
ATOM 2771 O O . THR A 1 377 ? 32.637 -4.085 -13.041 1.00 28.50 400 THR A O 1
ATOM 2775 N N . PRO A 1 378 ? 33.839 -2.667 -11.763 1.00 29.84 401 PRO A N 1
ATOM 2776 C CA . PRO A 1 378 ? 35.064 -2.898 -12.524 1.00 30.15 401 PRO A CA 1
ATOM 2777 C C . PRO A 1 378 ? 35.406 -4.401 -12.610 1.00 30.09 401 PRO A C 1
ATOM 2778 O O . PRO A 1 378 ? 35.745 -4.862 -13.706 1.00 29.90 401 PRO A O 1
ATOM 2782 N N . GLU A 1 379 ? 35.307 -5.149 -11.501 1.00 30.82 402 GLU A N 1
ATOM 2783 C CA . GLU A 1 379 ? 35.694 -6.586 -11.529 1.00 31.76 402 GLU A CA 1
ATOM 2784 C C . GLU A 1 379 ? 34.801 -7.364 -12.491 1.00 29.59 402 GLU A C 1
ATOM 2785 O O . GLU A 1 379 ? 35.335 -8.201 -13.241 1.00 30.38 402 GLU A O 1
ATOM 2791 N N . GLU A 1 380 ? 33.488 -7.139 -12.436 1.00 28.78 403 GLU A N 1
ATOM 2792 C CA . GLU A 1 380 ? 32.538 -7.824 -13.347 1.00 28.14 403 GLU A CA 1
ATOM 2793 C C . GLU A 1 380 ? 32.922 -7.473 -14.783 1.00 27.80 403 GLU A C 1
ATOM 2794 O O . GLU A 1 380 ? 32.926 -8.384 -15.650 1.00 27.03 403 GLU A O 1
ATOM 2800 N N . LYS A 1 381 ? 33.154 -6.183 -15.033 1.00 28.71 404 LYS A N 1
ATOM 2801 C CA . LYS A 1 381 ? 33.420 -5.681 -16.403 1.00 30.91 404 LYS A CA 1
ATOM 2802 C C . LYS A 1 381 ? 34.692 -6.354 -16.926 1.00 32.11 404 LYS A C 1
ATOM 2803 O O . LYS A 1 381 ? 34.664 -6.899 -18.043 1.00 31.82 404 LYS A O 1
ATOM 2809 N N . GLU A 1 382 ? 35.768 -6.303 -16.148 1.00 32.98 405 GLU A N 1
ATOM 2810 C CA . GLU A 1 382 ? 37.114 -6.717 -16.625 1.00 35.39 405 GLU A CA 1
ATOM 2811 C C . GLU A 1 382 ? 37.178 -8.242 -16.702 1.00 34.90 405 GLU A C 1
ATOM 2812 O O . GLU A 1 382 ? 37.813 -8.738 -17.657 1.00 35.38 405 GLU A O 1
ATOM 2818 N N . SER A 1 383 ? 36.535 -8.952 -15.767 1.00 33.72 406 SER A N 1
ATOM 2819 C CA . SER A 1 383 ? 36.496 -10.438 -15.697 1.00 34.16 406 SER A CA 1
ATOM 2820 C C . SER A 1 383 ? 35.476 -10.993 -16.701 1.00 34.05 406 SER A C 1
ATOM 2821 O O . SER A 1 383 ? 35.579 -12.194 -17.031 1.00 33.92 406 SER A O 1
ATOM 2824 N N . LYS A 1 384 ? 34.539 -10.155 -17.160 1.00 32.81 407 LYS A N 1
ATOM 2825 C CA . LYS A 1 384 ? 33.439 -10.499 -18.096 1.00 33.05 407 LYS A CA 1
ATOM 2826 C C . LYS A 1 384 ? 32.489 -11.495 -17.440 1.00 31.82 407 LYS A C 1
ATOM 2827 O O . LYS A 1 384 ? 31.934 -12.363 -18.138 1.00 31.03 407 LYS A O 1
ATOM 2833 N N . LYS A 1 385 ? 32.268 -11.386 -16.137 1.00 31.63 408 LYS A N 1
ATOM 2834 C CA . LYS A 1 385 ? 31.400 -12.353 -15.441 1.00 31.52 408 LYS A CA 1
ATOM 2835 C C . LYS A 1 385 ? 30.524 -11.601 -14.432 1.00 30.28 408 LYS A C 1
ATOM 2836 O O . LYS A 1 385 ? 31.082 -10.759 -13.684 1.00 29.96 408 LYS A O 1
ATOM 2842 N N . THR A 1 386 ? 29.227 -11.920 -14.406 1.00 26.88 409 THR A N 1
ATOM 2843 C CA . THR A 1 386 ? 28.240 -11.400 -13.435 1.00 25.90 409 THR A CA 1
ATOM 2844 C C . THR A 1 386 ? 28.593 -11.914 -12.031 1.00 27.50 409 THR A C 1
ATOM 2845 O O . THR A 1 386 ? 28.766 -13.161 -11.866 1.00 27.69 409 THR A O 1
ATOM 2849 N N . LYS A 1 387 ? 28.682 -10.992 -11.080 1.00 28.16 410 LYS A N 1
ATOM 2850 C CA . LYS A 1 387 ? 28.793 -11.303 -9.634 1.00 30.29 410 LYS A CA 1
ATOM 2851 C C . LYS A 1 387 ? 27.538 -10.846 -8.881 1.00 29.83 410 LYS A C 1
ATOM 2852 O O . LYS A 1 387 ? 27.237 -11.444 -7.852 1.00 33.99 410 LYS A O 1
ATOM 2858 N N . HIS A 1 388 ? 26.793 -9.850 -9.364 1.00 27.71 411 HIS A N 1
ATOM 2859 C CA . HIS A 1 388 ? 25.724 -9.181 -8.592 1.00 26.83 411 HIS A CA 1
ATOM 2860 C C . HIS A 1 388 ? 24.390 -9.346 -9.319 1.00 25.40 411 HIS A C 1
ATOM 2861 O O . HIS A 1 388 ? 24.397 -9.398 -10.566 1.00 23.94 411 HIS A O 1
ATOM 2868 N N . ASP A 1 389 ? 23.307 -9.445 -8.554 1.00 25.23 412 ASP A N 1
ATOM 2869 C CA . ASP A 1 389 ? 21.933 -9.588 -9.106 1.00 24.93 412 ASP A CA 1
ATOM 2870 C C . ASP A 1 389 ? 21.503 -8.209 -9.613 1.00 23.81 412 ASP A C 1
ATOM 2871 O O . ASP A 1 389 ? 21.502 -7.249 -8.808 1.00 24.47 412 ASP A O 1
ATOM 2876 N N . ARG A 1 390 ? 21.170 -8.134 -10.893 1.00 22.38 413 ARG A N 1
ATOM 2877 C CA . ARG A 1 390 ? 20.650 -6.903 -11.534 1.00 21.18 413 ARG A CA 1
ATOM 2878 C C . ARG A 1 390 ? 19.789 -7.342 -12.702 1.00 19.87 413 ARG A C 1
ATOM 2879 O O . ARG A 1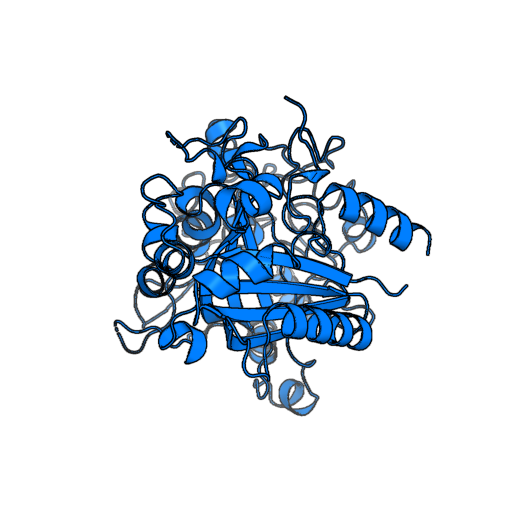 390 ? 19.937 -8.488 -13.161 1.00 19.99 413 ARG A O 1
ATOM 2887 N N . GLY A 1 391 ? 18.904 -6.473 -13.131 1.00 19.55 414 GLY A N 1
ATOM 2888 C CA . GLY A 1 391 ? 18.055 -6.785 -14.298 1.00 19.05 414 GLY A CA 1
ATOM 2889 C C . GLY A 1 391 ? 16.886 -5.850 -14.374 1.00 18.28 414 GLY A C 1
ATOM 2890 O O . GLY A 1 391 ? 17.047 -4.631 -14.163 1.00 18.80 414 GLY A O 1
ATOM 2891 N N . LEU A 1 392 ? 15.771 -6.398 -14.819 1.00 18.45 415 LEU A N 1
ATOM 2892 C CA . LEU A 1 392 ? 14.537 -5.648 -15.087 1.00 17.59 415 LEU A CA 1
ATOM 2893 C C . LEU A 1 392 ? 13.426 -6.218 -14.220 1.00 17.67 415 LEU A C 1
ATOM 2894 O O . LEU A 1 392 ? 13.221 -7.445 -14.233 1.00 18.45 415 LEU A O 1
ATOM 2899 N N . LEU A 1 393 ? 12.732 -5.348 -13.522 1.00 17.31 416 LEU A N 1
ATOM 2900 C CA . LEU A 1 393 ? 11.412 -5.648 -12.925 1.00 17.93 416 LEU A CA 1
ATOM 2901 C C . LEU A 1 393 ? 10.430 -5.316 -14.029 1.00 17.26 416 LEU A C 1
ATOM 2902 O O . LEU A 1 393 ? 10.066 -4.112 -14.255 1.00 17.61 416 LEU A O 1
ATOM 2907 N N . PHE A 1 394 ? 10.102 -6.358 -14.789 1.00 17.41 417 PHE A N 1
ATOM 2908 C CA . PHE A 1 394 ? 9.228 -6.227 -15.966 1.00 16.98 417 PHE A CA 1
ATOM 2909 C C . PHE A 1 394 ? 7.799 -6.141 -15.457 1.00 16.33 417 PHE A C 1
ATOM 2910 O O . PHE A 1 394 ? 7.355 -7.063 -14.760 1.00 17.10 417 PHE A O 1
ATOM 2918 N N . VAL A 1 395 ? 7.068 -5.102 -15.878 1.00 16.22 418 VAL A N 1
ATOM 2919 C CA . VAL A 1 395 ? 5.625 -4.973 -15.569 1.00 16.17 418 VAL A CA 1
ATOM 2920 C C . VAL A 1 395 ? 4.915 -4.633 -16.865 1.00 15.92 418 VAL A C 1
ATOM 2921 O O . VAL A 1 395 ? 5.346 -3.679 -17.534 1.00 17.42 418 VAL A O 1
ATOM 2925 N N . CYS A 1 396 ? 3.826 -5.311 -17.173 1.00 15.30 419 CYS A N 1
ATOM 2926 C CA . CYS A 1 396 ? 2.996 -4.848 -18.281 1.00 15.81 419 CYS A CA 1
ATOM 2927 C C . CYS A 1 396 ? 1.537 -4.987 -17.895 1.00 15.63 419 CYS A C 1
ATOM 2928 O O . CYS A 1 396 ? 1.203 -5.839 -17.049 1.00 15.96 419 CYS A O 1
ATOM 2931 N N . TYR A 1 397 ? 0.735 -4.150 -18.533 1.00 15.57 420 TYR A N 1
ATOM 2932 C CA . TYR A 1 397 ? -0.731 -4.092 -18.352 1.00 15.77 420 TYR A CA 1
ATOM 2933 C C . TYR A 1 397 ? -1.427 -4.444 -19.668 1.00 16.02 420 TYR A C 1
ATOM 2934 O O . TYR A 1 397 ? -0.986 -4.050 -20.753 1.00 16.75 420 TYR A O 1
ATOM 2943 N N . GLN A 1 398 ? -2.577 -5.094 -19.534 1.00 17.08 421 GLN A N 1
ATOM 2944 C CA . GLN A 1 398 ? -3.440 -5.542 -20.643 1.00 16.48 421 GLN A CA 1
ATOM 2945 C C . GLN A 1 398 ? -4.754 -5.987 -20.047 1.00 16.81 421 GLN A C 1
ATOM 2946 O O . GLN A 1 398 ? -4.801 -6.401 -18.878 1.00 16.58 421 GLN A O 1
ATOM 2952 N N . SER A 1 399 ? -5.797 -5.999 -20.857 1.00 16.51 422 SER A N 1
ATOM 2953 C CA . SER A 1 399 ? -7.103 -6.519 -20.416 1.00 17.05 422 SER A CA 1
ATOM 2954 C C . SER A 1 399 ? -7.117 -8.040 -20.497 1.00 17.75 422 SER A C 1
ATOM 2955 O O . SER A 1 399 ? -8.014 -8.615 -19.914 1.00 17.87 422 SER A O 1
ATOM 2958 N N . ASN A 1 400 ? -6.215 -8.633 -21.275 1.00 18.31 423 ASN A N 1
ATOM 2959 C CA . ASN A 1 400 ? -6.252 -10.080 -21.568 1.00 20.42 423 ASN A CA 1
ATOM 2960 C C . ASN A 1 400 ? -4.824 -10.623 -21.593 1.00 19.13 423 ASN A C 1
ATOM 2961 O O . ASN A 1 400 ? -4.086 -10.361 -22.571 1.00 18.43 423 ASN A O 1
ATOM 2966 N N . ILE A 1 401 ? -4.444 -11.366 -20.555 1.00 18.63 424 ILE A N 1
ATOM 2967 C CA . ILE A 1 401 ? -3.033 -11.836 -20.422 1.00 18.24 424 ILE A CA 1
ATOM 2968 C C . ILE A 1 401 ? -2.715 -12.760 -21.605 1.00 17.81 424 ILE A C 1
ATOM 2969 O O . ILE A 1 401 ? -1.594 -12.683 -22.161 1.00 17.94 424 ILE A O 1
ATOM 2974 N N . GLU A 1 402 ? -3.696 -13.565 -22.031 1.00 18.77 425 GLU A N 1
ATOM 2975 C CA . GLU A 1 402 ? -3.503 -14.539 -23.147 1.00 19.82 425 GLU A CA 1
ATOM 2976 C C . GLU A 1 402 ? -3.183 -13.812 -24.438 1.00 19.38 425 GLU A C 1
ATOM 2977 O O . GLU A 1 402 ? -2.412 -14.315 -25.245 1.00 20.02 425 GLU A O 1
ATOM 2983 N N . ASN A 1 403 ? -3.768 -12.650 -24.634 1.00 19.93 426 ASN A N 1
ATOM 2984 C CA . ASN A 1 403 ? -3.629 -11.901 -25.900 1.00 19.99 426 ASN A CA 1
ATOM 2985 C C . ASN A 1 403 ? -2.361 -11.054 -25.911 1.00 20.26 426 ASN A C 1
ATOM 2986 O O . ASN A 1 403 ? -1.864 -10.757 -27.014 1.00 20.97 426 ASN A O 1
ATOM 2991 N N . GLY A 1 404 ? -1.915 -10.612 -24.730 1.00 19.25 427 GLY A N 1
ATOM 2992 C CA . GLY A 1 404 ? -0.771 -9.710 -24.540 1.00 18.48 427 GLY A CA 1
ATOM 2993 C C . GLY A 1 404 ? 0.489 -10.434 -24.162 1.00 18.39 427 GLY A C 1
ATOM 2994 O O . GLY A 1 404 ? 1.056 -11.149 -25.034 1.00 19.90 427 GLY A O 1
ATOM 2995 N N . PHE A 1 405 ? 0.933 -10.266 -22.921 1.00 18.16 428 PHE A N 1
ATOM 2996 C CA . PHE A 1 405 ? 2.200 -10.838 -22.420 1.00 17.40 428 PHE A CA 1
ATOM 2997 C C . PHE A 1 405 ? 2.382 -12.287 -22.923 1.00 17.45 428 PHE A C 1
ATOM 2998 O O . PHE A 1 405 ? 3.448 -12.616 -23.451 1.00 17.07 428 PHE A O 1
ATOM 3006 N N . GLN A 1 406 ? 1.417 -13.165 -22.692 1.00 17.69 429 GLN A N 1
ATOM 3007 C CA . GLN A 1 406 ? 1.619 -14.612 -22.999 1.00 17.90 429 GLN A CA 1
ATOM 3008 C C . GLN A 1 406 ? 1.829 -14.824 -24.506 1.00 18.46 429 GLN A C 1
ATOM 3009 O O . GLN A 1 406 ? 2.640 -15.682 -24.897 1.00 18.37 429 GLN A O 1
ATOM 3015 N N . PHE A 1 407 ? 1.060 -14.132 -25.329 1.00 18.27 430 PHE A N 1
ATOM 3016 C CA . PHE A 1 407 ? 1.123 -14.294 -26.796 1.00 18.71 430 PHE A CA 1
ATOM 3017 C C . PHE A 1 407 ? 2.485 -13.807 -27.285 1.00 18.20 430 PHE A C 1
ATOM 3018 O O . PHE A 1 407 ? 3.156 -14.478 -28.080 1.00 17.06 430 PHE A O 1
ATOM 3026 N N . ILE A 1 408 ? 2.884 -12.614 -26.838 1.00 17.25 431 ILE A N 1
ATOM 3027 C CA . ILE A 1 408 ? 4.180 -12.002 -27.196 1.00 16.38 431 ILE A CA 1
ATOM 3028 C C . ILE A 1 408 ? 5.306 -12.938 -26.817 1.00 16.77 431 ILE A C 1
ATOM 3029 O O . ILE A 1 408 ? 6.165 -13.230 -27.704 1.00 17.65 431 ILE A O 1
ATOM 3034 N N . GLN A 1 409 ? 5.320 -13.431 -25.583 1.00 16.74 432 GLN A N 1
ATOM 3035 C CA . GLN A 1 409 ? 6.413 -14.320 -25.154 1.00 17.04 432 GLN A CA 1
ATOM 3036 C C . GLN A 1 409 ? 6.378 -15.621 -25.962 1.00 17.98 432 GLN A C 1
ATOM 3037 O O . GLN A 1 409 ? 7.412 -16.041 -26.496 1.00 18.25 432 GLN A O 1
ATOM 3043 N N . LYS A 1 410 ? 5.237 -16.288 -25.999 1.00 18.14 433 LYS A N 1
ATOM 3044 C CA . LYS A 1 410 ? 5.181 -17.706 -26.404 1.00 18.27 433 LYS A CA 1
ATOM 3045 C C . LYS A 1 410 ? 4.953 -17.875 -27.915 1.00 18.47 433 LYS A C 1
ATOM 3046 O O . LYS A 1 410 ? 5.570 -18.794 -28.483 1.00 19.34 433 LYS A O 1
ATOM 3052 N N . SER A 1 411 ? 4.078 -17.097 -28.539 1.00 18.43 434 SER A N 1
ATOM 3053 C CA . SER A 1 411 ? 3.786 -17.196 -29.992 1.00 18.79 434 SER A CA 1
ATOM 3054 C C . SER A 1 411 ? 4.825 -16.468 -30.853 1.00 17.98 434 SER A C 1
ATOM 3055 O O . SER A 1 411 ? 4.950 -16.837 -32.015 1.00 18.43 434 SER A O 1
ATOM 3058 N N . TRP A 1 412 ? 5.504 -15.453 -30.316 1.00 17.85 435 TRP A N 1
ATOM 3059 C CA . TRP A 1 412 ? 6.386 -14.570 -31.097 1.00 17.96 435 TRP A CA 1
ATOM 3060 C C . TRP A 1 412 ? 7.837 -14.753 -30.642 1.00 17.48 435 TRP A C 1
ATOM 3061 O O . TRP A 1 412 ? 8.621 -15.347 -31.413 1.00 17.99 435 TRP A O 1
ATOM 3072 N N . ALA A 1 413 ? 8.200 -14.287 -29.458 1.00 17.19 436 ALA A N 1
ATOM 3073 C CA . ALA A 1 413 ? 9.604 -14.320 -28.986 1.00 17.77 436 ALA A CA 1
ATOM 3074 C C . ALA A 1 413 ? 10.162 -15.749 -29.001 1.00 17.73 436 ALA A C 1
ATOM 3075 O O . ALA A 1 413 ? 11.326 -15.946 -29.408 1.00 18.36 436 ALA A O 1
ATOM 3077 N N . ASN A 1 414 ? 9.373 -16.732 -28.557 1.00 17.98 437 ASN A N 1
ATOM 3078 C CA . ASN A 1 414 ? 9.816 -18.147 -28.446 1.00 18.35 437 ASN A CA 1
ATOM 3079 C C . ASN A 1 414 ? 9.636 -18.954 -29.739 1.00 19.06 437 ASN A C 1
ATOM 3080 O O . ASN A 1 414 ? 9.836 -20.175 -29.693 1.00 19.51 437 ASN A O 1
ATOM 3085 N N . ASN A 1 415 ? 9.185 -18.325 -30.823 1.00 18.95 438 ASN A N 1
ATOM 3086 C CA . ASN A 1 415 ? 8.815 -19.053 -32.039 1.00 19.83 438 ASN A CA 1
ATOM 3087 C C . ASN A 1 415 ? 9.843 -18.749 -33.110 1.00 18.88 438 ASN A C 1
ATOM 3088 O O . ASN A 1 415 ? 9.850 -17.637 -33.649 1.00 18.16 438 ASN A O 1
ATOM 3093 N N . PRO A 1 416 ? 10.745 -19.698 -33.433 1.00 19.14 439 PRO A N 1
ATOM 3094 C CA . PRO A 1 416 ? 11.820 -19.430 -34.400 1.00 19.30 439 PRO A CA 1
ATOM 3095 C C . PRO A 1 416 ? 11.326 -19.256 -35.844 1.00 19.45 439 PRO A C 1
ATOM 3096 O O . PRO A 1 416 ? 12.140 -18.877 -36.715 1.00 19.07 439 PRO A O 1
ATOM 3100 N N . ASN A 1 417 ? 10.055 -19.540 -36.098 1.00 19.91 440 ASN A N 1
ATOM 3101 C CA . ASN A 1 417 ? 9.510 -19.481 -37.479 1.00 20.71 440 ASN A CA 1
ATOM 3102 C C . ASN A 1 417 ? 8.443 -18.416 -37.619 1.00 20.97 440 ASN A C 1
ATOM 3103 O O . ASN A 1 417 ? 7.896 -18.262 -38.732 1.00 20.69 440 ASN A O 1
ATOM 3108 N N . PHE A 1 418 ? 8.247 -17.592 -36.599 1.00 21.04 441 PHE A N 1
ATOM 3109 C CA . PHE A 1 418 ? 7.453 -16.352 -36.725 1.00 21.15 441 PHE A CA 1
ATOM 3110 C C . PHE A 1 418 ? 8.289 -15.312 -37.467 1.00 21.34 441 PHE A C 1
ATOM 3111 O O . PHE A 1 418 ? 9.502 -15.337 -37.344 1.00 23.25 441 PHE A O 1
ATOM 3119 N N . PRO A 1 419 ? 7.754 -14.381 -38.283 1.00 21.03 442 PRO A N 1
ATOM 3120 C CA . PRO A 1 419 ? 6.348 -14.315 -38.706 1.00 21.24 442 PRO A CA 1
ATOM 3121 C C . PRO A 1 419 ? 6.076 -15.009 -40.038 1.00 22.37 442 PRO A C 1
ATOM 3122 O O . PRO A 1 419 ? 6.969 -15.175 -40.883 1.00 23.17 442 PRO A O 1
ATOM 3126 N N . PRO A 1 420 ? 4.827 -15.440 -40.294 1.00 23.57 443 PRO A N 1
ATOM 3127 C CA . PRO A 1 420 ? 4.531 -16.157 -41.539 1.00 24.11 443 PRO A CA 1
ATOM 3128 C C . PRO A 1 420 ? 4.632 -15.269 -42.788 1.00 23.87 443 PRO A C 1
ATOM 3129 O O . PRO A 1 420 ? 4.589 -15.818 -43.877 1.00 24.47 443 PRO A O 1
ATOM 3133 N N . SER A 1 421 ? 4.673 -13.937 -42.628 1.00 21.59 444 SER A N 1
ATOM 3134 C CA . SER A 1 421 ? 4.800 -13.000 -43.770 1.00 21.27 444 SER A CA 1
ATOM 3135 C C . SER A 1 421 ? 6.221 -13.080 -44.350 1.00 21.24 444 SER A C 1
ATOM 3136 O O . SER A 1 421 ? 6.460 -12.595 -45.471 1.00 21.38 444 SER A O 1
ATOM 3139 N N . LYS A 1 422 ? 7.159 -13.689 -43.624 1.00 19.97 445 LYS A N 1
ATOM 3140 C CA . LYS A 1 422 ? 8.553 -13.867 -44.129 1.00 19.80 445 LYS A CA 1
ATOM 3141 C C . LYS A 1 422 ? 8.560 -14.773 -45.357 1.00 19.56 445 LYS A C 1
ATOM 3142 O O . LYS A 1 422 ? 7.638 -15.543 -45.613 1.00 19.50 445 LYS A O 1
ATOM 3148 N N . PRO A 1 423 ? 9.651 -14.754 -46.164 1.00 19.49 446 PRO A N 1
ATOM 3149 C CA . PRO A 1 423 ? 9.835 -15.717 -47.225 1.00 19.87 446 PRO A CA 1
ATOM 3150 C C . PRO A 1 423 ? 9.948 -17.114 -46.626 1.00 19.34 446 PRO A C 1
ATOM 3151 O O . PRO A 1 423 ? 10.602 -17.305 -45.604 1.00 19.91 446 PRO A O 1
ATOM 3155 N N . ASN A 1 424 ? 9.352 -18.078 -47.314 1.00 19.90 447 ASN A N 1
ATOM 3156 C CA . ASN A 1 424 ? 9.352 -19.479 -46.804 1.00 19.85 447 ASN A CA 1
ATOM 3157 C C . ASN A 1 424 ? 10.752 -19.978 -46.441 1.00 20.82 447 ASN A C 1
ATOM 3158 O O . ASN A 1 424 ? 10.855 -20.698 -45.436 1.00 20.59 447 ASN A O 1
ATOM 3163 N N . PRO A 1 425 ? 11.836 -19.751 -47.230 1.00 20.67 448 PRO A N 1
ATOM 3164 C CA . PRO A 1 425 ? 13.164 -20.267 -46.855 1.00 21.39 448 PRO A CA 1
ATOM 3165 C C . PRO A 1 425 ? 13.791 -19.670 -45.595 1.00 22.02 448 PRO A C 1
ATOM 3166 O O . PRO A 1 425 ? 14.810 -20.221 -45.128 1.00 22.21 448 PRO A O 1
ATOM 3170 N N . VAL A 1 426 ? 13.221 -18.581 -45.057 1.00 20.88 449 VAL A N 1
ATOM 3171 C CA . VAL A 1 426 ? 13.858 -17.872 -43.919 1.00 20.65 449 VAL A CA 1
ATOM 3172 C C . VAL A 1 426 ? 13.446 -18.523 -42.600 1.00 20.74 449 VAL A C 1
ATOM 3173 O O . VAL A 1 426 ? 12.258 -18.773 -42.413 1.00 20.34 449 VAL A O 1
ATOM 3177 N N A THR A 1 427 ? 14.397 -18.809 -41.713 0.50 20.96 450 THR A N 1
ATOM 3178 N N B THR A 1 427 ? 14.446 -18.716 -41.741 0.50 21.64 450 THR A N 1
ATOM 3179 C CA A THR A 1 427 ? 14.116 -19.167 -40.292 0.50 21.12 450 THR A CA 1
ATOM 3180 C CA B THR A 1 427 ? 14.348 -19.166 -40.329 0.50 22.29 450 THR A CA 1
ATOM 3181 C C A THR A 1 427 ? 14.694 -18.099 -39.370 0.50 20.93 450 THR A C 1
ATOM 3182 C C B THR A 1 427 ? 14.771 -18.015 -39.408 0.50 21.61 450 THR A C 1
ATOM 3183 O O A THR A 1 427 ? 15.883 -18.138 -39.062 0.50 21.33 450 THR A O 1
ATOM 3184 O O B THR A 1 427 ? 15.960 -17.856 -39.142 0.50 21.87 450 THR A O 1
ATOM 3191 N N . PRO A 1 428 ? 13.871 -17.125 -38.931 1.00 20.64 451 PRO A N 1
ATOM 3192 C CA . PRO A 1 428 ? 14.322 -16.004 -38.095 1.00 20.37 451 PRO A CA 1
ATOM 3193 C C . PRO A 1 428 ? 15.061 -16.393 -36.814 1.00 20.30 451 PRO A C 1
ATOM 3194 O O . PRO A 1 428 ? 16.080 -15.783 -36.495 1.00 20.65 451 PRO A O 1
ATOM 3198 N N . GLY A 1 429 ? 14.572 -17.424 -36.128 1.00 19.10 452 GLY A N 1
ATOM 3199 C CA . GLY A 1 429 ? 15.148 -17.819 -34.841 1.00 20.00 452 GLY A CA 1
ATOM 3200 C C . GLY A 1 429 ? 14.480 -17.095 -33.680 1.00 19.49 452 GLY A C 1
ATOM 3201 O O . GLY A 1 429 ? 13.373 -16.557 -33.804 1.00 18.61 452 GLY A O 1
ATOM 3202 N N . PHE A 1 430 ? 15.144 -17.104 -32.546 1.00 19.26 453 PHE A N 1
ATOM 3203 C CA . PHE A 1 430 ? 14.589 -16.640 -31.251 1.00 19.22 453 PHE A CA 1
ATOM 3204 C C . PHE A 1 430 ? 14.892 -15.168 -31.060 1.00 18.53 453 PHE A C 1
ATOM 3205 O O . PHE A 1 430 ? 15.960 -14.670 -31.432 1.00 19.32 453 PHE A O 1
ATOM 3213 N N . ASP A 1 431 ? 14.015 -14.510 -30.324 1.00 18.39 454 ASP A N 1
ATOM 3214 C CA . ASP A 1 431 ? 14.299 -13.193 -29.709 1.00 17.45 454 ASP A CA 1
ATOM 3215 C C . ASP A 1 431 ? 15.565 -13.379 -28.874 1.00 18.64 454 ASP A C 1
ATOM 3216 O O . ASP A 1 431 ? 15.594 -14.230 -27.970 1.00 17.58 454 ASP A O 1
ATOM 3221 N N . PRO A 1 432 ? 16.668 -12.686 -29.212 1.00 17.79 455 PRO A N 1
ATOM 3222 C CA . PRO A 1 432 ? 17.926 -12.929 -28.509 1.00 19.14 455 PRO A CA 1
ATOM 3223 C C . PRO A 1 432 ? 17.960 -12.373 -27.078 1.00 20.22 455 PRO A C 1
ATOM 3224 O O . PRO A 1 432 ? 18.820 -12.804 -26.268 1.00 22.99 455 PRO A O 1
ATOM 3228 N N . ILE A 1 433 ? 16.992 -11.505 -26.741 1.00 19.40 456 ILE A N 1
ATOM 3229 C CA . ILE A 1 433 ? 16.886 -10.890 -25.400 1.00 19.71 456 ILE A CA 1
ATOM 3230 C C . ILE A 1 433 ? 16.057 -11.785 -24.477 1.00 18.98 456 ILE A C 1
ATOM 3231 O O . ILE A 1 433 ? 16.582 -12.105 -23.419 1.00 19.60 456 ILE A O 1
ATOM 3236 N N . ILE A 1 434 ? 14.835 -12.167 -24.869 1.00 18.50 457 ILE A N 1
ATOM 3237 C CA . ILE A 1 434 ? 13.856 -12.853 -23.993 1.00 19.02 457 ILE A CA 1
ATOM 3238 C C . ILE A 1 434 ? 13.451 -14.224 -24.538 1.00 18.77 457 ILE A C 1
ATOM 3239 O O . ILE A 1 434 ? 12.725 -14.918 -23.821 1.00 17.89 457 ILE A O 1
ATOM 3244 N N . GLY A 1 435 ? 13.864 -14.602 -25.752 1.00 18.93 458 GLY A N 1
ATOM 3245 C CA . GLY A 1 435 ? 13.383 -15.845 -26.382 1.00 18.95 458 GLY A CA 1
ATOM 3246 C C . GLY A 1 435 ? 13.859 -17.056 -25.614 1.00 20.39 458 GLY A C 1
ATOM 3247 O O . GLY A 1 435 ? 15.057 -17.099 -25.280 1.00 20.92 458 GLY A O 1
ATOM 3248 N N . GLN A 1 436 ? 12.965 -18.012 -25.372 1.00 20.21 459 GLN A N 1
ATOM 3249 C CA . GLN A 1 436 ? 13.290 -19.259 -24.613 1.00 21.34 459 GLN A CA 1
ATOM 3250 C C . GLN A 1 436 ? 12.838 -20.475 -25.404 1.00 23.62 459 GLN A C 1
ATOM 3251 O O . GLN A 1 436 ? 11.672 -20.450 -25.892 1.00 22.56 459 GLN A O 1
ATOM 3257 N N . ALA A 1 437 ? 13.712 -21.488 -25.486 1.00 26.51 460 ALA A N 1
ATOM 3258 C CA . ALA A 1 437 ? 13.485 -22.741 -26.253 1.00 30.46 460 ALA A CA 1
ATOM 3259 C C . ALA A 1 437 ? 12.701 -23.746 -25.409 1.00 34.83 460 ALA A C 1
ATOM 3260 O O . ALA A 1 437 ? 12.561 -23.544 -24.187 1.00 34.06 460 ALA A O 1
ATOM 3262 N N . ALA A 1 438 ? 12.116 -24.736 -26.089 1.00 41.72 461 ALA A N 1
ATOM 3263 C CA . ALA A 1 438 ? 11.069 -25.642 -25.555 1.00 48.03 461 ALA A CA 1
ATOM 3264 C C . ALA A 1 438 ? 11.653 -26.575 -24.486 1.00 52.28 461 ALA A C 1
ATOM 3265 O O . ALA A 1 438 ? 10.960 -26.809 -23.479 1.00 56.00 461 ALA A O 1
ATOM 3267 N N . ASN A 1 439 ? 12.863 -27.103 -24.691 1.00 58.66 462 ASN A N 1
ATOM 3268 C CA . ASN A 1 439 ? 13.504 -28.015 -23.701 1.00 63.70 462 ASN A CA 1
ATOM 3269 C C . ASN A 1 439 ? 14.608 -27.267 -22.950 1.00 64.51 462 ASN A C 1
ATOM 3270 O O . ASN A 1 439 ? 15.081 -26.234 -23.452 1.00 58.69 462 ASN A O 1
ATOM 3275 N N . ASN A 1 440 ? 14.935 -27.823 -21.780 1.00 67.44 463 ASN A N 1
ATOM 3276 C CA . ASN A 1 440 ? 16.002 -27.282 -20.906 1.00 69.50 463 ASN A CA 1
ATOM 3277 C C . ASN A 1 440 ? 17.259 -27.146 -21.752 1.00 69.20 463 ASN A C 1
ATOM 3278 O O . ASN A 1 440 ? 18.008 -26.209 -21.533 1.00 63.68 463 ASN A O 1
ATOM 3283 N N . ASP A 1 441 ? 17.351 -27.948 -22.813 1.00 72.13 464 ASP A N 1
ATOM 3284 C CA . ASP A 1 441 ? 18.455 -27.845 -23.800 1.00 76.02 464 ASP A CA 1
ATOM 3285 C C . ASP A 1 441 ? 18.068 -26.623 -24.654 1.00 74.56 464 ASP A C 1
ATOM 3286 O O . ASP A 1 441 ? 17.427 -26.756 -25.716 1.00 79.58 464 ASP A O 1
ATOM 3291 N N . GLY A 1 442 ? 18.426 -25.436 -24.191 1.00 63.67 465 GLY A N 1
ATOM 3292 C CA . GLY A 1 442 ? 17.949 -24.251 -24.903 1.00 60.50 465 GLY A CA 1
ATOM 3293 C C . GLY A 1 442 ? 18.873 -23.831 -26.007 1.00 52.50 465 GLY A C 1
ATOM 3294 O O . GLY A 1 442 ? 19.322 -22.713 -25.928 1.00 61.77 465 GLY A O 1
ATOM 3295 N N . ALA A 1 443 ? 19.117 -24.677 -26.999 1.00 48.53 466 ALA A N 1
ATOM 3296 C CA . ALA A 1 443 ? 19.935 -24.223 -28.135 1.00 44.65 466 ALA A CA 1
ATOM 3297 C C . ALA A 1 443 ? 19.074 -23.207 -28.889 1.00 41.31 466 ALA A C 1
ATOM 3298 O O . ALA A 1 443 ? 17.943 -23.501 -29.216 1.00 40.54 466 ALA A O 1
ATOM 3300 N N . ARG A 1 444 ? 19.596 -22.014 -29.049 1.00 36.48 467 ARG A N 1
ATOM 3301 C CA . ARG A 1 444 ? 18.858 -20.914 -29.709 1.00 32.43 467 ARG A CA 1
ATOM 3302 C C . ARG A 1 444 ? 19.754 -20.399 -30.827 1.00 29.35 467 ARG A C 1
ATOM 3303 O O . ARG A 1 444 ? 20.964 -20.294 -30.631 1.00 29.09 467 ARG A O 1
ATOM 3311 N N . THR A 1 445 ? 19.164 -20.120 -31.967 1.00 27.34 468 THR A N 1
ATOM 3312 C CA . THR A 1 445 ? 19.861 -19.504 -33.110 1.00 27.48 468 THR A CA 1
ATOM 3313 C C . THR A 1 445 ? 19.094 -18.248 -33.501 1.00 24.66 468 THR A C 1
ATOM 3314 O O . THR A 1 445 ? 17.897 -18.099 -33.161 1.00 22.19 468 THR A O 1
ATOM 3318 N N . MET A 1 446 ? 19.752 -17.394 -34.253 1.00 23.39 469 MET A N 1
ATOM 3319 C CA . MET A 1 446 ? 19.088 -16.200 -34.825 1.00 23.94 469 MET A CA 1
ATOM 3320 C C . MET A 1 446 ? 19.696 -15.943 -36.187 1.00 23.86 469 MET A C 1
ATOM 3321 O O . MET A 1 446 ? 20.915 -15.912 -36.258 1.00 25.26 469 MET A O 1
ATOM 3326 N N . SER A 1 447 ? 18.858 -15.789 -37.202 1.00 22.54 470 SER A N 1
ATOM 3327 C CA . SER A 1 447 ? 19.287 -15.449 -38.566 1.00 23.33 470 SER A CA 1
ATOM 3328 C C . SER A 1 447 ? 19.210 -13.934 -38.737 1.00 21.96 470 SER A C 1
ATOM 3329 O O . SER A 1 447 ? 18.672 -13.266 -37.883 1.00 22.06 470 SER A O 1
ATOM 3332 N N . GLY A 1 448 ? 19.742 -13.454 -39.847 1.00 21.56 471 GLY A N 1
ATOM 3333 C CA . GLY A 1 448 ? 19.499 -12.096 -40.324 1.00 20.28 471 GLY A CA 1
ATOM 3334 C C . GLY A 1 448 ? 20.375 -11.049 -39.702 1.00 19.74 471 GLY A C 1
ATOM 3335 O O . GLY A 1 448 ? 20.193 -9.924 -40.096 1.00 19.71 471 GLY A O 1
ATOM 3336 N N . THR A 1 449 ? 21.281 -11.358 -38.755 1.00 20.03 472 THR A N 1
ATOM 3337 C CA . THR A 1 449 ? 22.027 -10.283 -38.063 1.00 20.52 472 THR A CA 1
ATOM 3338 C C . THR A 1 449 ? 23.062 -9.675 -39.006 1.00 20.89 472 THR A C 1
ATOM 3339 O O . THR A 1 449 ? 23.367 -8.497 -38.822 1.00 20.66 472 THR A O 1
ATOM 3343 N N . ASP A 1 450 ? 23.598 -10.444 -39.940 1.00 20.88 473 ASP A N 1
ATOM 3344 C CA . ASP A 1 450 ? 24.537 -9.882 -40.952 1.00 22.25 473 ASP A CA 1
ATOM 3345 C C . ASP A 1 450 ? 23.707 -9.410 -42.141 1.00 21.89 473 ASP A C 1
ATOM 3346 O O . ASP A 1 450 ? 23.166 -10.236 -42.856 1.00 21.99 473 ASP A O 1
ATOM 3351 N N . PRO A 1 451 ? 23.555 -8.099 -42.391 1.00 21.03 474 PRO A N 1
ATOM 3352 C CA . PRO A 1 451 ? 22.607 -7.643 -43.411 1.00 21.58 474 PRO A CA 1
ATOM 3353 C C . PRO A 1 451 ? 23.015 -8.069 -44.818 1.00 22.46 474 PRO A C 1
ATOM 3354 O O . PRO A 1 451 ? 22.163 -8.082 -45.699 1.00 22.86 474 PRO A O 1
ATOM 3358 N N . ASN A 1 452 ? 24.299 -8.367 -45.035 1.00 22.02 475 ASN A N 1
ATOM 3359 C CA . ASN A 1 452 ? 24.768 -8.761 -46.394 1.00 23.62 475 ASN A CA 1
ATOM 3360 C C . ASN A 1 452 ? 24.863 -10.278 -46.489 1.00 24.59 475 ASN A C 1
ATOM 3361 O O . ASN A 1 452 ? 25.215 -10.763 -47.617 1.00 24.90 475 ASN A O 1
ATOM 3366 N N . ASN A 1 453 ? 24.547 -11.014 -45.405 1.00 23.58 476 ASN A N 1
ATOM 3367 C CA . ASN A 1 453 ? 24.542 -12.505 -45.439 1.00 25.33 476 ASN A CA 1
ATOM 3368 C C . ASN A 1 453 ? 23.445 -12.992 -44.510 1.00 22.93 476 ASN A C 1
ATOM 3369 O O . ASN A 1 453 ? 23.742 -13.592 -43.511 1.00 23.77 476 ASN A O 1
ATOM 3374 N N . GLN A 1 454 ? 22.204 -12.681 -44.862 1.00 22.39 477 GLN A N 1
ATOM 3375 C CA . GLN A 1 454 ? 21.064 -12.791 -43.936 1.00 21.77 477 GLN A CA 1
ATOM 3376 C C . GLN A 1 454 ? 20.752 -14.262 -43.649 1.00 22.26 477 GLN A C 1
ATOM 3377 O O . GLN A 1 454 ? 20.099 -14.499 -42.659 1.00 22.54 477 GLN A O 1
ATOM 3383 N N . ALA A 1 455 ? 21.147 -15.218 -44.489 1.00 22.58 478 ALA A N 1
ATOM 3384 C CA . ALA A 1 455 ? 20.895 -16.651 -44.197 1.00 24.51 478 ALA A CA 1
ATOM 3385 C C . ALA A 1 455 ? 21.813 -17.181 -43.077 1.00 25.70 478 ALA A C 1
ATOM 3386 O O . ALA A 1 455 ? 21.458 -18.238 -42.487 1.00 27.04 478 ALA A O 1
ATOM 3388 N N . ASN A 1 456 ? 22.942 -16.532 -42.813 1.00 24.92 479 ASN A N 1
ATOM 3389 C CA . ASN A 1 456 ? 23.917 -16.988 -41.785 1.00 26.87 479 ASN A CA 1
ATOM 3390 C C . ASN A 1 456 ? 23.296 -16.953 -40.382 1.00 27.94 479 ASN A C 1
ATOM 3391 O O . ASN A 1 456 ? 22.750 -15.903 -39.941 1.00 27.32 479 ASN A O 1
ATOM 3396 N N . GLU A 1 457 ? 23.404 -18.079 -39.681 1.00 29.50 480 GLU A N 1
ATOM 3397 C CA . GLU A 1 457 ? 22.841 -18.270 -38.326 1.00 31.12 480 GLU A CA 1
ATOM 3398 C C . GLU A 1 457 ? 23.879 -17.808 -37.313 1.00 31.82 480 GLU A C 1
ATOM 3399 O O . GLU A 1 457 ? 25.084 -18.108 -37.459 1.00 33.44 480 GLU A O 1
ATOM 3405 N N . LEU A 1 458 ? 23.431 -17.112 -36.306 1.00 29.27 481 LEU A N 1
ATOM 3406 C CA . LEU A 1 458 ? 24.257 -16.785 -35.145 1.00 31.43 481 LEU A CA 1
ATOM 3407 C C . LEU A 1 458 ? 23.766 -17.690 -34.012 1.00 29.98 481 LEU A C 1
ATOM 3408 O O . LEU A 1 458 ? 22.566 -17.765 -33.756 1.00 27.69 481 LEU A O 1
ATOM 3413 N N . SER A 1 459 ? 24.638 -18.530 -33.497 1.00 31.19 482 SER A N 1
ATOM 3414 C CA . SER A 1 459 ? 24.315 -19.404 -32.354 1.00 32.75 482 SER A CA 1
ATOM 3415 C C . SER A 1 459 ? 24.321 -18.546 -31.087 1.00 33.32 482 SER A C 1
ATOM 3416 O O . SER A 1 459 ? 25.347 -17.921 -30.838 1.00 34.67 482 SER A O 1
ATOM 3419 N N . LEU A 1 460 ? 23.229 -18.486 -30.328 1.00 31.82 483 LEU A N 1
ATOM 3420 C CA . LEU A 1 460 ? 23.235 -17.708 -29.063 1.00 32.31 483 LEU A CA 1
ATOM 3421 C C . LEU A 1 460 ? 23.898 -18.590 -28.016 1.00 34.09 483 LEU A C 1
ATOM 3422 O O . LEU A 1 460 ? 23.977 -19.804 -28.209 1.00 32.63 483 LEU A O 1
ATOM 3427 N N . PRO A 1 461 ? 24.524 -18.010 -26.973 1.00 34.37 484 PRO A N 1
ATOM 3428 C CA . PRO A 1 461 ? 25.139 -18.819 -25.923 1.00 35.88 484 PRO A CA 1
ATOM 3429 C C . PRO A 1 461 ? 24.112 -19.734 -25.246 1.00 35.63 484 PRO A C 1
ATOM 3430 O O . PRO A 1 461 ? 22.995 -19.360 -25.139 1.00 33.76 484 PRO A O 1
ATOM 3434 N N . THR A 1 462 ? 24.566 -20.895 -24.762 1.00 39.53 485 THR A N 1
ATOM 3435 C CA . THR A 1 462 ? 23.772 -21.824 -23.925 1.00 39.78 485 THR A CA 1
ATOM 3436 C C . THR A 1 462 ? 23.268 -21.070 -22.700 1.00 36.00 485 THR A C 1
ATOM 3437 O O . THR A 1 462 ? 22.113 -21.219 -22.354 1.00 35.55 485 THR A O 1
ATOM 3441 N N . GLU A 1 463 ? 24.133 -20.262 -22.089 1.00 35.46 486 GLU A N 1
ATOM 3442 C CA . GLU A 1 463 ? 23.775 -19.430 -20.902 1.00 36.20 486 GLU A CA 1
ATOM 3443 C C . GLU A 1 463 ? 22.916 -18.259 -21.406 1.00 34.35 486 GLU A C 1
ATOM 3444 O O . GLU A 1 463 ? 23.404 -17.477 -22.241 1.00 33.26 486 GLU A O 1
ATOM 3450 N N . LEU A 1 464 ? 21.673 -18.155 -20.963 1.00 30.21 487 LEU A N 1
ATOM 3451 C CA . LEU A 1 464 ? 20.805 -17.037 -21.405 1.00 29.12 487 LEU A CA 1
ATOM 3452 C C . LEU A 1 464 ? 21.413 -15.702 -20.964 1.00 28.09 487 LEU A C 1
ATOM 3453 O O . LEU A 1 464 ? 22.054 -15.657 -19.922 1.00 29.82 487 LEU A O 1
ATOM 3458 N N . PHE A 1 465 ? 21.051 -14.623 -21.636 1.00 24.50 488 PHE A N 1
ATOM 3459 C CA . PHE A 1 465 ? 21.407 -13.254 -21.196 1.00 23.83 488 PHE A CA 1
ATOM 3460 C C . PHE A 1 465 ? 20.420 -12.761 -20.153 1.00 22.05 488 PHE A C 1
ATOM 3461 O O . PHE A 1 465 ? 20.757 -11.857 -19.426 1.00 21.57 488 PHE A O 1
ATOM 3469 N N . VAL A 1 466 ? 19.192 -13.243 -20.233 1.00 22.20 489 VAL A N 1
ATOM 3470 C CA . VAL A 1 466 ? 18.068 -12.863 -19.337 1.00 21.91 489 VAL A CA 1
ATOM 3471 C C . VAL A 1 466 ? 17.574 -14.136 -18.666 1.00 21.77 489 VAL A C 1
ATOM 3472 O O . VAL A 1 466 ? 17.274 -15.122 -19.378 1.00 21.76 489 VAL A O 1
ATOM 3476 N N . VAL A 1 467 ? 17.574 -14.155 -17.345 1.00 21.22 490 VAL A N 1
ATOM 3477 C CA . VAL A 1 467 ? 17.224 -15.371 -16.565 1.00 22.58 490 VAL A CA 1
ATOM 3478 C C . VAL A 1 467 ? 15.985 -15.042 -15.754 1.00 21.82 490 VAL A C 1
ATOM 3479 O O . VAL A 1 467 ? 16.033 -14.196 -14.836 1.00 21.65 490 VAL A O 1
ATOM 3483 N N . PRO A 1 468 ? 14.816 -15.607 -16.096 1.00 21.76 491 PRO A N 1
ATOM 3484 C CA . PRO A 1 468 ? 13.628 -15.335 -15.295 1.00 22.01 491 PRO A CA 1
ATOM 3485 C C . PRO A 1 468 ? 13.831 -15.870 -13.866 1.00 22.21 491 PRO A C 1
ATOM 3486 O O . PRO A 1 468 ? 14.305 -17.007 -13.695 1.00 22.91 491 PRO A O 1
ATOM 3490 N N . ARG A 1 469 ? 13.456 -15.061 -12.865 1.00 20.94 492 ARG A N 1
ATOM 3491 C CA . ARG A 1 469 ? 13.590 -15.421 -11.436 1.00 22.80 492 ARG A CA 1
ATOM 3492 C C . ARG A 1 469 ? 12.216 -15.518 -10.775 1.00 22.48 492 ARG A C 1
ATOM 3493 O O . ARG A 1 469 ? 12.154 -15.886 -9.597 1.00 23.71 492 ARG A O 1
ATOM 3501 N N . GLY A 1 470 ? 11.150 -15.328 -11.535 1.00 22.13 493 GLY A N 1
ATOM 3502 C CA . GLY A 1 470 ? 9.807 -15.535 -10.983 1.00 22.28 493 GLY A CA 1
ATOM 3503 C C . GLY A 1 470 ? 8.904 -14.369 -11.263 1.00 21.99 493 GLY A C 1
ATOM 3504 O O . GLY A 1 470 ? 9.365 -13.300 -11.660 1.00 22.68 493 GLY A O 1
ATOM 3505 N N . GLY A 1 471 ? 7.651 -14.547 -10.902 1.00 21.19 494 GLY A N 1
ATOM 3506 C CA . GLY A 1 471 ? 6.680 -13.471 -11.015 1.00 20.42 494 GLY A CA 1
ATOM 3507 C C . GLY A 1 471 ? 5.308 -14.005 -10.777 1.00 19.32 494 GLY A C 1
ATOM 3508 O O . GLY A 1 471 ? 5.180 -15.161 -10.282 1.00 19.71 494 GLY A O 1
ATOM 3509 N N . GLU A 1 472 ? 4.333 -13.139 -10.962 1.00 18.56 495 GLU A N 1
ATOM 3510 C CA . GLU A 1 472 ? 2.927 -13.513 -10.797 1.00 18.62 495 GLU A CA 1
ATOM 3511 C C . GLU A 1 472 ? 2.054 -12.660 -11.705 1.00 18.17 495 GLU A C 1
ATOM 3512 O O . GLU A 1 472 ? 2.476 -11.587 -12.193 1.00 18.49 495 GLU A O 1
ATOM 3518 N N . TYR A 1 473 ? 0.849 -13.162 -11.944 1.00 18.34 496 TYR A N 1
ATOM 3519 C CA . TYR A 1 473 ? -0.231 -12.478 -12.673 1.00 17.74 496 TYR A CA 1
ATOM 3520 C C . TYR A 1 473 ? -1.223 -11.885 -11.681 1.00 18.44 496 TYR A C 1
ATOM 3521 O O . TYR A 1 473 ? -1.724 -12.578 -10.808 1.00 19.23 496 TYR A O 1
ATOM 3530 N N . PHE A 1 474 ? -1.424 -10.567 -11.779 1.00 17.81 497 PHE A N 1
ATOM 3531 C CA . PHE A 1 474 ? -2.261 -9.815 -10.832 1.00 17.35 497 PHE A CA 1
ATOM 3532 C C . PHE A 1 474 ? -3.330 -9.059 -11.624 1.00 17.65 497 PHE A C 1
ATOM 3533 O O . PHE A 1 474 ? -3.247 -8.939 -12.854 1.00 16.90 497 PHE A O 1
ATOM 3541 N N . PHE A 1 475 ? -4.284 -8.531 -10.858 1.00 17.62 498 PHE A N 1
ATOM 3542 C CA . PHE A 1 475 ? -5.355 -7.637 -11.330 1.00 17.58 498 PHE A CA 1
ATOM 3543 C C . PHE A 1 475 ? -5.374 -6.359 -10.479 1.00 17.95 498 PHE A C 1
ATOM 3544 O O . PHE A 1 475 ? -5.518 -6.448 -9.254 1.00 18.58 498 PHE A O 1
ATOM 3552 N N . SER A 1 476 ? -5.203 -5.210 -11.151 1.00 17.32 499 SER A N 1
ATOM 3553 C CA . SER A 1 476 ? -5.257 -3.844 -10.574 1.00 17.34 499 SER A CA 1
ATOM 3554 C C . SER A 1 476 ? -6.682 -3.356 -10.715 1.00 17.37 499 SER A C 1
ATOM 3555 O O . SER A 1 476 ? -7.062 -2.989 -11.824 1.00 17.69 499 SER A O 1
ATOM 3558 N N . PRO A 1 477 ? -7.504 -3.361 -9.640 1.00 17.40 500 PRO A N 1
ATOM 3559 C CA . PRO A 1 477 ? -8.887 -2.941 -9.792 1.00 17.80 500 PRO A CA 1
ATOM 3560 C C . PRO A 1 477 ? -9.035 -1.427 -9.941 1.00 18.22 500 PRO A C 1
ATOM 3561 O O . PRO A 1 477 ? -8.135 -0.671 -9.630 1.00 18.68 500 PRO A O 1
ATOM 3565 N N . SER A 1 478 ? -10.232 -1.027 -10.370 1.00 18.59 501 SER A N 1
ATOM 3566 C CA . SER A 1 478 ? -10.664 0.385 -10.379 1.00 19.60 501 SER A CA 1
ATOM 3567 C C . SER A 1 478 ? -10.768 0.919 -8.939 1.00 19.55 501 SER A C 1
ATOM 3568 O O . SER A 1 478 ? -10.911 0.131 -7.966 1.00 19.74 501 SER A O 1
ATOM 3571 N N . ILE A 1 479 ? -10.832 2.242 -8.794 1.00 19.60 502 ILE A N 1
ATOM 3572 C CA . ILE A 1 479 ? -11.059 2.870 -7.478 1.00 21.05 502 ILE A CA 1
ATOM 3573 C C . ILE A 1 479 ? -12.448 2.473 -6.985 1.00 21.76 502 ILE A C 1
ATOM 3574 O O . ILE A 1 479 ? -12.567 2.061 -5.829 1.00 22.14 502 ILE A O 1
ATOM 3579 N N . SER A 1 480 ? -13.459 2.551 -7.836 1.00 21.84 503 SER A N 1
ATOM 3580 C CA . SER A 1 480 ? -14.837 2.212 -7.393 1.00 23.35 503 SER A CA 1
ATOM 3581 C C . SER A 1 480 ? -14.890 0.734 -6.991 1.00 22.26 503 SER A C 1
ATOM 3582 O O . SER A 1 480 ? -15.586 0.415 -6.010 1.00 23.19 503 SER A O 1
ATOM 3585 N N . ALA A 1 481 ? -14.152 -0.150 -7.658 1.00 22.09 504 ALA A N 1
ATOM 3586 C CA . ALA A 1 481 ? -14.117 -1.584 -7.276 1.00 21.89 504 ALA A CA 1
ATOM 3587 C C . ALA A 1 481 ? -13.454 -1.744 -5.895 1.00 22.49 504 ALA A C 1
ATOM 3588 O O . ALA A 1 481 ? -13.988 -2.503 -5.038 1.00 22.36 504 ALA A O 1
ATOM 3590 N N . LEU A 1 482 ? -12.328 -1.064 -5.674 1.00 22.04 505 LEU A N 1
ATOM 3591 C CA . LEU A 1 482 ? -11.639 -1.067 -4.367 1.00 23.87 505 LEU A CA 1
ATOM 3592 C C . LEU A 1 482 ? -12.631 -0.623 -3.275 1.00 25.19 505 LEU A C 1
ATOM 3593 O O . LEU A 1 482 ? -12.704 -1.310 -2.248 1.00 26.31 505 LEU A O 1
ATOM 3598 N N . LYS A 1 483 ? -13.424 0.425 -3.515 1.00 26.51 506 LYS A N 1
ATOM 3599 C CA . LYS A 1 483 ? -14.352 1.005 -2.511 1.00 28.20 506 LYS A CA 1
ATOM 3600 C C . LYS A 1 483 ? -15.546 0.080 -2.283 1.00 28.82 506 LYS A C 1
ATOM 3601 O O . LYS A 1 483 ? -15.927 -0.114 -1.103 1.00 28.73 506 LYS A O 1
ATOM 3607 N N . ASP A 1 484 ? -16.162 -0.400 -3.363 1.00 28.76 507 ASP A N 1
ATOM 3608 C CA . ASP A 1 484 ? -17.525 -0.991 -3.327 1.00 30.94 507 ASP A CA 1
ATOM 3609 C C . ASP A 1 484 ? -17.431 -2.508 -3.259 1.00 29.67 507 ASP A C 1
ATOM 3610 O O . ASP A 1 484 ? -18.361 -3.103 -2.751 1.00 32.51 507 ASP A O 1
ATOM 3615 N N . THR A 1 485 ? -16.319 -3.130 -3.640 1.00 27.24 508 THR A N 1
ATOM 3616 C CA . THR A 1 485 ? -16.225 -4.610 -3.621 1.00 26.48 508 THR A CA 1
ATOM 3617 C C . THR A 1 485 ? -15.113 -5.107 -2.685 1.00 26.43 508 THR A C 1
ATOM 3618 O O . THR A 1 485 ? -15.357 -6.104 -1.964 1.00 27.82 508 THR A O 1
ATOM 3622 N N . PHE A 1 486 ? -13.899 -4.556 -2.768 1.00 25.20 509 PHE A N 1
ATOM 3623 C CA . PHE A 1 486 ? -12.731 -5.108 -2.043 1.00 25.24 509 PHE A CA 1
ATOM 3624 C C . PHE A 1 486 ? -12.766 -4.665 -0.575 1.00 26.25 509 PHE A C 1
ATOM 3625 O O . PHE A 1 486 ? -12.520 -5.516 0.298 1.00 27.68 509 PHE A O 1
ATOM 3633 N N . ALA A 1 487 ? -13.028 -3.383 -0.328 1.00 26.04 510 ALA A N 1
ATOM 3634 C CA . ALA A 1 487 ? -13.008 -2.770 1.010 1.00 28.37 510 ALA A CA 1
ATOM 3635 C C . ALA A 1 487 ? -14.300 -3.117 1.749 1.00 31.31 510 ALA A C 1
ATOM 3636 O O . ALA A 1 487 ? -15.296 -3.463 1.111 1.00 30.67 510 ALA A O 1
ATOM 363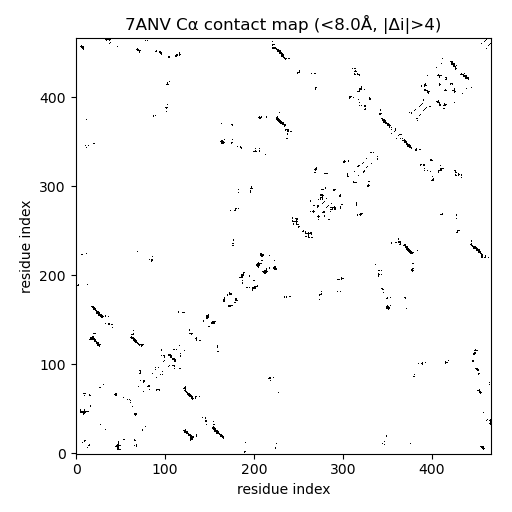8 N N . ALA A 1 488 ? -14.250 -3.032 3.064 1.00 34.69 511 ALA A N 1
ATOM 3639 C CA . ALA A 1 488 ? -15.373 -3.294 3.996 1.00 40.13 511 ALA A CA 1
ATOM 3640 C C . ALA A 1 488 ? -15.470 -2.128 4.986 1.00 44.71 511 ALA A C 1
ATOM 3641 O O . ALA A 1 488 ? -14.494 -1.370 5.193 1.00 45.33 511 ALA A O 1
#